Protein AF-A0A4U0XFN3-F1 (afdb_monomer_lite)

Radius of gyration: 52.28 Å; chains: 1; bounding box: 92×84×156 Å

Secondary structure (DSSP, 8-state):
-BSGGGSS-BSSSEE---TT-EEEEEB-SEEE--EEEBTTBTTS-HHHH-TT----B---EEE-TT-S---EEEEE--SSS-EEEE--STTTTTTT-EEEES--SSSS-HHHHHHHHTT-S-----SS--SSSEEE-----------PPP-------------------------------------PPPP---------S----SSHHHHHHHHHHHHHHHHHHHHHHHHHHHHHHHHS-TTTTTHHHHHHHTTPPPEEPTTS-EE-HHHHHHHHHHHHHHHHHHHHHHHHHHHHHHHHIIIIIS---GGGTTT---GGGTT----S--TTS--HHHHHHHHHHHHHHHHHHHHHHHHHHHHHHHHHHHHHHH-S-------------------------TTTHHHHSHHHHHTT--TTS-S-HHHHHHHHHHHHHHHHHHHHHHHHHHHHTS-------HHHHHHHHHHHHHHHHHHHHHHTT--TTS-----S-----HHHHHHHHHHHHHHHHTTSSS------------

Organism: NCBI:txid331657

Sequence (534 aa):
MVGANNGLVFQPSNIQAAPGSMIEFQFTSRNHSVVQADFASPCVPIEQVSSEYAGFYSGFMPVAAGSNTMPKFTIMVPDTEPIYYYCSQGEHCQAGMVGAINAPTTGNTTAAFAAAAKQAPANVSPKGPNANSTLAVGSSSAAASTTAASGSSTGSKTGSATGSATGSSTGSSAGTATSKAASSSASAPAQQTTNAGPRGPGEFVGQGLLGAGLADDVINTVNELVFRAVNAVEEGLLNASPSSLGFDKKAADEGRIPETDGDGAESYPEARQEIEDGVQQLETLLNSTVDKNFDKLEIYVLRNVLAVPEDLTSWIRLDHYKNLDFTPQKADDPTLESIQLLRRKVQETEKLQVALQAEAVRNEALIQQLQLLISGSASTAFKTEPSSSPTKDSMSAQPSAPFAFLTSTHAAKTLGISTTTAHNPLTQNTTFALAQLPALRNLLASLRPKLTALPDAPVEDEETIAGERRAYIESQTRRHLERRGVDLNAEGSVGLGRRIGPEEVRAIEAIVGALRRDGQAGAGADAGAEAMEE

InterPro domains:
  IPR008685 Centromere protein Mis12 [PF05859] (214-482)
  IPR008972 Cupredoxin [G3DSA:2.60.40.420] (1-128)
  IPR008972 Cupredoxin [SSF49503] (2-109)
  IPR052953 Serine-rich & Multicopper Oxidase-related [PTHR34883] (2-196)

Foldseek 3Di:
DQCPPVDLADVPQEAEDAAFDKDKDWADAAKWKKAWDDLQAFLDHNVVVDVVDPTFIPPIDHDYVPDPDIWMWMAGRHHLDKIKIATLPDLSQLVQSIGIYNADPDDSHSVSSSVVSVVHPHRDDDPDGDPRIDTPDPDDDDDPDDPDDDDDDDDDDDDDDDDDDDDDDDDDDDDDDDDDDDDDDDDDDDDDDPPDDDDDDDDDPDLPPVLLVVLVVVLVVVLVVLVVVLVVQLVVQVPDDCVVVCVVVVCVVVVHDFDAPPVGDRDDPVSNVVSVVVSVVVSVVVNVVSVVVSVVVSVCCVPPVSDDDPVCPVVDDDPVCPPDDPPPDDPPPQDPVNVVVVVVVVVVVVVVVVVVVVVVVVVVVVVVVVCLLVDPDPDPPDDDDDDDDDDDDDDDDDSPSPCVCCAPPPVNVVQVVHPPDPDPSVVVVVVVVVVCVVVVVVVCVVVVVVVVVDPPDPDDPPVVVVVVVVVVVVVVVVVVCVVVPDDPPDDDDDDDDDDQDPVNVVVVVVVVVVVVVVVPDPDDDDDDDDDDDD

Structure (mmCIF, N/CA/C/O backbone):
data_AF-A0A4U0XFN3-F1
#
_entry.id   AF-A0A4U0XFN3-F1
#
loop_
_atom_site.group_PDB
_atom_site.id
_atom_site.type_symbol
_atom_site.label_atom_id
_atom_site.label_alt_id
_atom_site.label_comp_id
_atom_site.label_asym_id
_atom_site.label_entity_id
_atom_site.label_seq_id
_atom_site.pdbx_PDB_ins_code
_atom_site.Cartn_x
_atom_site.Cartn_y
_atom_site.Cartn_z
_atom_site.occupancy
_atom_site.B_iso_or_equiv
_atom_site.auth_seq_id
_atom_site.auth_comp_id
_atom_site.auth_asym_id
_atom_site.auth_atom_id
_atom_site.pdbx_PDB_model_num
ATOM 1 N N . MET A 1 1 ? -0.539 11.661 -9.410 1.00 93.44 1 MET A N 1
ATOM 2 C CA . MET A 1 1 ? 0.878 12.087 -9.308 1.00 93.44 1 MET A CA 1
ATOM 3 C C . MET A 1 1 ? 1.142 12.656 -7.921 1.00 93.44 1 MET A C 1
ATOM 5 O O . MET A 1 1 ? 0.326 13.433 -7.428 1.00 93.44 1 MET A O 1
ATOM 9 N N . VAL A 1 2 ? 2.267 12.293 -7.309 1.00 96.38 2 VAL A N 1
ATOM 10 C CA . VAL A 1 2 ? 2.729 12.779 -6.002 1.00 96.38 2 VAL A CA 1
ATOM 11 C C . VAL A 1 2 ? 4.058 13.504 -6.190 1.00 96.38 2 VAL A C 1
ATOM 13 O O . VAL A 1 2 ? 4.997 12.928 -6.736 1.00 96.38 2 VAL A O 1
ATOM 16 N N . GLY A 1 3 ? 4.147 14.757 -5.742 1.00 92.25 3 GLY A N 1
ATOM 17 C CA . GLY A 1 3 ? 5.374 15.545 -5.890 1.00 92.25 3 GLY A CA 1
ATOM 18 C C . GLY A 1 3 ? 5.561 16.135 -7.293 1.00 92.25 3 GLY A C 1
ATOM 19 O O . GLY A 1 3 ? 6.693 16.290 -7.759 1.00 92.25 3 GLY A O 1
ATOM 20 N N . ALA A 1 4 ? 4.468 16.423 -8.008 1.00 89.88 4 ALA A N 1
ATOM 21 C CA . ALA A 1 4 ? 4.533 16.943 -9.374 1.00 89.88 4 ALA A CA 1
ATOM 22 C C . ALA A 1 4 ? 5.322 18.266 -9.433 1.00 89.88 4 ALA A C 1
ATOM 24 O O . ALA A 1 4 ? 5.190 19.114 -8.549 1.00 89.88 4 ALA A O 1
ATOM 25 N N . ASN A 1 5 ? 6.139 18.451 -10.478 1.00 86.50 5 ASN A N 1
ATOM 26 C CA . ASN A 1 5 ? 6.977 19.644 -10.683 1.00 86.50 5 ASN A CA 1
ATOM 27 C C . ASN A 1 5 ? 7.897 19.992 -9.492 1.00 86.50 5 ASN A C 1
ATOM 29 O O . ASN A 1 5 ? 8.132 21.167 -9.217 1.00 86.50 5 ASN A O 1
ATOM 33 N N . ASN A 1 6 ? 8.406 18.989 -8.764 1.00 84.62 6 ASN A N 1
ATOM 34 C CA . ASN A 1 6 ? 9.182 19.177 -7.527 1.00 84.62 6 ASN A CA 1
ATOM 35 C C . ASN A 1 6 ? 8.420 19.907 -6.398 1.00 84.62 6 ASN A C 1
ATOM 37 O O . ASN A 1 6 ? 9.045 20.450 -5.481 1.00 84.62 6 ASN A O 1
ATOM 41 N N . GLY A 1 7 ? 7.085 19.949 -6.467 1.00 89.25 7 GLY A N 1
ATOM 42 C CA . GLY A 1 7 ? 6.215 20.650 -5.524 1.00 89.25 7 GLY A CA 1
ATOM 43 C C . GLY A 1 7 ? 5.662 19.764 -4.405 1.00 89.25 7 GLY A C 1
ATOM 44 O O . GLY A 1 7 ? 5.655 18.543 -4.497 1.00 89.25 7 GLY A O 1
ATOM 45 N N . LEU A 1 8 ? 5.136 20.393 -3.350 1.00 93.31 8 LEU A N 1
ATOM 46 C CA . LEU A 1 8 ? 4.458 19.718 -2.234 1.00 93.31 8 LEU A CA 1
ATOM 47 C C . LEU A 1 8 ? 2.971 19.503 -2.560 1.00 93.31 8 LEU A C 1
ATOM 49 O O . LEU A 1 8 ? 2.098 20.124 -1.959 1.00 93.31 8 LEU A O 1
ATOM 53 N N . VAL A 1 9 ? 2.678 18.690 -3.579 1.00 95.25 9 VAL A N 1
ATOM 54 C CA . VAL A 1 9 ? 1.326 18.605 -4.154 1.00 95.25 9 VAL A CA 1
ATOM 55 C C . VAL A 1 9 ? 0.928 17.186 -4.559 1.00 95.25 9 VAL A C 1
ATOM 57 O O . VAL A 1 9 ? 1.747 16.399 -5.046 1.00 95.25 9 VAL A O 1
ATOM 60 N N . PHE A 1 10 ? -0.362 16.890 -4.398 1.00 97.31 10 PHE A N 1
ATOM 61 C CA . PHE A 1 10 ? -1.046 15.778 -5.051 1.00 97.31 10 PHE A CA 1
ATOM 62 C C . PHE A 1 10 ? -1.796 16.298 -6.276 1.00 97.31 10 PHE A C 1
ATOM 64 O O . PHE A 1 10 ? -2.576 17.246 -6.170 1.00 97.31 10 PHE A O 1
ATOM 71 N N . GLN A 1 11 ? -1.548 15.700 -7.442 1.00 95.81 11 GLN A N 1
ATOM 72 C CA . GLN A 1 11 ? -2.141 16.133 -8.707 1.00 95.81 11 GLN A CA 1
ATOM 73 C C . GLN A 1 11 ? -2.857 14.958 -9.409 1.00 95.81 11 GLN A C 1
ATOM 75 O O . GLN A 1 11 ? -2.194 13.956 -9.713 1.00 95.81 11 GLN A O 1
ATOM 80 N N . PRO A 1 12 ? -4.169 15.079 -9.701 1.00 95.81 12 PRO A N 1
ATOM 81 C CA . PRO A 1 12 ? -5.073 16.130 -9.209 1.00 95.81 12 PRO A CA 1
ATOM 82 C C . PRO A 1 12 ? -5.247 16.065 -7.678 1.00 95.81 12 PRO A C 1
ATOM 84 O O . PRO A 1 12 ? -4.965 15.039 -7.062 1.00 95.81 12 PRO A O 1
ATOM 87 N N . SER A 1 13 ? -5.699 17.162 -7.062 1.00 93.06 13 SER A N 1
ATOM 88 C CA . SER A 1 13 ? -5.949 17.213 -5.611 1.00 93.06 13 SER A CA 1
ATOM 89 C C . SER A 1 13 ? -7.269 16.548 -5.211 1.00 93.06 13 SER A C 1
ATOM 91 O O . SER A 1 13 ? -7.421 16.154 -4.060 1.00 93.06 13 SER A O 1
ATOM 93 N N . ASN A 1 14 ? -8.205 16.396 -6.152 1.00 96.38 14 ASN A N 1
ATOM 94 C CA . ASN A 1 14 ? -9.415 15.593 -6.006 1.00 96.38 14 ASN A CA 1
ATOM 95 C C . ASN A 1 14 ? -9.588 14.699 -7.236 1.00 96.38 14 ASN A C 1
ATOM 97 O O . ASN A 1 14 ? -9.438 15.183 -8.362 1.00 96.38 14 ASN A O 1
ATOM 101 N N . ILE A 1 15 ? -9.942 13.435 -7.038 1.00 95.81 15 ILE A N 1
ATOM 102 C CA . ILE A 1 15 ? -10.280 12.503 -8.119 1.00 95.81 15 ILE A CA 1
ATOM 103 C C . ILE A 1 15 ? -11.633 11.850 -7.845 1.00 95.81 15 ILE A C 1
ATOM 105 O O . ILE A 1 15 ? -11.951 11.537 -6.705 1.00 95.81 15 ILE A O 1
ATOM 109 N N . GLN A 1 16 ? -12.440 11.668 -8.889 1.00 96.06 16 GLN A N 1
ATOM 110 C CA . GLN A 1 16 ? -13.719 10.960 -8.805 1.00 96.06 16 GLN A CA 1
ATOM 111 C C . GLN A 1 16 ? -13.529 9.533 -9.319 1.00 96.06 16 GLN A C 1
ATOM 113 O O . GLN A 1 16 ? -12.972 9.345 -10.402 1.00 96.06 16 GLN A O 1
ATOM 118 N N . ALA A 1 17 ? -13.969 8.544 -8.549 1.00 95.62 17 ALA A N 1
ATOM 119 C CA . ALA A 1 17 ? -13.770 7.130 -8.832 1.00 95.62 17 ALA A CA 1
ATOM 120 C C . ALA A 1 17 ? -14.951 6.288 -8.335 1.00 95.62 17 ALA A C 1
ATOM 122 O O . ALA A 1 17 ? -15.481 6.512 -7.248 1.00 95.62 17 ALA A O 1
ATOM 123 N N . ALA A 1 18 ? -15.356 5.298 -9.131 1.00 95.62 18 ALA A N 1
ATOM 124 C CA . ALA A 1 18 ? -16.413 4.366 -8.752 1.00 95.62 18 ALA A CA 1
ATOM 125 C C . ALA A 1 18 ? -15.899 3.324 -7.733 1.00 95.62 18 ALA A C 1
ATOM 127 O O . ALA A 1 18 ? -14.704 3.006 -7.753 1.00 95.62 18 ALA A O 1
ATOM 128 N N . PRO A 1 19 ? -16.778 2.741 -6.897 1.00 95.38 19 PRO A N 1
ATOM 129 C CA . PRO A 1 19 ? -16.421 1.616 -6.033 1.00 95.38 19 PRO A CA 1
ATOM 130 C C . PRO A 1 19 ? -15.749 0.482 -6.823 1.00 95.38 19 PRO A C 1
ATOM 132 O O . PRO A 1 19 ? -16.159 0.172 -7.941 1.00 95.38 19 PRO A O 1
ATOM 135 N N . GLY A 1 20 ? -14.705 -0.119 -6.257 1.00 91.56 20 GLY A N 1
ATOM 136 C CA . GLY A 1 20 ? -13.872 -1.144 -6.894 1.00 91.56 20 GLY A CA 1
ATOM 137 C C . GLY A 1 20 ? -12.767 -0.606 -7.812 1.00 91.56 20 GLY A C 1
ATOM 138 O O . GLY A 1 20 ? -11.949 -1.387 -8.293 1.00 91.56 20 GLY A O 1
ATOM 139 N N . SER A 1 21 ? -12.697 0.709 -8.051 1.00 94.81 21 SER A N 1
ATOM 140 C CA . SER A 1 21 ? -11.592 1.308 -8.813 1.00 94.81 21 SER A CA 1
ATOM 141 C C . SER A 1 21 ? -10.276 1.232 -8.036 1.00 94.81 21 SER A C 1
ATOM 143 O O . SER A 1 21 ? -10.260 1.392 -6.815 1.00 94.81 21 SER A O 1
ATOM 145 N N . MET A 1 22 ? -9.163 1.074 -8.752 1.00 94.38 22 MET A N 1
ATOM 146 C CA . MET A 1 22 ? -7.816 1.148 -8.182 1.00 94.38 22 MET A CA 1
ATOM 147 C C . MET A 1 22 ? -7.206 2.523 -8.458 1.00 94.38 22 MET A C 1
ATOM 149 O O . MET A 1 22 ? -7.104 2.942 -9.611 1.00 94.38 22 MET A O 1
ATOM 153 N N . ILE A 1 23 ? -6.791 3.228 -7.407 1.00 95.50 23 ILE A N 1
ATOM 154 C CA . ILE A 1 23 ? -6.109 4.521 -7.505 1.00 95.50 23 ILE A CA 1
ATOM 155 C C . ILE A 1 23 ? -4.613 4.303 -7.326 1.00 95.50 23 ILE A C 1
ATOM 157 O O . ILE A 1 23 ? -4.167 3.919 -6.247 1.00 95.50 23 ILE A O 1
ATOM 161 N N . GLU A 1 24 ? -3.847 4.578 -8.383 1.00 95.69 24 GLU A N 1
ATOM 162 C CA . GLU A 1 24 ? -2.385 4.509 -8.378 1.00 95.69 24 GLU A CA 1
ATOM 163 C C . GLU A 1 24 ? -1.768 5.889 -8.096 1.00 95.69 24 GLU A C 1
ATOM 165 O O . GLU A 1 24 ? -1.921 6.860 -8.846 1.00 95.69 24 GLU A O 1
ATOM 170 N N . PHE A 1 25 ? -1.008 5.970 -7.012 1.00 96.44 25 PHE A N 1
ATOM 171 C CA . PHE A 1 25 ? -0.163 7.098 -6.663 1.00 96.44 25 PHE A CA 1
ATOM 172 C C . PHE A 1 25 ? 1.240 6.876 -7.223 1.00 96.44 25 PHE A C 1
ATOM 174 O O . PHE A 1 25 ? 1.997 6.054 -6.714 1.00 96.44 25 PHE A O 1
ATOM 181 N N . GLN A 1 26 ? 1.597 7.640 -8.252 1.00 95.44 26 GLN A N 1
ATOM 182 C CA . GLN A 1 26 ? 2.947 7.664 -8.822 1.00 95.44 26 GLN A CA 1
ATOM 183 C C . GLN A 1 26 ? 3.769 8.789 -8.191 1.00 95.44 26 GLN A C 1
ATOM 185 O O . GLN A 1 26 ? 3.380 9.959 -8.288 1.00 95.44 26 GLN A O 1
ATOM 190 N N . PHE A 1 27 ? 4.891 8.448 -7.561 1.00 95.81 27 PHE A N 1
ATOM 191 C CA . PHE A 1 27 ? 5.794 9.394 -6.908 1.00 95.81 27 PHE A CA 1
ATOM 192 C C . PHE A 1 27 ? 6.848 9.875 -7.897 1.00 95.81 27 PHE A C 1
ATOM 194 O O . PHE A 1 27 ? 7.555 9.072 -8.497 1.00 95.81 27 PHE A O 1
ATOM 201 N N . THR A 1 28 ? 6.930 11.191 -8.097 1.00 93.19 28 THR A N 1
ATOM 202 C CA . THR A 1 28 ? 7.686 11.764 -9.222 1.00 93.19 28 THR A CA 1
ATOM 203 C C . THR A 1 28 ? 8.923 12.543 -8.798 1.00 93.19 28 THR A C 1
ATOM 205 O O . THR A 1 28 ? 9.774 12.835 -9.630 1.00 93.19 28 THR A O 1
ATOM 208 N N . SER A 1 29 ? 9.015 12.956 -7.535 1.00 91.44 29 SER A N 1
ATOM 209 C CA . SER A 1 29 ? 10.162 13.706 -7.025 1.00 91.44 29 SER A CA 1
ATOM 210 C C . SER A 1 29 ? 10.216 13.685 -5.501 1.00 91.44 29 SER A C 1
ATOM 212 O O . SER A 1 29 ? 9.190 13.491 -4.852 1.00 91.44 29 SER A O 1
ATOM 214 N N . ARG A 1 30 ? 11.406 13.958 -4.945 1.00 91.25 30 ARG A N 1
ATOM 215 C CA . ARG A 1 30 ? 11.651 14.130 -3.502 1.00 91.25 30 ARG A CA 1
ATOM 216 C C . ARG A 1 30 ? 11.136 12.941 -2.688 1.00 91.25 30 ARG A C 1
ATOM 218 O O . ARG A 1 30 ? 10.998 11.845 -3.206 1.00 91.25 30 ARG A O 1
ATOM 225 N N . ASN A 1 31 ? 10.941 13.130 -1.388 1.00 94.12 31 ASN A N 1
ATOM 226 C CA . ASN A 1 31 ? 10.412 12.104 -0.506 1.00 94.12 31 ASN A CA 1
ATOM 227 C C . ASN A 1 31 ? 9.022 12.509 -0.021 1.00 94.12 31 ASN A C 1
ATOM 229 O O . ASN A 1 31 ? 8.864 13.544 0.632 1.00 94.12 31 ASN A O 1
ATOM 233 N N . HIS A 1 32 ? 8.026 11.698 -0.357 1.00 96.44 32 HIS A N 1
ATOM 234 C CA . HIS A 1 32 ? 6.634 11.929 0.001 1.00 96.44 32 HIS A CA 1
ATOM 235 C C . HIS A 1 32 ? 5.978 10.640 0.482 1.00 96.44 32 HIS A C 1
ATOM 237 O O . HIS A 1 32 ? 6.496 9.543 0.299 1.00 96.44 32 HIS A O 1
ATOM 243 N N . SER A 1 33 ? 4.811 10.792 1.087 1.00 96.81 33 SER A N 1
ATOM 244 C CA . SER A 1 33 ? 3.969 9.698 1.550 1.00 96.81 33 SER A CA 1
ATOM 245 C C . SER A 1 33 ? 2.507 10.010 1.259 1.00 96.81 33 SER A C 1
ATOM 247 O O . SER A 1 33 ? 2.145 11.167 1.034 1.00 96.81 33 SER A O 1
ATOM 249 N N . VAL A 1 34 ? 1.680 8.973 1.273 1.00 97.31 34 VAL A N 1
ATOM 250 C CA . VAL A 1 34 ? 0.225 9.041 1.185 1.00 97.31 34 VAL A CA 1
ATOM 251 C C . VAL A 1 34 ? -0.325 8.347 2.426 1.00 97.31 34 VAL A C 1
ATOM 253 O O . VAL A 1 34 ? -0.101 7.151 2.613 1.00 97.31 34 VAL A O 1
ATOM 256 N N . VAL A 1 35 ? -1.002 9.106 3.286 1.00 96.88 35 VAL A N 1
ATOM 257 C CA . VAL A 1 35 ? -1.607 8.624 4.535 1.00 96.88 35 VAL A CA 1
ATOM 258 C C . VAL A 1 35 ? -3.081 8.996 4.554 1.00 96.88 35 VAL A C 1
ATOM 260 O O . VAL A 1 35 ? -3.408 10.160 4.329 1.00 96.88 35 VAL A O 1
ATOM 263 N N . GLN A 1 36 ? -3.961 8.038 4.840 1.00 96.00 36 GLN A N 1
ATOM 264 C CA . GLN A 1 36 ? -5.388 8.314 5.009 1.00 96.00 36 GLN A CA 1
ATOM 265 C C . GLN A 1 36 ? -5.652 9.104 6.297 1.00 96.00 36 GLN A C 1
ATOM 267 O O . GLN A 1 36 ? -5.120 8.774 7.358 1.00 96.00 36 GLN A O 1
ATOM 272 N N . ALA A 1 37 ? -6.514 10.113 6.210 1.00 96.25 37 ALA A N 1
ATOM 273 C CA . ALA A 1 37 ? -6.956 10.936 7.328 1.00 96.25 37 ALA A CA 1
ATOM 274 C C . ALA A 1 37 ? -8.483 11.012 7.388 1.00 96.25 37 ALA A C 1
ATOM 276 O O . ALA A 1 37 ? -9.175 10.831 6.384 1.00 96.25 37 ALA A O 1
ATOM 277 N N . ASP A 1 38 ? -8.987 11.331 8.576 1.00 94.62 38 ASP A N 1
ATOM 278 C CA . ASP A 1 38 ? -10.356 11.804 8.744 1.00 94.62 38 ASP A CA 1
ATOM 279 C C . ASP A 1 38 ? -10.460 13.289 8.354 1.00 94.62 38 ASP A C 1
ATOM 281 O O . ASP A 1 38 ? -9.513 14.058 8.539 1.00 94.62 38 ASP A O 1
ATOM 285 N N . PHE A 1 39 ? -11.619 13.716 7.845 1.00 95.38 39 PHE A N 1
ATOM 286 C CA . PHE A 1 39 ? -11.820 15.105 7.427 1.00 95.38 39 PHE A CA 1
ATOM 287 C C . PHE A 1 39 ? -11.643 16.105 8.580 1.00 95.38 39 PHE A C 1
ATOM 289 O O . PHE A 1 39 ? -11.082 17.182 8.376 1.00 95.38 39 PHE A O 1
ATOM 296 N N . ALA A 1 40 ? -12.120 15.768 9.784 1.00 94.44 40 ALA A N 1
ATOM 297 C CA . ALA A 1 40 ? -12.071 16.663 10.937 1.00 94.44 40 ALA A CA 1
ATOM 298 C C . ALA A 1 40 ? -10.675 16.733 11.575 1.00 94.44 40 ALA A C 1
ATOM 300 O O . ALA A 1 40 ? -10.384 17.682 12.302 1.00 94.44 40 ALA A O 1
ATOM 301 N N . SER A 1 41 ? -9.813 15.752 11.293 1.00 94.44 41 SER A N 1
ATOM 302 C CA . SER A 1 41 ? -8.468 15.636 11.862 1.00 94.44 41 SER A CA 1
ATOM 303 C C . SER A 1 41 ? -7.403 15.515 10.761 1.00 94.44 41 SER A C 1
ATOM 305 O O . SER A 1 41 ? -6.780 14.460 10.614 1.00 94.44 41 SER A O 1
ATOM 307 N N . PRO A 1 42 ? -7.168 16.579 9.966 1.00 95.94 42 PRO A N 1
ATOM 308 C CA . PRO A 1 42 ? -6.107 16.575 8.965 1.00 95.94 42 PRO A CA 1
ATOM 309 C C . PRO A 1 42 ? -4.727 16.416 9.619 1.00 95.94 42 PRO A C 1
ATOM 311 O O . PRO A 1 42 ? -4.507 16.837 10.754 1.00 95.94 42 PRO A O 1
ATOM 314 N N . CYS A 1 43 ? -3.774 15.853 8.873 1.00 97.56 43 CYS A N 1
ATOM 315 C CA . CYS A 1 43 ? -2.392 15.613 9.314 1.00 97.56 43 CYS A CA 1
ATOM 316 C C . CYS A 1 43 ? -2.227 14.590 10.456 1.00 97.56 43 CYS A C 1
ATOM 318 O O . CYS A 1 43 ? -1.126 14.429 10.990 1.00 97.56 43 CYS A O 1
ATOM 320 N N . VAL A 1 44 ? -3.298 13.875 10.806 1.00 96.19 44 VAL A N 1
ATOM 321 C CA . VAL A 1 44 ? -3.308 12.766 11.764 1.00 96.19 44 VAL A CA 1
ATOM 322 C C . VAL A 1 44 ? -3.820 11.519 11.040 1.00 96.19 44 VAL A C 1
ATOM 324 O O . VAL A 1 44 ? -4.791 11.615 10.284 1.00 96.19 44 VAL A O 1
ATOM 327 N N . PRO A 1 45 ? -3.188 10.349 11.220 1.00 95.31 45 PRO A N 1
ATOM 328 C CA . PRO A 1 45 ? -3.617 9.156 10.514 1.00 95.31 45 PRO A CA 1
ATOM 329 C C . PRO A 1 45 ? -4.960 8.673 11.057 1.00 95.31 45 PRO A C 1
ATOM 331 O O . PRO A 1 45 ? -5.189 8.680 12.268 1.00 95.31 45 PRO A O 1
ATOM 334 N N . ILE A 1 46 ? -5.844 8.235 10.160 1.00 93.56 46 ILE A N 1
ATOM 335 C CA . ILE A 1 46 ? -7.232 7.892 10.506 1.00 93.56 46 ILE A CA 1
ATOM 336 C C . ILE A 1 46 ? -7.331 6.809 11.593 1.00 93.56 46 ILE A C 1
ATOM 338 O O . ILE A 1 46 ? -8.218 6.886 12.436 1.00 93.56 46 ILE A O 1
ATOM 342 N N . GLU A 1 47 ? -6.367 5.884 11.651 1.00 89.75 47 GLU A N 1
ATOM 343 C CA . GLU A 1 47 ? -6.273 4.824 12.671 1.00 89.75 47 GLU A CA 1
ATOM 344 C C . GLU A 1 47 ? -6.136 5.353 14.114 1.00 89.75 47 GLU A C 1
ATOM 346 O O . GLU A 1 47 ? -6.451 4.649 15.069 1.00 89.75 47 GLU A O 1
ATOM 351 N N . GLN A 1 48 ? -5.658 6.592 14.299 1.00 89.50 48 GLN A N 1
ATOM 352 C CA . GLN A 1 48 ? -5.543 7.226 15.620 1.00 89.50 48 GLN A CA 1
ATOM 353 C C . GLN A 1 48 ? -6.813 7.976 16.030 1.00 89.50 48 GLN A C 1
ATOM 355 O O . GLN A 1 48 ? -6.969 8.321 17.201 1.00 89.50 48 GLN A O 1
ATOM 360 N N . VAL A 1 49 ? -7.702 8.245 15.074 1.00 88.19 49 VAL A N 1
ATOM 361 C CA . VAL A 1 49 ? -8.927 9.031 15.270 1.00 88.19 49 VAL A CA 1
ATOM 362 C C . VAL A 1 49 ? -10.154 8.121 15.301 1.00 88.19 49 VAL A C 1
ATOM 364 O O . VAL A 1 49 ? -11.105 8.395 16.029 1.00 88.19 49 VAL A O 1
ATOM 367 N N . SER A 1 50 ? -10.122 7.011 14.562 1.00 83.12 50 SER A N 1
ATOM 368 C CA . SER A 1 50 ? -11.178 6.006 14.533 1.00 83.12 50 SER A CA 1
ATOM 369 C C . SER A 1 50 ? -10.602 4.597 14.614 1.00 83.12 50 SER A C 1
ATOM 371 O O . SER A 1 50 ? -9.756 4.207 13.815 1.00 83.12 50 SER A O 1
ATOM 373 N N . SER A 1 51 ? -11.129 3.800 15.545 1.00 79.31 51 SER A N 1
ATOM 374 C CA . SER A 1 51 ? -10.838 2.366 15.641 1.00 79.31 51 SER A CA 1
ATOM 375 C C . SER A 1 51 ? -11.545 1.529 14.568 1.00 79.31 51 SER A C 1
ATOM 377 O O . SER A 1 51 ? -11.310 0.328 14.487 1.00 79.31 51 SER A O 1
ATOM 379 N N . GLU A 1 52 ? -12.448 2.128 13.785 1.00 76.94 52 GLU A N 1
ATOM 380 C CA . GLU A 1 52 ? -13.209 1.434 12.735 1.00 76.94 52 GLU A CA 1
ATOM 381 C C . GLU A 1 52 ? -12.415 1.290 11.432 1.00 76.94 52 GLU A C 1
ATOM 383 O O . GLU A 1 52 ? -12.663 0.367 10.657 1.00 76.94 52 GLU A O 1
ATOM 388 N N . TYR A 1 53 ? -11.438 2.172 11.203 1.00 77.56 53 TYR A N 1
ATOM 389 C CA . TYR A 1 53 ? -10.656 2.215 9.973 1.00 77.56 53 TYR A CA 1
ATOM 390 C C . TYR A 1 53 ? -9.187 1.928 10.265 1.00 77.56 53 TYR A C 1
ATOM 392 O O . TYR A 1 53 ? -8.523 2.680 10.971 1.00 77.56 53 TYR A O 1
ATOM 400 N N . ALA A 1 54 ? -8.642 0.881 9.643 1.00 80.38 54 ALA A N 1
ATOM 401 C CA . ALA A 1 54 ? -7.202 0.620 9.679 1.00 80.38 54 ALA A CA 1
ATOM 402 C C . ALA A 1 54 ? -6.389 1.682 8.908 1.00 80.38 54 ALA A C 1
ATOM 404 O O . ALA A 1 54 ? -5.189 1.809 9.125 1.00 80.38 54 ALA A O 1
ATOM 405 N N . GLY A 1 55 ? -7.028 2.445 8.012 1.00 88.25 55 GLY A N 1
ATOM 406 C CA . GLY A 1 55 ? -6.374 3.435 7.155 1.00 88.25 55 GLY A CA 1
ATOM 407 C C . GLY A 1 55 ? -5.468 2.820 6.085 1.00 88.25 55 GLY A C 1
ATOM 408 O O . GLY A 1 55 ? -5.264 1.607 6.046 1.00 88.25 55 GLY A O 1
ATOM 409 N N . PHE A 1 56 ? -4.865 3.655 5.242 1.00 93.69 56 PHE A N 1
ATOM 410 C CA . PHE A 1 56 ? -3.754 3.259 4.372 1.00 93.69 56 PHE A CA 1
ATOM 411 C C . PHE A 1 56 ? -2.539 4.163 4.579 1.00 93.69 56 PHE A C 1
ATOM 413 O O . PHE A 1 56 ? -2.676 5.361 4.851 1.00 93.69 56 PHE A O 1
ATOM 420 N N . TYR A 1 57 ? -1.348 3.588 4.411 1.00 94.38 57 TYR A N 1
ATOM 421 C CA . TYR A 1 57 ? -0.086 4.319 4.437 1.00 94.38 57 TYR A CA 1
ATOM 422 C C . TYR A 1 57 ? 0.920 3.744 3.440 1.00 94.38 57 TYR A C 1
ATOM 424 O O . TYR A 1 57 ? 1.312 2.584 3.540 1.00 94.38 57 TYR A O 1
ATOM 432 N N . SER A 1 58 ? 1.397 4.585 2.520 1.00 93.94 58 SER A N 1
ATOM 433 C CA . SER A 1 58 ? 2.383 4.187 1.508 1.00 93.94 58 SER A CA 1
ATOM 434 C C . SER A 1 58 ? 3.789 3.929 2.039 1.00 93.94 58 SER A C 1
ATOM 436 O O . SER A 1 58 ? 4.620 3.400 1.311 1.00 93.94 58 SER A O 1
ATOM 438 N N . GLY A 1 59 ? 4.107 4.358 3.260 1.00 93.94 59 GLY A N 1
ATOM 439 C CA . GLY A 1 59 ? 5.498 4.609 3.623 1.00 93.94 59 GLY A CA 1
ATOM 440 C C . GLY A 1 59 ? 6.049 5.860 2.929 1.00 93.94 59 GLY A C 1
ATOM 441 O O . GLY A 1 59 ? 5.356 6.541 2.165 1.00 93.94 59 GLY A O 1
ATOM 442 N N . PHE A 1 60 ? 7.309 6.169 3.212 1.00 93.75 60 PHE A N 1
ATOM 443 C CA . PHE A 1 60 ? 8.049 7.226 2.531 1.00 93.75 60 PHE A CA 1
ATOM 444 C C . PHE A 1 60 ? 8.640 6.694 1.224 1.00 93.75 60 PHE A C 1
ATOM 446 O O . PHE A 1 60 ? 9.361 5.699 1.236 1.00 93.75 60 PHE A O 1
ATOM 453 N N . MET A 1 61 ? 8.337 7.367 0.116 1.00 93.69 61 MET A N 1
ATOM 454 C CA . MET A 1 61 ? 8.757 7.004 -1.237 1.00 93.69 61 MET A CA 1
ATOM 455 C C . MET A 1 61 ? 9.751 8.050 -1.769 1.00 93.69 61 MET A C 1
ATOM 457 O O . MET A 1 61 ? 9.325 9.059 -2.341 1.00 93.69 61 MET A O 1
ATOM 461 N N . PRO A 1 62 ? 11.069 7.863 -1.559 1.00 92.44 62 PRO A N 1
ATOM 462 C CA . PRO A 1 62 ? 12.085 8.784 -2.048 1.00 92.44 62 PRO A CA 1
ATOM 463 C C . PRO A 1 62 ? 12.329 8.609 -3.552 1.00 92.44 62 PRO A C 1
ATOM 465 O O . PRO A 1 62 ? 12.547 7.505 -4.043 1.00 92.44 62 PRO A O 1
ATOM 468 N N . VAL A 1 63 ? 12.363 9.726 -4.272 1.00 91.69 63 VAL A N 1
ATOM 469 C CA . VAL A 1 63 ? 12.673 9.818 -5.699 1.00 91.69 63 VAL A CA 1
ATOM 470 C C . VAL A 1 63 ? 13.780 10.847 -5.886 1.00 91.69 63 VAL A C 1
ATOM 472 O O . VAL A 1 63 ? 13.607 12.040 -5.607 1.00 91.69 63 VAL A O 1
ATOM 475 N N . ALA A 1 64 ? 14.943 10.378 -6.338 1.00 87.25 64 ALA A N 1
ATOM 476 C CA . ALA A 1 64 ? 16.088 11.234 -6.617 1.00 87.25 64 ALA A CA 1
ATOM 477 C C . ALA A 1 64 ? 15.791 12.201 -7.778 1.00 87.25 64 ALA A C 1
ATOM 479 O O . ALA A 1 64 ? 15.024 11.890 -8.691 1.00 87.25 64 ALA A O 1
ATOM 480 N N . ALA A 1 65 ? 16.410 13.384 -7.755 1.00 82.94 65 ALA A N 1
ATOM 481 C CA . ALA A 1 65 ? 16.284 14.341 -8.850 1.00 82.94 65 ALA A CA 1
ATOM 482 C C . ALA A 1 65 ? 16.835 13.730 -10.151 1.00 82.94 65 ALA A C 1
ATOM 484 O O . ALA A 1 65 ? 17.965 13.251 -10.170 1.00 82.94 65 ALA A O 1
ATOM 485 N N . GLY A 1 66 ? 16.037 13.746 -11.221 1.00 76.88 66 GLY A N 1
ATOM 486 C CA . GLY A 1 66 ? 16.402 13.124 -12.500 1.00 76.88 66 GLY A CA 1
ATOM 487 C C . GLY A 1 66 ? 16.242 11.598 -12.546 1.00 76.88 66 GLY A C 1
ATOM 488 O O . GLY A 1 66 ? 16.687 10.988 -13.511 1.00 76.88 66 GLY A O 1
ATOM 489 N N . SER A 1 67 ? 15.621 10.979 -11.534 1.00 82.56 67 SER A N 1
ATOM 490 C CA . SER A 1 67 ? 15.264 9.555 -11.566 1.00 82.56 67 SER A CA 1
ATOM 491 C C . SER A 1 67 ? 14.193 9.277 -12.622 1.00 82.56 67 SER A C 1
ATOM 493 O O . SER A 1 67 ? 13.175 9.968 -12.664 1.00 82.56 67 SER A O 1
ATOM 495 N N . ASN A 1 68 ? 14.386 8.213 -13.404 1.00 82.94 68 ASN A N 1
ATOM 496 C CA . ASN A 1 68 ? 13.352 7.650 -14.281 1.00 82.94 68 ASN A CA 1
ATOM 497 C C . ASN A 1 68 ? 12.498 6.588 -13.565 1.00 82.94 68 ASN A C 1
ATOM 499 O O . ASN A 1 68 ? 11.461 6.175 -14.077 1.00 82.94 68 ASN A O 1
ATOM 503 N N . THR A 1 69 ? 12.912 6.159 -12.370 1.00 82.75 69 THR A N 1
ATOM 504 C CA . THR A 1 69 ? 12.158 5.221 -11.536 1.00 82.75 69 THR A CA 1
ATOM 505 C C . THR A 1 69 ? 11.187 5.996 -10.6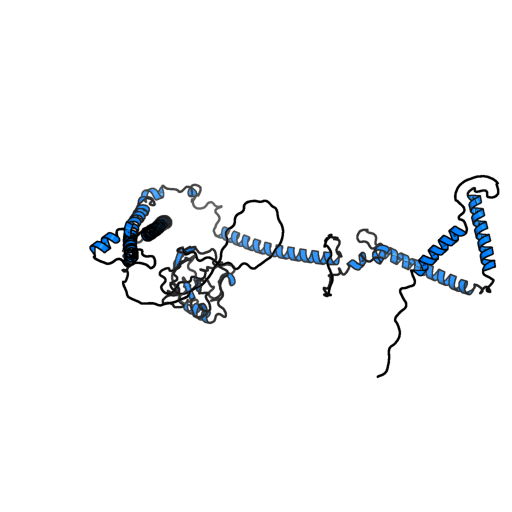56 1.00 82.75 69 THR A C 1
ATOM 507 O O . THR A 1 69 ? 11.602 6.838 -9.853 1.00 82.75 69 THR A O 1
ATOM 510 N N . MET A 1 70 ? 9.898 5.694 -10.809 1.00 88.81 70 MET A N 1
ATOM 511 C CA . MET A 1 70 ? 8.791 6.340 -10.103 1.00 88.81 70 MET A CA 1
ATOM 512 C C . MET A 1 70 ? 8.075 5.283 -9.254 1.00 88.81 70 MET A C 1
ATOM 514 O O . MET A 1 70 ? 7.346 4.460 -9.811 1.00 88.81 70 MET A O 1
ATOM 518 N N . PRO A 1 71 ? 8.289 5.256 -7.925 1.00 94.00 71 PRO A N 1
ATOM 519 C CA . PRO A 1 71 ? 7.580 4.355 -7.028 1.00 94.00 71 PRO A CA 1
ATOM 520 C C . PRO A 1 71 ? 6.067 4.508 -7.169 1.00 94.00 71 PRO A C 1
ATOM 522 O O . PRO A 1 71 ? 5.562 5.605 -7.433 1.00 94.00 71 PRO A O 1
ATOM 525 N N . LYS A 1 72 ? 5.350 3.403 -6.969 1.00 94.12 72 LYS A N 1
ATOM 526 C CA . LYS A 1 72 ? 3.898 3.333 -7.108 1.00 94.12 72 LYS A CA 1
ATOM 527 C C . LYS A 1 72 ? 3.263 2.765 -5.849 1.00 94.12 72 LYS A C 1
ATOM 529 O O . LYS A 1 72 ? 3.766 1.821 -5.243 1.00 94.12 72 LYS A O 1
ATOM 534 N N . PHE A 1 73 ? 2.136 3.343 -5.467 1.00 94.69 73 PHE A N 1
ATOM 535 C CA . PHE A 1 73 ? 1.318 2.882 -4.354 1.00 94.69 73 PHE A CA 1
ATOM 536 C C . PHE A 1 73 ? -0.134 2.839 -4.800 1.00 94.69 73 PHE A C 1
ATOM 538 O O . PHE A 1 73 ? -0.626 3.838 -5.318 1.00 94.69 73 PHE A O 1
ATOM 545 N N . THR A 1 74 ? -0.815 1.713 -4.604 1.00 94.88 74 THR A N 1
ATOM 546 C CA . THR A 1 74 ? -2.164 1.526 -5.144 1.00 94.88 74 THR A CA 1
ATOM 547 C C . THR A 1 74 ? -3.144 1.174 -4.042 1.00 94.88 74 THR A C 1
ATOM 549 O O . THR A 1 74 ? -2.903 0.246 -3.272 1.00 94.88 74 THR A O 1
ATOM 552 N N . ILE A 1 75 ? -4.270 1.886 -4.010 1.00 94.06 75 ILE A N 1
ATOM 553 C CA . ILE A 1 75 ? -5.383 1.620 -3.094 1.00 94.06 75 ILE A CA 1
ATOM 554 C C . ILE A 1 75 ? -6.649 1.278 -3.875 1.00 94.06 75 ILE A C 1
ATOM 556 O O . ILE A 1 75 ? -6.857 1.777 -4.981 1.00 94.06 75 ILE A O 1
ATOM 560 N N . MET A 1 76 ? -7.511 0.460 -3.279 1.00 93.44 76 MET A N 1
ATOM 561 C CA . MET A 1 76 ? -8.854 0.199 -3.790 1.00 93.44 76 MET A CA 1
ATOM 562 C C . MET A 1 76 ? -9.842 1.202 -3.194 1.00 93.44 76 MET A C 1
ATOM 564 O O . MET A 1 76 ? -9.796 1.484 -1.998 1.00 93.44 76 MET A O 1
ATOM 568 N N . VAL A 1 77 ? -10.757 1.710 -4.014 1.00 94.38 77 VAL A N 1
ATOM 569 C CA . VAL A 1 77 ? -11.879 2.546 -3.571 1.00 94.38 77 VAL A CA 1
ATOM 570 C C . VAL A 1 77 ? -13.014 1.621 -3.111 1.00 94.38 77 VAL A C 1
ATOM 572 O O . VAL A 1 77 ? -13.575 0.921 -3.953 1.00 94.38 77 VAL A O 1
ATOM 575 N N . PRO A 1 78 ? -13.353 1.556 -1.811 1.00 89.12 78 PRO A N 1
ATOM 576 C CA . PRO A 1 78 ? -14.341 0.603 -1.304 1.00 89.12 78 PRO A CA 1
ATOM 577 C C . PRO A 1 78 ? -15.776 0.976 -1.699 1.00 89.12 78 PRO A C 1
ATOM 579 O O . PRO A 1 78 ? -16.583 0.099 -2.001 1.00 89.12 78 PRO A O 1
ATOM 582 N N . ASP A 1 79 ? -16.083 2.270 -1.727 1.00 92.75 79 ASP A N 1
ATOM 583 C CA . ASP A 1 79 ? -17.419 2.819 -1.932 1.00 92.75 79 ASP A CA 1
ATOM 584 C C . ASP A 1 79 ? -17.340 4.267 -2.467 1.00 92.75 79 ASP A C 1
ATOM 586 O O . ASP A 1 79 ? -16.291 4.745 -2.901 1.00 92.75 79 ASP A O 1
ATOM 590 N N . THR A 1 80 ? -18.480 4.957 -2.523 1.00 93.31 80 THR A N 1
ATOM 591 C CA . THR A 1 80 ? -18.565 6.345 -2.996 1.00 93.31 80 THR A CA 1
ATOM 592 C C . THR A 1 80 ? -18.290 7.379 -1.903 1.00 93.31 80 THR A C 1
ATOM 594 O O . THR A 1 80 ? -18.462 8.571 -2.163 1.00 93.31 80 THR A O 1
ATOM 597 N N . GLU A 1 81 ? -17.930 6.970 -0.684 1.00 94.19 81 GLU A N 1
ATOM 598 C CA . GLU A 1 81 ? -17.661 7.909 0.400 1.00 94.19 81 GLU A CA 1
ATOM 599 C C . GLU A 1 81 ? -16.352 8.684 0.156 1.00 94.19 81 GLU A C 1
ATOM 601 O O . GLU A 1 81 ? -15.416 8.174 -0.474 1.00 94.19 81 GLU A O 1
ATOM 606 N N . PRO A 1 82 ? -16.261 9.946 0.616 1.00 96.44 82 PRO A N 1
ATOM 607 C CA . PRO A 1 82 ? -15.048 10.734 0.467 1.00 96.44 82 PRO A CA 1
ATOM 608 C C . PRO A 1 82 ? -13.873 10.151 1.259 1.00 96.44 82 PRO A C 1
ATOM 610 O O . PRO A 1 82 ? -13.966 9.934 2.465 1.00 96.44 82 PRO A O 1
ATOM 613 N N . ILE A 1 83 ? -12.724 10.003 0.605 1.00 96.56 83 ILE A N 1
ATOM 614 C CA . ILE A 1 83 ? -11.468 9.597 1.244 1.00 96.56 83 ILE A CA 1
ATOM 615 C C . ILE A 1 83 ? -10.526 10.792 1.241 1.00 96.56 83 ILE A C 1
ATOM 617 O O . ILE A 1 83 ? -10.186 11.300 0.174 1.00 96.56 83 ILE A O 1
ATOM 621 N N . TYR A 1 84 ? -10.051 11.210 2.411 1.00 97.88 84 TYR A N 1
ATOM 622 C CA . TYR A 1 84 ? -9.065 12.282 2.545 1.00 97.88 84 TYR A CA 1
ATOM 623 C C . TYR A 1 84 ? -7.694 11.708 2.886 1.00 97.88 84 TYR A C 1
ATOM 625 O O . TYR A 1 84 ? -7.574 10.718 3.607 1.00 97.88 84 TYR A O 1
ATOM 633 N N . TYR A 1 85 ? -6.642 12.321 2.353 1.00 98.06 85 TYR A N 1
ATOM 634 C CA . TYR A 1 85 ? -5.274 11.878 2.592 1.00 98.06 85 TYR A CA 1
ATOM 635 C C . TYR A 1 85 ? -4.281 13.038 2.583 1.00 98.06 85 TYR A C 1
ATOM 637 O O . TYR A 1 85 ? -4.535 14.112 2.034 1.00 98.06 85 TYR A O 1
ATOM 645 N N . TYR A 1 86 ? -3.124 12.817 3.199 1.00 98.31 86 TYR A N 1
ATOM 646 C CA . TYR A 1 86 ? -2.075 13.819 3.356 1.00 98.31 86 TYR A CA 1
ATOM 647 C C . TYR A 1 86 ? -0.676 13.221 3.219 1.00 98.31 86 TYR A C 1
ATOM 649 O O . TYR A 1 86 ? -0.491 12.003 3.254 1.00 98.31 86 TYR A O 1
ATOM 657 N N . CYS A 1 87 ? 0.320 14.098 3.072 1.00 97.81 87 CYS A N 1
ATOM 658 C CA . CYS A 1 87 ? 1.724 13.723 3.181 1.00 97.81 87 CYS A CA 1
ATOM 659 C C . CYS A 1 87 ? 2.244 13.959 4.603 1.00 97.81 87 CYS A C 1
ATOM 661 O O . CYS A 1 87 ? 2.277 15.087 5.098 1.00 97.81 87 CYS A O 1
ATOM 663 N N . SER A 1 88 ? 2.720 12.893 5.240 1.00 96.88 88 SER A N 1
ATOM 664 C CA . SER A 1 88 ? 3.222 12.909 6.617 1.00 96.88 88 SER A CA 1
ATOM 665 C C . SER A 1 88 ? 4.701 13.309 6.749 1.00 96.88 88 SER A C 1
ATOM 667 O O . SER A 1 88 ? 5.262 13.280 7.843 1.00 96.88 88 SER A O 1
ATOM 669 N N . GLN A 1 89 ? 5.356 13.676 5.642 1.00 95.25 89 GLN A N 1
ATOM 670 C CA . GLN A 1 89 ? 6.754 14.111 5.636 1.00 95.25 89 GLN A CA 1
ATOM 671 C C . GLN A 1 89 ? 6.876 15.538 6.184 1.00 95.25 89 GLN A C 1
ATOM 673 O O . GLN A 1 89 ? 6.343 16.473 5.589 1.00 95.25 89 GLN A O 1
ATOM 678 N N . GLY A 1 90 ? 7.631 15.719 7.272 1.00 93.81 90 GLY A N 1
ATOM 679 C CA . GLY A 1 90 ? 7.916 17.046 7.837 1.00 93.81 90 GLY A CA 1
ATOM 680 C C . GLY A 1 90 ? 6.640 17.870 8.041 1.00 93.81 90 GLY A C 1
ATOM 681 O O . GLY A 1 90 ? 5.666 17.361 8.577 1.00 93.81 90 GLY A O 1
ATOM 682 N N . GLU A 1 91 ? 6.613 19.108 7.548 1.00 95.00 91 GLU A N 1
ATOM 683 C CA . GLU A 1 91 ? 5.425 19.982 7.575 1.00 95.00 91 GLU A CA 1
ATOM 684 C C . GLU A 1 91 ? 4.675 20.024 6.228 1.00 95.00 91 GLU A C 1
ATOM 686 O O . GLU A 1 91 ? 3.982 20.990 5.914 1.00 95.00 91 GLU A O 1
ATOM 691 N N . HIS A 1 92 ? 4.815 18.997 5.377 1.00 96.75 92 HIS A N 1
ATOM 692 C CA . HIS A 1 92 ? 4.187 18.999 4.050 1.00 96.75 92 HIS A CA 1
ATOM 693 C C . HIS A 1 92 ? 2.657 19.080 4.124 1.00 96.75 92 HIS A C 1
ATOM 695 O O . HIS A 1 92 ? 2.047 19.765 3.303 1.00 96.75 92 HIS A O 1
ATOM 701 N N . CYS A 1 93 ? 2.033 18.433 5.111 1.00 97.69 93 CYS A N 1
ATOM 702 C CA . CYS A 1 93 ? 0.586 18.499 5.299 1.00 97.69 93 CYS A CA 1
ATOM 703 C C . CYS A 1 93 ? 0.110 19.933 5.572 1.00 97.69 93 CYS A C 1
ATOM 705 O O . CYS A 1 93 ? -0.760 20.442 4.864 1.00 97.69 93 CYS A O 1
ATOM 707 N N . GLN A 1 94 ? 0.747 20.625 6.524 1.00 97.56 94 GLN A N 1
ATOM 708 C CA . GLN A 1 94 ? 0.449 22.021 6.851 1.00 97.56 94 GLN A CA 1
ATOM 709 C C . GLN A 1 94 ? 0.834 22.978 5.721 1.00 97.56 94 GLN A C 1
ATOM 711 O O . GLN A 1 94 ? 0.200 24.015 5.548 1.00 97.56 94 GLN A O 1
ATOM 716 N N . ALA A 1 95 ? 1.813 22.618 4.888 1.00 95.69 95 ALA A N 1
ATOM 717 C CA . ALA A 1 95 ? 2.123 23.344 3.659 1.00 95.69 95 ALA A CA 1
ATOM 718 C C . ALA A 1 95 ? 1.043 23.180 2.564 1.00 95.69 95 ALA A C 1
ATOM 720 O O . ALA A 1 95 ? 1.111 23.843 1.528 1.00 95.69 95 ALA A O 1
ATOM 721 N N . GLY A 1 96 ? 0.022 22.347 2.794 1.00 93.69 96 GLY A N 1
ATOM 722 C CA . GLY A 1 96 ? -1.103 22.129 1.885 1.00 93.69 96 GLY A CA 1
ATOM 723 C C . GLY A 1 96 ? -0.978 20.882 1.012 1.00 93.69 96 GLY A C 1
ATOM 724 O O . GLY A 1 96 ? -1.750 20.740 0.064 1.00 93.69 96 GLY A O 1
ATOM 725 N N . MET A 1 97 ? -0.047 19.971 1.314 1.00 97.25 97 MET A N 1
ATOM 726 C CA . MET A 1 97 ? 0.083 18.691 0.616 1.00 97.25 97 MET A CA 1
ATOM 727 C C . MET A 1 97 ? -0.963 17.693 1.119 1.00 97.25 97 MET A C 1
ATOM 729 O O . MET A 1 97 ? -0.668 16.752 1.861 1.00 97.25 97 MET A O 1
ATOM 733 N N . VAL A 1 98 ? -2.203 17.927 0.697 1.00 98.19 98 VAL A N 1
ATOM 734 C CA . VAL A 1 98 ? -3.369 17.085 0.967 1.00 98.19 98 VAL A CA 1
ATOM 735 C C . VAL A 1 98 ? -4.152 16.817 -0.312 1.00 98.19 98 VAL A C 1
ATOM 737 O O . VAL A 1 98 ? -4.054 17.569 -1.285 1.00 98.19 98 VAL A O 1
ATOM 740 N N . GLY A 1 99 ? -4.917 15.735 -0.327 1.00 97.88 99 GLY A N 1
ATOM 741 C CA . GLY A 1 99 ? -5.784 15.384 -1.440 1.00 97.88 99 GLY A CA 1
ATOM 742 C C . GLY A 1 99 ? -7.013 14.616 -0.980 1.00 97.88 99 GLY A C 1
ATOM 743 O O . GLY A 1 99 ? -7.172 14.315 0.205 1.00 97.88 99 GLY A O 1
ATOM 744 N N . ALA A 1 100 ? -7.901 14.343 -1.929 1.00 97.94 100 ALA A N 1
ATOM 745 C CA . ALA A 1 100 ? -9.098 13.566 -1.685 1.00 97.94 100 ALA A CA 1
ATOM 746 C C . ALA A 1 100 ? -9.502 12.701 -2.888 1.00 97.94 100 ALA A C 1
ATOM 748 O O . ALA A 1 100 ? -9.154 12.986 -4.034 1.00 97.94 100 ALA A O 1
ATOM 749 N N . ILE A 1 101 ? -10.266 11.651 -2.612 1.00 97.75 101 ILE A N 1
ATOM 750 C CA . ILE A 1 101 ? -11.029 10.877 -3.591 1.00 97.75 101 ILE A CA 1
ATOM 751 C C . ILE A 1 101 ? -12.503 11.076 -3.255 1.00 97.75 101 ILE A C 1
ATOM 753 O O . ILE A 1 101 ? -12.871 11.067 -2.083 1.00 97.75 101 ILE A O 1
ATOM 757 N N . ASN A 1 102 ? -13.338 11.276 -4.271 1.00 97.19 102 ASN A N 1
ATOM 758 C CA . ASN A 1 102 ? -14.783 11.450 -4.141 1.00 97.19 102 ASN A CA 1
ATOM 759 C C . ASN A 1 102 ? -15.209 12.595 -3.201 1.00 97.19 102 ASN A C 1
ATOM 761 O O . ASN A 1 102 ? -16.314 12.581 -2.662 1.00 97.19 102 ASN A O 1
ATOM 765 N N . ALA A 1 103 ? -14.374 13.630 -3.014 1.00 96.56 103 ALA A N 1
ATOM 766 C CA . ALA A 1 103 ? -14.770 14.761 -2.175 1.00 96.56 103 ALA A CA 1
ATOM 767 C C . ALA A 1 103 ? -15.967 15.518 -2.783 1.00 96.56 103 ALA A C 1
ATOM 769 O O . ALA A 1 103 ? -15.985 15.761 -4.000 1.00 96.56 103 ALA A O 1
ATOM 770 N N . PRO A 1 104 ? -16.937 15.941 -1.950 1.00 94.81 104 PRO A N 1
ATOM 771 C CA . PRO A 1 104 ? -18.101 16.689 -2.401 1.00 94.81 104 PRO A CA 1
ATOM 772 C C . PRO A 1 104 ? -17.712 18.087 -2.894 1.00 94.81 104 PRO A C 1
ATOM 774 O O . PRO A 1 104 ? -16.673 18.646 -2.534 1.00 94.81 104 PRO A O 1
ATOM 777 N N . THR A 1 105 ? -18.588 18.694 -3.695 1.00 92.06 105 THR A N 1
ATOM 778 C CA . THR A 1 105 ? -18.404 20.052 -4.237 1.00 92.06 105 THR A CA 1
ATOM 779 C C . THR A 1 105 ? -18.711 21.161 -3.229 1.00 92.06 105 THR A C 1
ATOM 781 O O . THR A 1 105 ? -18.315 22.304 -3.437 1.00 92.06 105 THR A O 1
ATOM 784 N N . THR A 1 106 ? -19.407 20.846 -2.135 1.00 91.38 106 THR A N 1
ATOM 785 C CA . THR A 1 106 ? -19.782 21.786 -1.067 1.00 91.38 106 THR A CA 1
ATOM 786 C C . THR A 1 106 ? -19.592 21.149 0.308 1.00 91.38 106 THR A C 1
ATOM 788 O O . THR A 1 106 ? -19.685 19.932 0.442 1.00 91.38 106 THR A O 1
ATOM 791 N N . GLY A 1 107 ? -19.363 21.964 1.342 1.00 93.06 107 GLY A N 1
ATOM 792 C CA . GLY A 1 107 ? -19.125 21.473 2.703 1.00 93.06 107 GLY A CA 1
ATOM 793 C C . GLY A 1 107 ? -17.714 20.909 2.847 1.00 93.06 107 GLY A C 1
ATOM 794 O O . GLY A 1 107 ? -16.747 21.674 2.800 1.00 93.06 107 GLY A O 1
ATOM 795 N N . ASN A 1 108 ? -17.595 19.584 2.958 1.00 94.75 108 ASN A N 1
ATOM 796 C CA . ASN A 1 108 ? -16.329 18.875 3.183 1.00 94.75 108 ASN A CA 1
ATOM 797 C C . ASN A 1 108 ? -15.473 18.775 1.905 1.00 94.75 108 ASN A C 1
ATOM 799 O O . ASN A 1 108 ? -15.045 17.710 1.473 1.00 94.75 108 ASN A O 1
ATOM 803 N N . THR A 1 109 ? -15.248 19.901 1.239 1.00 97.12 109 THR A N 1
ATOM 804 C CA . THR A 1 109 ? -14.484 19.960 -0.011 1.00 97.12 109 THR A CA 1
ATOM 805 C C . THR A 1 109 ? -12.991 19.723 0.232 1.00 97.12 109 THR A C 1
ATOM 807 O O . THR A 1 109 ? -12.474 19.986 1.319 1.00 97.12 109 THR A O 1
ATOM 810 N N . THR A 1 110 ? -12.249 19.328 -0.805 1.00 96.50 110 THR A N 1
ATOM 811 C CA . THR A 1 110 ? -10.776 19.238 -0.746 1.00 96.50 110 THR A CA 1
ATOM 812 C C . THR A 1 110 ? -10.129 20.572 -0.355 1.00 96.50 110 THR A C 1
ATOM 814 O O . THR A 1 110 ? -9.126 20.595 0.352 1.00 96.50 110 THR A O 1
ATOM 817 N N . ALA A 1 111 ? -10.714 21.700 -0.773 1.00 96.44 111 ALA A N 1
ATOM 818 C CA . ALA A 1 111 ? -10.234 23.029 -0.400 1.00 96.44 111 ALA A CA 1
ATOM 819 C C . ALA A 1 111 ? -10.437 23.319 1.097 1.00 96.44 111 ALA A C 1
ATOM 821 O O . ALA A 1 111 ? -9.547 23.877 1.737 1.00 96.44 111 ALA A O 1
ATOM 822 N N . ALA A 1 112 ? -11.576 22.905 1.662 1.00 96.94 112 ALA A N 1
ATOM 823 C CA . ALA A 1 112 ? -11.834 23.005 3.097 1.00 96.94 112 ALA A CA 1
ATOM 824 C C . ALA A 1 112 ? -10.872 22.115 3.899 1.00 96.94 112 ALA A C 1
ATOM 826 O O . ALA A 1 112 ? -10.307 22.573 4.891 1.00 96.94 112 ALA A O 1
ATOM 827 N N . PHE A 1 113 ? -10.601 20.897 3.418 1.00 97.94 113 PHE A N 1
ATOM 828 C CA . PHE A 1 113 ? -9.612 20.005 4.025 1.00 97.94 113 PHE A CA 1
ATOM 829 C C . PHE A 1 113 ? -8.200 20.615 4.008 1.00 97.94 113 PHE A C 1
ATOM 831 O O . PHE A 1 113 ? -7.520 20.643 5.030 1.00 97.94 113 PHE A O 1
ATOM 838 N N . ALA A 1 114 ? -7.780 21.200 2.881 1.00 96.75 114 ALA A N 1
ATOM 839 C CA . ALA A 1 114 ? -6.498 21.900 2.771 1.00 96.75 114 ALA A CA 1
ATOM 840 C C . ALA A 1 114 ? -6.401 23.134 3.681 1.00 96.75 114 ALA A C 1
ATOM 842 O O . ALA A 1 114 ? -5.332 23.422 4.219 1.00 96.75 114 ALA A O 1
ATOM 843 N N . ALA A 1 115 ? -7.500 23.868 3.871 1.00 96.75 115 ALA A N 1
ATOM 844 C CA . ALA A 1 115 ? -7.545 24.994 4.798 1.00 96.75 115 ALA A CA 1
ATOM 845 C C . ALA A 1 115 ? -7.415 24.538 6.261 1.00 96.75 115 ALA A C 1
ATOM 847 O O . ALA A 1 115 ? -6.678 25.164 7.021 1.00 96.75 115 ALA A O 1
ATOM 848 N N . ALA A 1 116 ? -8.074 23.437 6.634 1.00 96.38 116 ALA A N 1
ATOM 849 C CA . ALA A 1 116 ? -7.961 22.844 7.963 1.00 96.38 116 ALA A CA 1
ATOM 850 C C . ALA A 1 116 ? -6.553 22.273 8.218 1.00 96.38 116 ALA A C 1
ATOM 852 O O . ALA A 1 116 ? -5.982 22.499 9.282 1.00 96.38 116 ALA A O 1
ATOM 853 N N . ALA A 1 117 ? -5.944 21.620 7.222 1.00 97.38 117 ALA A N 1
ATOM 854 C CA . ALA A 1 117 ? -4.593 21.064 7.318 1.00 97.38 117 ALA A CA 1
ATOM 855 C C . ALA A 1 117 ? -3.527 22.122 7.632 1.00 97.38 117 ALA A C 1
ATOM 857 O O . ALA A 1 117 ? -2.641 21.882 8.446 1.00 97.38 117 ALA A O 1
ATOM 858 N N . LYS A 1 118 ? -3.647 23.331 7.066 1.00 96.75 118 LYS A N 1
ATOM 859 C CA . LYS A 1 118 ? -2.758 24.468 7.379 1.00 96.75 118 LYS A CA 1
ATOM 860 C C . LYS A 1 118 ? -2.788 24.890 8.848 1.00 96.75 118 LYS A C 1
ATOM 862 O O . LYS A 1 118 ? -1.854 25.536 9.309 1.00 96.75 118 LYS A O 1
ATOM 867 N N . GLN A 1 119 ? -3.868 24.573 9.559 1.00 96.00 119 GLN A N 1
ATOM 868 C CA . GLN A 1 119 ? -4.055 24.898 10.972 1.00 96.00 119 GLN A CA 1
ATOM 869 C C . GLN A 1 119 ? -3.771 23.701 11.891 1.00 96.00 119 GLN A C 1
ATOM 871 O O . GLN A 1 119 ? -3.884 23.834 13.108 1.00 96.00 119 GLN A O 1
ATOM 876 N N . ALA A 1 120 ? -3.415 22.536 11.337 1.00 95.62 120 ALA A N 1
ATOM 877 C CA . ALA A 1 120 ? -3.160 21.343 12.128 1.00 95.62 120 ALA A CA 1
ATOM 878 C C . ALA A 1 120 ? -1.930 21.546 13.037 1.00 95.62 120 ALA A C 1
ATOM 880 O O . ALA A 1 120 ? -0.871 21.967 12.558 1.00 95.62 120 ALA A O 1
ATOM 881 N N . PRO A 1 121 ? -2.027 21.219 14.339 1.00 93.38 121 PRO A N 1
ATOM 882 C CA . PRO A 1 121 ? -0.970 21.504 15.310 1.00 93.38 121 PRO A CA 1
ATOM 883 C C . PRO A 1 121 ? 0.285 20.642 15.117 1.00 93.38 121 PRO A C 1
ATOM 885 O O . PRO A 1 121 ? 1.357 21.005 15.591 1.00 93.38 121 PRO A O 1
ATOM 888 N N . ALA A 1 122 ? 0.160 19.494 14.448 1.00 94.00 122 ALA A N 1
ATOM 889 C CA . ALA A 1 122 ? 1.251 18.563 14.199 1.00 94.00 122 ALA A CA 1
ATOM 890 C C . ALA A 1 122 ? 1.008 17.768 12.911 1.00 94.00 122 ALA A C 1
ATOM 892 O O . ALA A 1 122 ? -0.132 17.625 12.472 1.00 94.00 122 ALA A O 1
ATOM 893 N N . ASN A 1 123 ? 2.090 17.238 12.331 1.00 96.69 123 ASN A N 1
ATOM 894 C CA . ASN A 1 123 ? 2.030 16.258 11.249 1.00 96.69 123 ASN A CA 1
ATOM 895 C C . ASN A 1 123 ? 2.481 14.902 11.789 1.00 96.69 123 ASN A C 1
ATOM 897 O O . ASN A 1 123 ? 3.642 14.736 12.167 1.00 96.69 123 ASN A O 1
ATOM 901 N N . VAL A 1 124 ? 1.565 13.946 11.866 1.00 96.06 124 VAL A N 1
ATOM 902 C CA . VAL A 1 124 ? 1.813 12.645 12.489 1.00 96.06 124 VAL A CA 1
ATOM 903 C C . VAL A 1 124 ? 2.029 11.596 11.404 1.00 96.06 124 VAL A C 1
ATOM 905 O O . VAL A 1 124 ? 1.290 11.541 10.425 1.00 96.06 124 VAL A O 1
ATOM 908 N N . SER A 1 125 ? 3.045 10.747 11.563 1.00 93.50 125 SER A N 1
ATOM 909 C CA . SER A 1 125 ? 3.290 9.600 10.677 1.00 93.50 125 SER A CA 1
ATOM 910 C C . SER A 1 125 ? 2.887 8.284 11.360 1.00 93.50 125 SER A C 1
ATOM 912 O O . SER A 1 125 ? 3.238 8.100 12.529 1.00 93.50 125 SER A O 1
ATOM 914 N N . PRO A 1 126 ? 2.211 7.352 10.658 1.00 90.19 126 PRO A N 1
ATOM 915 C CA . PRO A 1 126 ? 1.959 5.995 11.153 1.00 90.19 126 PRO A CA 1
ATOM 916 C C . PRO A 1 126 ? 3.241 5.199 11.431 1.00 90.19 126 PRO A C 1
ATOM 918 O O . PRO A 1 126 ? 4.291 5.432 10.819 1.00 90.19 126 PRO A O 1
ATOM 921 N N . LYS A 1 127 ? 3.150 4.195 12.314 1.00 73.44 127 LYS A N 1
ATOM 922 C CA . LYS A 1 127 ? 4.247 3.252 12.599 1.00 73.44 127 LYS A CA 1
ATOM 923 C C . LYS A 1 127 ? 4.296 2.140 11.539 1.00 73.44 127 LYS A C 1
ATOM 925 O O . LYS A 1 127 ? 3.919 1.008 11.803 1.00 73.44 127 LYS A O 1
ATOM 930 N N . GLY A 1 128 ? 4.818 2.475 10.359 1.00 67.62 128 GLY A N 1
ATOM 931 C CA . GLY A 1 128 ? 5.074 1.529 9.260 1.00 67.62 128 GLY A CA 1
ATOM 932 C C . GLY A 1 128 ? 3.873 1.298 8.328 1.00 67.62 128 GLY A C 1
ATOM 933 O O . GLY A 1 128 ? 2.741 1.557 8.729 1.00 67.62 128 GLY A O 1
ATOM 934 N N . PRO A 1 129 ? 4.106 0.874 7.068 1.00 62.41 129 PRO A N 1
ATOM 935 C CA . PRO A 1 129 ? 3.036 0.639 6.097 1.00 62.41 129 PRO A CA 1
ATOM 936 C C . PRO A 1 129 ? 2.115 -0.486 6.583 1.00 62.41 129 PRO A C 1
ATOM 938 O O . PRO A 1 129 ? 2.586 -1.500 7.099 1.00 62.41 129 PRO A O 1
ATOM 941 N N . ASN A 1 130 ? 0.803 -0.304 6.441 1.00 63.88 130 ASN A N 1
ATOM 942 C CA . ASN A 1 130 ? -0.198 -1.260 6.909 1.00 63.88 130 ASN A CA 1
ATOM 943 C C . ASN A 1 130 ? -0.712 -2.158 5.764 1.00 63.88 130 ASN A C 1
ATOM 945 O O . ASN A 1 130 ? -0.638 -1.817 4.586 1.00 63.88 130 ASN A O 1
ATOM 949 N N . ALA A 1 131 ? -1.206 -3.347 6.121 1.00 46.41 131 ALA A N 1
ATOM 950 C CA . ALA A 1 131 ? -1.465 -4.464 5.203 1.00 46.41 131 ALA A CA 1
ATOM 951 C C . ALA A 1 131 ? -2.648 -4.273 4.228 1.00 46.41 131 ALA A C 1
ATOM 953 O O . ALA A 1 131 ? -2.927 -5.170 3.437 1.00 46.41 131 ALA A O 1
ATOM 954 N N . ASN A 1 132 ? -3.346 -3.132 4.264 1.00 53.56 132 ASN A N 1
ATOM 955 C CA . ASN A 1 132 ? -4.530 -2.879 3.433 1.00 53.56 132 ASN A CA 1
ATOM 956 C C . ASN A 1 132 ? -4.189 -2.258 2.062 1.00 53.56 132 ASN A C 1
ATOM 958 O O . ASN A 1 132 ? -5.026 -1.606 1.441 1.00 53.56 132 ASN A O 1
ATOM 962 N N . SER A 1 133 ? -2.943 -2.421 1.609 1.00 52.81 133 SER A N 1
ATOM 963 C CA . SER A 1 133 ? -2.441 -1.851 0.364 1.00 52.81 133 SER A CA 1
ATOM 964 C C . SER A 1 133 ? -1.374 -2.728 -0.282 1.00 52.81 133 SER A C 1
ATOM 966 O O . SER A 1 133 ? -0.519 -3.295 0.396 1.00 52.81 133 SER A O 1
ATOM 968 N N . THR A 1 134 ? -1.373 -2.775 -1.614 1.00 48.25 134 THR A N 1
ATOM 969 C CA . THR A 1 134 ? -0.340 -3.442 -2.412 1.00 48.25 134 THR A CA 1
ATOM 970 C C . THR A 1 134 ? 0.744 -2.445 -2.812 1.00 48.25 134 THR A C 1
ATOM 972 O O . THR A 1 134 ? 0.470 -1.448 -3.485 1.00 48.25 134 THR A O 1
ATOM 975 N N . LEU A 1 135 ? 1.979 -2.708 -2.391 1.00 43.69 135 LEU A N 1
ATOM 976 C CA . LEU A 1 135 ? 3.168 -1.985 -2.834 1.00 43.69 135 LEU A CA 1
ATOM 977 C C . LEU A 1 135 ? 3.644 -2.588 -4.161 1.00 43.69 135 LEU A C 1
ATOM 979 O O . LEU A 1 135 ? 4.109 -3.724 -4.183 1.00 43.69 135 LEU A O 1
ATOM 983 N N . ALA A 1 136 ? 3.548 -1.833 -5.255 1.00 34.09 136 ALA A N 1
ATOM 984 C CA . ALA A 1 136 ? 4.207 -2.179 -6.511 1.00 34.09 136 ALA A CA 1
ATOM 985 C C . ALA A 1 136 ? 5.600 -1.531 -6.511 1.00 34.09 136 ALA A C 1
ATOM 987 O O . ALA A 1 136 ? 5.791 -0.412 -6.989 1.00 34.09 136 ALA A O 1
ATOM 988 N N . VAL A 1 137 ? 6.570 -2.204 -5.888 1.00 36.12 137 VAL A N 1
ATOM 989 C CA . VAL A 1 137 ? 7.978 -1.790 -5.918 1.00 36.12 137 VAL A CA 1
ATOM 990 C C . VAL A 1 137 ? 8.644 -2.456 -7.116 1.00 36.12 137 VAL A C 1
ATOM 992 O O . VAL A 1 137 ? 8.823 -3.669 -7.132 1.00 36.12 137 VAL A O 1
ATOM 995 N N . GLY A 1 138 ? 9.048 -1.653 -8.103 1.00 34.25 138 GLY A N 1
ATOM 996 C CA . GLY A 1 138 ? 10.120 -2.043 -9.013 1.00 34.25 138 GLY A CA 1
ATOM 997 C C . GLY A 1 138 ? 11.401 -2.203 -8.196 1.00 34.25 138 GLY A C 1
ATOM 998 O O . GLY A 1 138 ? 11.844 -1.254 -7.545 1.00 34.25 138 GLY A O 1
ATOM 999 N N . SER A 1 139 ? 11.932 -3.423 -8.164 1.00 30.05 139 SER A N 1
ATOM 1000 C CA . SER A 1 139 ? 13.083 -3.831 -7.361 1.00 30.05 139 SER A CA 1
ATOM 1001 C C . SER A 1 139 ? 14.253 -2.851 -7.446 1.00 30.05 139 SER A C 1
ATOM 1003 O O . SER A 1 139 ? 14.895 -2.699 -8.479 1.00 30.05 139 SER A O 1
ATOM 1005 N N . SER A 1 140 ? 14.589 -2.247 -6.311 1.00 28.02 140 SER A N 1
ATOM 1006 C CA . SER A 1 140 ? 15.966 -1.889 -5.979 1.00 28.02 140 SER A CA 1
ATOM 1007 C C . SER A 1 140 ? 16.147 -2.047 -4.472 1.00 28.02 140 SER A C 1
ATOM 1009 O O . SER A 1 140 ? 15.574 -1.334 -3.649 1.00 28.02 140 SER A O 1
ATOM 1011 N N . SER A 1 141 ? 16.901 -3.082 -4.119 1.00 28.58 141 SER A N 1
ATOM 1012 C CA . SER A 1 141 ? 17.248 -3.473 -2.762 1.00 28.58 141 SER A CA 1
ATOM 1013 C C . SER A 1 141 ? 18.078 -2.377 -2.092 1.00 28.58 141 SER A C 1
ATOM 1015 O O . SER A 1 141 ? 19.285 -2.293 -2.302 1.00 28.58 141 SER A O 1
ATOM 1017 N N . ALA A 1 142 ? 17.452 -1.551 -1.256 1.00 26.80 142 ALA A N 1
ATOM 1018 C CA . ALA A 1 142 ? 18.163 -0.739 -0.276 1.00 26.80 142 ALA A CA 1
ATOM 1019 C C . ALA A 1 142 ? 18.136 -1.476 1.066 1.00 26.80 142 ALA A C 1
ATOM 1021 O O . ALA A 1 142 ? 17.090 -1.629 1.698 1.00 26.80 142 ALA A O 1
ATOM 1022 N N . ALA A 1 143 ? 19.304 -1.980 1.463 1.00 26.55 143 ALA A N 1
ATOM 1023 C CA . ALA A 1 143 ? 19.533 -2.657 2.726 1.00 26.55 143 ALA A CA 1
ATOM 1024 C C . ALA A 1 143 ? 19.038 -1.801 3.904 1.00 26.55 143 ALA A C 1
ATOM 1026 O O . ALA A 1 143 ? 19.531 -0.699 4.144 1.00 26.55 143 ALA A O 1
ATOM 1027 N N . ALA A 1 144 ? 18.079 -2.332 4.661 1.00 26.30 144 ALA A N 1
ATOM 1028 C CA . ALA A 1 144 ? 17.695 -1.776 5.946 1.00 26.30 144 ALA A CA 1
ATOM 1029 C C . ALA A 1 144 ? 18.835 -2.012 6.949 1.00 26.30 144 ALA A C 1
ATOM 1031 O O . ALA A 1 144 ? 19.046 -3.118 7.442 1.00 26.30 144 ALA A O 1
ATOM 1032 N N . SER A 1 145 ? 19.578 -0.952 7.253 1.00 25.44 145 SER A N 1
ATOM 1033 C CA . SER A 1 145 ? 20.484 -0.888 8.394 1.00 25.44 145 SER A CA 1
ATOM 1034 C C . SER A 1 145 ? 19.666 -0.858 9.688 1.00 25.44 145 SER A C 1
ATOM 1036 O O . SER A 1 145 ? 19.197 0.197 10.116 1.00 25.44 145 SER A O 1
ATOM 1038 N N . THR A 1 146 ? 19.479 -2.017 10.315 1.00 26.23 146 THR A N 1
ATOM 1039 C CA . THR A 1 146 ? 18.949 -2.126 11.676 1.00 26.23 146 THR A CA 1
ATOM 1040 C C . THR A 1 146 ? 20.079 -1.925 12.681 1.00 26.23 146 THR A C 1
ATOM 1042 O O . THR A 1 146 ? 20.918 -2.804 12.878 1.00 26.23 146 THR A O 1
ATOM 1045 N N . THR A 1 147 ? 20.096 -0.773 13.346 1.00 24.81 147 THR A N 1
ATOM 1046 C CA . THR A 1 147 ? 20.858 -0.547 14.575 1.00 24.81 147 THR A CA 1
ATOM 1047 C C . THR A 1 147 ? 20.152 -1.251 15.735 1.00 24.81 147 THR A C 1
ATOM 1049 O O . THR A 1 147 ? 19.249 -0.705 16.365 1.00 24.81 147 THR A O 1
ATOM 1052 N N . ALA A 1 148 ? 20.550 -2.494 16.010 1.00 27.31 148 ALA A N 1
ATOM 1053 C CA . ALA A 1 148 ? 20.160 -3.201 17.224 1.00 27.31 148 ALA A CA 1
ATOM 1054 C C . ALA A 1 148 ? 21.116 -2.835 18.368 1.00 27.31 148 ALA A C 1
ATOM 1056 O O . ALA A 1 148 ? 22.338 -2.924 18.243 1.00 27.31 148 ALA A O 1
ATOM 1057 N N . ALA A 1 149 ? 20.522 -2.395 19.474 1.00 26.69 149 ALA A N 1
ATOM 1058 C CA . ALA A 1 149 ? 21.191 -2.032 20.707 1.00 26.69 149 ALA A CA 1
ATOM 1059 C C . ALA A 1 149 ? 21.871 -3.238 21.376 1.00 26.69 149 ALA A C 1
ATOM 1061 O O . ALA A 1 149 ? 21.348 -4.351 21.403 1.00 26.69 149 ALA A O 1
ATOM 1062 N N . SER A 1 150 ? 23.038 -2.962 21.952 1.00 26.89 150 SER A N 1
ATOM 1063 C CA . SER A 1 150 ? 23.870 -3.864 22.738 1.00 26.89 150 SER A CA 1
ATOM 1064 C C . SER A 1 150 ? 23.141 -4.416 23.968 1.00 26.89 150 SER A C 1
ATOM 1066 O O . SER A 1 150 ? 22.670 -3.658 24.813 1.00 26.89 150 SER A O 1
ATOM 1068 N N . GLY A 1 151 ? 23.140 -5.741 24.112 1.00 27.14 151 GLY A N 1
ATOM 1069 C CA . GLY A 1 151 ? 22.736 -6.462 25.318 1.00 27.14 151 GLY A CA 1
ATOM 1070 C C . GLY A 1 151 ? 23.637 -7.679 25.508 1.00 27.14 151 GLY A C 1
ATOM 1071 O O . GLY A 1 151 ? 23.451 -8.707 24.868 1.00 27.14 151 GLY A O 1
ATOM 1072 N N . SER A 1 152 ? 24.655 -7.520 26.351 1.00 25.67 152 SER A N 1
ATOM 1073 C CA . SER A 1 152 ? 25.625 -8.548 26.729 1.00 25.67 152 SER A CA 1
ATOM 1074 C C . SER A 1 152 ? 24.963 -9.652 27.559 1.00 25.67 152 SER A C 1
ATOM 1076 O O . SER A 1 152 ? 24.330 -9.360 28.573 1.00 25.67 152 SER A O 1
ATOM 1078 N N . SER A 1 153 ? 25.161 -10.918 27.183 1.00 25.47 153 SER A N 1
ATOM 1079 C CA . SER A 1 153 ? 25.148 -12.018 28.148 1.00 25.47 153 SER A CA 1
ATOM 1080 C C . SER A 1 153 ? 26.199 -13.069 27.794 1.00 25.47 153 SER A C 1
ATOM 1082 O O . SER A 1 153 ? 26.358 -13.519 26.661 1.00 25.47 153 SER A O 1
ATOM 1084 N N . THR A 1 154 ? 26.971 -13.367 28.825 1.00 25.14 154 THR A N 1
ATOM 1085 C CA . THR A 1 154 ? 28.134 -14.236 28.917 1.00 25.14 154 THR A CA 1
ATOM 1086 C C . THR A 1 154 ? 27.692 -15.688 29.112 1.00 25.14 154 THR A C 1
ATOM 1088 O O . THR A 1 154 ? 26.795 -15.931 29.913 1.00 25.14 154 THR A O 1
ATOM 1091 N N . GLY A 1 155 ? 28.398 -16.657 28.512 1.00 26.31 155 GLY A N 1
ATOM 1092 C CA . GLY A 1 155 ? 28.559 -17.977 29.145 1.00 26.31 155 GLY A CA 1
ATOM 1093 C C . GLY A 1 155 ? 28.507 -19.236 28.270 1.00 26.31 155 GLY A C 1
ATOM 1094 O O . GLY A 1 155 ? 27.471 -19.869 28.152 1.00 26.31 155 GLY A O 1
ATOM 1095 N N . SER A 1 156 ? 29.704 -19.677 27.862 1.00 25.94 156 SER A N 1
ATOM 1096 C CA . SER A 1 156 ? 30.231 -21.038 28.114 1.00 25.94 156 SER A CA 1
ATOM 1097 C C . SER A 1 156 ? 29.925 -22.225 27.172 1.00 25.94 156 SER A C 1
ATOM 1099 O O . SER A 1 156 ? 29.025 -23.020 27.393 1.00 25.94 156 SER A O 1
ATOM 1101 N N . LYS A 1 157 ? 30.866 -22.408 26.227 1.00 27.95 157 LYS A N 1
ATOM 1102 C CA . LYS A 1 157 ? 31.820 -23.542 26.060 1.00 27.95 157 LYS A CA 1
ATOM 1103 C C . LYS A 1 157 ? 31.302 -24.991 25.936 1.00 27.95 157 LYS A C 1
ATOM 1105 O O . LYS A 1 157 ? 30.871 -25.596 26.908 1.00 27.95 157 LYS A O 1
ATOM 1110 N N . THR A 1 158 ? 31.634 -25.603 24.794 1.00 26.38 158 THR A N 1
ATOM 1111 C CA . THR A 1 158 ? 32.334 -26.904 24.564 1.00 26.38 158 THR A CA 1
ATOM 1112 C C . THR A 1 158 ? 32.385 -27.095 23.031 1.00 26.38 158 THR A C 1
ATOM 1114 O O . THR A 1 158 ? 31.416 -26.756 22.373 1.00 26.38 158 THR A O 1
ATOM 1117 N N . GLY A 1 159 ? 33.417 -27.531 22.302 1.00 26.84 159 GLY A N 1
ATOM 1118 C CA . GLY A 1 159 ? 34.779 -28.011 22.539 1.00 26.84 159 GLY A CA 1
ATOM 1119 C C . GLY A 1 159 ? 35.160 -28.977 21.389 1.00 26.84 159 GLY A C 1
ATOM 1120 O O . GLY A 1 159 ? 34.419 -29.931 21.181 1.00 26.84 159 GLY A O 1
ATOM 1121 N N . SER A 1 160 ? 36.301 -28.738 20.708 1.00 27.08 160 SER A N 1
ATOM 1122 C CA . SER A 1 160 ? 37.087 -29.596 19.756 1.00 27.08 160 SER A CA 1
ATOM 1123 C C . SER A 1 160 ? 37.237 -28.990 18.343 1.00 27.08 160 SER A C 1
ATOM 1125 O O . SER A 1 160 ? 36.251 -28.856 17.632 1.00 27.08 160 SER A O 1
ATOM 1127 N N . ALA A 1 161 ? 38.386 -28.379 17.996 1.00 27.12 161 ALA A N 1
ATOM 1128 C CA . ALA A 1 161 ? 39.632 -28.965 17.434 1.00 27.12 161 ALA A CA 1
ATOM 1129 C C . ALA A 1 161 ? 39.429 -29.425 15.966 1.00 27.12 161 ALA A C 1
ATOM 1131 O O . ALA A 1 161 ? 38.538 -30.217 15.712 1.00 27.12 161 ALA A O 1
ATOM 1132 N N . THR A 1 162 ? 40.168 -29.005 14.926 1.00 25.97 162 THR A N 1
ATOM 1133 C CA . THR A 1 162 ? 41.630 -28.852 14.743 1.00 25.97 162 THR A CA 1
ATOM 1134 C C . THR A 1 162 ? 41.891 -28.199 13.362 1.00 25.97 162 THR A C 1
ATOM 1136 O O . THR A 1 162 ? 41.103 -28.446 12.454 1.00 25.97 162 THR A O 1
ATOM 1139 N N . GLY A 1 163 ? 43.005 -27.472 13.151 1.00 27.48 163 GLY A N 1
ATOM 1140 C CA . GLY A 1 163 ? 43.581 -27.261 11.802 1.00 27.48 163 GLY A CA 1
ATOM 1141 C C . GLY A 1 163 ? 44.212 -25.887 11.525 1.00 27.48 163 GLY A C 1
ATOM 1142 O O . GLY A 1 163 ? 43.506 -24.929 11.242 1.00 27.48 163 GLY A O 1
ATOM 1143 N N . SER A 1 164 ? 45.544 -25.818 11.593 1.00 26.50 164 SER A N 1
ATOM 1144 C CA . SER A 1 164 ? 46.424 -24.647 11.415 1.00 26.50 164 SER A CA 1
ATOM 1145 C C . SER A 1 164 ? 46.699 -24.242 9.955 1.00 26.50 164 SER A C 1
ATOM 1147 O O . SER A 1 164 ? 46.810 -25.122 9.109 1.00 26.50 164 SER A O 1
ATOM 1149 N N . ALA A 1 165 ? 46.951 -22.943 9.711 1.00 28.23 165 ALA A N 1
ATOM 1150 C CA . ALA A 1 165 ? 48.177 -22.353 9.111 1.00 28.23 165 ALA A CA 1
ATOM 1151 C C . ALA A 1 165 ? 47.871 -20.947 8.523 1.00 28.23 165 ALA A C 1
ATOM 1153 O O . ALA A 1 165 ? 47.042 -20.824 7.633 1.00 28.23 165 ALA A O 1
ATOM 1154 N N . THR A 1 166 ? 48.284 -19.845 9.162 1.00 25.75 166 THR A N 1
ATOM 1155 C CA . THR A 1 166 ? 49.513 -19.035 8.937 1.00 25.75 166 THR A CA 1
ATOM 1156 C C . THR A 1 166 ? 49.548 -18.236 7.623 1.00 25.75 166 THR A C 1
ATOM 1158 O O . THR A 1 166 ? 49.612 -18.821 6.549 1.00 25.75 166 THR A O 1
ATOM 1161 N N . GLY A 1 167 ? 49.631 -16.899 7.722 1.00 26.84 167 GLY A N 1
ATOM 1162 C CA . GLY A 1 167 ? 49.976 -16.014 6.598 1.00 26.84 167 GLY A CA 1
ATOM 1163 C C . GLY A 1 167 ? 49.606 -14.540 6.803 1.00 26.84 167 GLY A C 1
ATOM 1164 O O . GLY A 1 167 ? 48.572 -14.088 6.332 1.00 26.84 167 GLY A O 1
ATOM 1165 N N . SER A 1 168 ? 50.449 -13.804 7.529 1.00 26.98 168 SER A N 1
ATOM 1166 C CA . SER A 1 168 ? 50.395 -12.350 7.752 1.00 26.98 168 SER A CA 1
ATOM 1167 C C . SER A 1 168 ? 50.716 -11.533 6.491 1.00 26.98 168 SER A C 1
ATOM 1169 O O . SER A 1 168 ? 51.593 -11.949 5.747 1.00 26.98 168 SER A O 1
ATOM 1171 N N . SER A 1 169 ? 50.137 -10.328 6.342 1.00 27.14 169 SER A N 1
ATOM 1172 C CA . SER A 1 169 ? 50.864 -9.032 6.386 1.00 27.14 169 SER A CA 1
ATOM 1173 C C . SER A 1 169 ? 50.087 -7.864 5.734 1.00 27.14 169 SER A C 1
ATOM 1175 O O . SER A 1 169 ? 49.911 -7.831 4.524 1.00 27.14 169 SER A O 1
ATOM 1177 N N . THR A 1 170 ? 49.676 -6.908 6.580 1.00 26.92 170 THR A N 1
ATOM 1178 C CA . THR A 1 170 ? 49.874 -5.436 6.496 1.00 26.92 170 THR A CA 1
ATOM 1179 C C . THR A 1 170 ? 49.691 -4.624 5.203 1.00 26.92 170 THR A C 1
ATOM 1181 O O . THR A 1 170 ? 50.425 -4.804 4.242 1.00 26.92 170 THR A O 1
ATOM 1184 N N . GLY A 1 171 ? 48.939 -3.521 5.371 1.00 25.66 171 GLY A N 1
ATOM 1185 C CA . GLY A 1 171 ? 49.333 -2.155 4.968 1.00 25.66 171 GLY A CA 1
ATOM 1186 C C . GLY A 1 171 ? 48.595 -1.608 3.741 1.00 25.66 171 GLY A C 1
ATOM 1187 O O . GLY A 1 171 ? 48.890 -2.030 2.638 1.00 25.66 171 GLY A O 1
ATOM 1188 N N . SER A 1 172 ? 47.546 -0.785 3.856 1.00 27.28 172 SER A N 1
ATOM 1189 C CA . SER A 1 172 ? 47.486 0.634 4.277 1.00 27.28 172 SER A CA 1
ATOM 1190 C C . SER A 1 172 ? 47.511 1.634 3.110 1.00 27.28 172 SER A C 1
ATOM 1192 O O . SER A 1 172 ? 48.433 1.628 2.302 1.00 27.28 172 SER A O 1
ATOM 1194 N N . SER A 1 173 ? 46.607 2.620 3.228 1.00 26.11 173 SER A N 1
ATOM 1195 C CA . SER A 1 173 ? 46.606 3.987 2.647 1.00 26.11 173 SER A CA 1
ATOM 1196 C C . SER A 1 173 ? 45.940 4.121 1.268 1.00 26.11 173 SER A C 1
ATOM 1198 O O . SER A 1 173 ? 46.408 3.552 0.297 1.00 26.11 173 SER A O 1
ATOM 1200 N N . ALA A 1 174 ? 44.749 4.721 1.146 1.00 26.00 174 ALA A N 1
ATOM 1201 C CA . ALA A 1 174 ? 44.398 6.147 1.300 1.00 26.00 174 ALA A CA 1
ATOM 1202 C C . ALA A 1 174 ? 44.923 7.023 0.146 1.00 26.00 174 ALA A C 1
ATOM 1204 O O . ALA A 1 174 ? 46.129 7.151 -0.033 1.00 26.00 174 ALA A O 1
ATOM 1205 N N . GLY A 1 175 ? 44.008 7.665 -0.592 1.00 24.48 175 GLY A N 1
ATOM 1206 C CA . GLY A 1 175 ? 44.362 8.559 -1.698 1.00 24.48 175 GLY A CA 1
ATOM 1207 C C . GLY A 1 175 ? 43.170 9.135 -2.462 1.00 24.48 175 GLY A C 1
ATOM 1208 O O . GLY A 1 175 ? 42.868 8.720 -3.569 1.00 24.48 175 GLY A O 1
ATOM 1209 N N . THR A 1 176 ? 42.500 10.091 -1.831 1.00 23.36 176 THR A N 1
ATOM 1210 C CA . THR A 1 176 ? 41.523 11.064 -2.344 1.00 23.36 176 THR A CA 1
ATOM 1211 C C . THR A 1 176 ? 41.962 11.809 -3.620 1.00 23.36 176 THR A C 1
ATOM 1213 O O . THR A 1 176 ? 43.088 12.292 -3.649 1.00 23.36 176 THR A O 1
ATOM 1216 N N . ALA A 1 177 ? 41.050 12.020 -4.587 1.00 24.30 177 ALA A N 1
ATOM 1217 C CA . ALA A 1 177 ? 40.705 13.316 -5.231 1.00 24.30 177 ALA A CA 1
ATOM 1218 C C . ALA A 1 177 ? 39.939 13.083 -6.558 1.00 24.30 177 ALA A C 1
ATOM 1220 O O . ALA A 1 177 ? 40.418 12.378 -7.432 1.00 24.30 177 ALA A O 1
ATOM 1221 N N . THR A 1 178 ? 38.675 13.492 -6.707 1.00 22.97 178 THR A N 1
ATOM 1222 C CA . THR A 1 178 ? 38.185 14.840 -7.086 1.00 22.97 178 THR A CA 1
ATOM 1223 C C . THR A 1 178 ? 38.506 15.263 -8.529 1.00 22.97 178 THR A C 1
ATOM 1225 O O . THR A 1 178 ? 39.612 15.708 -8.808 1.00 22.97 178 THR A O 1
ATOM 1228 N N . SER A 1 179 ? 37.500 15.250 -9.414 1.00 24.88 179 SER A N 1
ATOM 1229 C CA . SER A 1 179 ? 37.136 16.310 -10.394 1.00 24.88 179 SER A CA 1
ATOM 1230 C C . SER A 1 179 ? 36.072 15.742 -11.355 1.00 24.88 179 SER A C 1
ATOM 1232 O O . SER A 1 179 ? 36.231 14.663 -11.897 1.00 24.88 179 SER A O 1
ATOM 1234 N N . LYS A 1 180 ? 34.835 16.247 -11.358 1.00 23.48 180 LYS A N 1
ATOM 1235 C CA . LYS A 1 180 ? 34.330 17.497 -11.961 1.00 23.48 180 LYS A CA 1
ATOM 1236 C C . LYS A 1 180 ? 34.064 17.366 -13.471 1.00 23.48 180 LYS A C 1
ATOM 1238 O O . LYS A 1 180 ? 34.936 17.610 -14.288 1.00 23.48 180 LYS A O 1
ATOM 1243 N N . ALA A 1 181 ? 32.801 17.043 -13.752 1.00 25.61 181 ALA A N 1
ATOM 1244 C CA . ALA A 1 181 ? 31.906 17.571 -14.784 1.00 25.61 181 ALA A CA 1
ATOM 1245 C C . ALA A 1 181 ? 32.497 18.173 -16.075 1.00 25.61 181 ALA A C 1
ATOM 1247 O O . ALA A 1 181 ? 33.111 19.240 -16.046 1.00 25.61 181 ALA A O 1
ATOM 1248 N N . ALA A 1 182 ? 32.058 17.618 -17.207 1.00 24.12 182 ALA A N 1
ATOM 1249 C CA . ALA A 1 182 ? 31.725 18.386 -18.401 1.00 24.12 182 ALA A CA 1
ATOM 1250 C C . ALA A 1 182 ? 30.516 17.761 -19.119 1.00 24.12 182 ALA A C 1
ATOM 1252 O O . ALA A 1 182 ? 30.367 16.549 -19.222 1.00 24.12 182 ALA A O 1
ATOM 1253 N N . SER A 1 183 ? 29.629 18.651 -19.534 1.00 26.47 183 SER A N 1
ATOM 1254 C CA . SER A 1 183 ? 28.307 18.489 -20.127 1.00 26.47 183 SER A CA 1
ATOM 1255 C C . SER A 1 183 ? 28.328 18.424 -21.656 1.00 26.47 183 SER A C 1
ATOM 1257 O O . SER A 1 183 ? 29.019 19.237 -22.263 1.00 26.47 183 SER A O 1
ATOM 1259 N N . SER A 1 184 ? 27.433 17.631 -22.252 1.00 24.75 184 SER A N 1
ATOM 1260 C CA . SER A 1 184 ? 26.819 17.862 -23.580 1.00 24.75 184 SER A CA 1
ATOM 1261 C C . SER A 1 184 ? 25.734 16.790 -23.781 1.00 24.75 184 SER A C 1
ATOM 1263 O O . SER A 1 184 ? 26.024 15.609 -23.676 1.00 24.75 184 SER A O 1
ATOM 1265 N N . SER A 1 185 ? 24.444 17.130 -23.731 1.00 25.12 185 SER A N 1
ATOM 1266 C CA . SER A 1 185 ? 23.590 17.646 -24.818 1.00 25.12 185 SER A CA 1
ATOM 1267 C C . SER A 1 185 ? 22.704 16.553 -25.434 1.00 25.12 185 SER A C 1
ATOM 1269 O O . SER A 1 185 ? 23.139 15.778 -26.272 1.00 25.12 185 SER A O 1
ATOM 1271 N N . ALA A 1 186 ? 21.443 16.569 -24.996 1.00 29.81 186 ALA A N 1
ATOM 1272 C CA . ALA A 1 186 ? 20.213 16.336 -25.752 1.00 29.81 186 ALA A CA 1
ATOM 1273 C C . ALA A 1 186 ? 20.206 15.283 -26.882 1.00 29.81 186 ALA A C 1
ATOM 1275 O O . ALA A 1 186 ? 20.638 15.536 -28.003 1.00 29.81 186 ALA A O 1
ATOM 1276 N N . SER A 1 187 ? 19.492 14.185 -26.635 1.00 26.17 187 SER A N 1
ATOM 1277 C CA . SER A 1 187 ? 18.640 13.535 -27.636 1.00 26.17 187 SER A CA 1
ATOM 1278 C C . SER A 1 187 ? 17.397 12.991 -26.932 1.00 26.17 187 SER A C 1
ATOM 1280 O O . SER A 1 187 ? 17.487 12.274 -25.941 1.00 26.17 187 SER A O 1
ATOM 1282 N N . ALA A 1 188 ? 16.231 13.450 -27.379 1.00 31.83 188 ALA A N 1
ATOM 1283 C CA . ALA A 1 188 ? 14.925 13.110 -26.826 1.00 31.83 188 ALA A CA 1
ATOM 1284 C C . ALA A 1 188 ? 14.510 11.681 -27.222 1.00 31.83 188 ALA A C 1
ATOM 1286 O O . ALA A 1 188 ? 14.686 11.335 -28.392 1.00 31.83 188 ALA A O 1
ATOM 1287 N N . PRO A 1 189 ? 13.884 10.878 -26.339 1.00 29.22 189 PRO A N 1
ATOM 1288 C CA . PRO A 1 189 ? 13.157 9.703 -26.779 1.00 29.22 189 PRO A CA 1
ATOM 1289 C C . PRO A 1 189 ? 11.719 10.073 -27.155 1.00 29.22 189 PRO A C 1
ATOM 1291 O O . PRO A 1 189 ? 11.080 10.959 -26.580 1.00 29.22 189 PRO A O 1
ATOM 1294 N N . ALA A 1 190 ? 11.261 9.394 -28.198 1.00 25.84 190 ALA A N 1
ATOM 1295 C CA . ALA A 1 190 ? 10.009 9.590 -28.892 1.00 25.84 190 ALA A CA 1
ATOM 1296 C C . ALA A 1 190 ? 8.773 9.403 -27.997 1.00 25.84 190 ALA A C 1
ATOM 1298 O O . ALA A 1 190 ? 8.726 8.571 -27.095 1.00 25.84 190 ALA A O 1
ATOM 1299 N N . GLN A 1 191 ? 7.751 10.191 -28.316 1.00 30.38 191 GLN A N 1
ATOM 1300 C CA . GLN A 1 191 ? 6.409 10.146 -27.752 1.00 30.38 191 GLN A CA 1
ATOM 1301 C C . GLN A 1 191 ? 5.771 8.764 -27.957 1.00 30.38 191 GLN A C 1
ATOM 1303 O O . GLN A 1 191 ? 5.635 8.301 -29.089 1.00 30.38 191 GLN A O 1
ATOM 1308 N N . GLN A 1 192 ? 5.313 8.138 -26.872 1.00 28.95 192 GLN A N 1
ATOM 1309 C CA . GLN A 1 192 ? 4.447 6.965 -26.937 1.00 28.95 192 GLN A CA 1
ATOM 1310 C C . GLN A 1 192 ? 3.018 7.442 -27.234 1.00 28.95 192 GLN A C 1
ATOM 1312 O O . GLN A 1 192 ? 2.369 8.094 -26.416 1.00 28.95 192 GLN A O 1
ATOM 1317 N N . THR A 1 193 ? 2.548 7.185 -28.453 1.00 30.61 193 THR A N 1
ATOM 1318 C CA . THR A 1 193 ? 1.204 7.550 -28.904 1.00 30.61 193 THR A CA 1
ATOM 1319 C C . THR A 1 193 ? 0.189 6.555 -28.342 1.00 30.61 193 THR A C 1
ATOM 1321 O O . THR A 1 193 ? 0.148 5.402 -28.772 1.00 30.61 193 THR A O 1
ATOM 1324 N N . THR A 1 194 ? -0.668 6.983 -27.420 1.00 32.75 194 THR A N 1
ATOM 1325 C CA . THR A 1 194 ? -1.848 6.219 -26.999 1.00 32.75 194 THR A CA 1
ATOM 1326 C C . THR A 1 194 ? -2.980 6.422 -28.009 1.00 32.75 194 THR A C 1
ATOM 1328 O O . THR A 1 194 ? -3.872 7.245 -27.829 1.00 32.75 194 THR A O 1
ATOM 1331 N N . ASN A 1 195 ? -2.965 5.658 -29.103 1.00 31.67 195 ASN A N 1
ATOM 1332 C CA . ASN A 1 195 ? -4.136 5.534 -29.974 1.00 31.67 195 ASN A CA 1
ATOM 1333 C C . ASN A 1 195 ? -5.062 4.436 -29.433 1.00 31.67 195 ASN A C 1
ATOM 1335 O O . ASN A 1 195 ? -5.055 3.305 -29.913 1.00 31.67 195 ASN A O 1
ATOM 1339 N N . ALA A 1 196 ? -5.879 4.782 -28.437 1.00 34.75 196 ALA A N 1
ATOM 1340 C CA . ALA A 1 196 ? -7.061 4.006 -28.081 1.00 34.75 196 ALA A CA 1
ATOM 1341 C C . ALA A 1 196 ? -8.246 4.501 -28.929 1.00 34.75 196 ALA A C 1
ATOM 1343 O O . ALA A 1 196 ? -8.807 5.567 -28.681 1.00 34.75 196 ALA A O 1
ATOM 1344 N N . GLY A 1 197 ? -8.601 3.745 -29.971 1.00 30.23 197 GLY A N 1
ATOM 1345 C CA . GLY A 1 197 ? -9.857 3.939 -30.700 1.00 30.23 197 GLY A CA 1
ATOM 1346 C C . GLY A 1 197 ? -11.064 3.499 -29.855 1.00 30.23 197 GLY A C 1
ATOM 1347 O O . GLY A 1 197 ? -10.922 2.622 -29.000 1.00 30.23 197 GLY A O 1
ATOM 1348 N N . PRO A 1 198 ? -12.263 4.067 -30.076 1.00 35.66 198 PRO A N 1
ATOM 1349 C CA . PRO A 1 198 ? -13.425 3.791 -29.244 1.00 35.66 198 PRO A CA 1
ATOM 1350 C C . PRO A 1 198 ? -13.988 2.400 -29.570 1.00 35.66 198 PRO A C 1
ATOM 1352 O O . PRO A 1 198 ? -14.338 2.119 -30.717 1.00 35.66 198 PRO A O 1
ATOM 1355 N N . ARG A 1 199 ? -14.114 1.527 -28.566 1.00 34.53 199 ARG A N 1
ATOM 1356 C CA . ARG A 1 199 ? -14.928 0.303 -28.645 1.00 34.53 199 ARG A CA 1
ATOM 1357 C C . ARG A 1 199 ? -16.049 0.380 -27.613 1.00 34.53 199 ARG A C 1
ATOM 1359 O O . ARG A 1 199 ? -15.828 0.812 -26.489 1.00 34.53 199 ARG A O 1
ATOM 1366 N N . GLY A 1 200 ? -17.256 0.083 -28.093 1.00 30.19 200 GLY A N 1
ATOM 1367 C CA . GLY A 1 200 ? -18.540 0.426 -27.487 1.00 30.19 200 GLY A CA 1
ATOM 1368 C C . GLY A 1 200 ? -18.890 -0.305 -26.186 1.00 30.19 200 GLY A C 1
ATOM 1369 O O . GLY A 1 200 ? -18.099 -1.092 -25.673 1.00 30.19 200 GLY A O 1
ATOM 1370 N N . PRO A 1 201 ? -20.085 -0.018 -25.642 1.00 35.75 201 PRO A N 1
ATOM 1371 C CA . PRO A 1 201 ? -20.489 -0.458 -24.319 1.00 35.75 201 PRO A CA 1
ATOM 1372 C C . PRO A 1 201 ? -20.999 -1.900 -24.382 1.00 35.75 201 PRO A C 1
ATOM 1374 O O . PRO A 1 201 ? -21.948 -2.197 -25.104 1.00 35.75 201 PRO A O 1
ATOM 1377 N N . GLY A 1 202 ? -20.363 -2.785 -23.623 1.00 32.03 202 GLY A N 1
ATOM 1378 C CA . GLY A 1 202 ? -20.776 -4.178 -23.495 1.00 32.03 202 GLY A CA 1
ATOM 1379 C C . GLY A 1 202 ? -19.693 -5.013 -22.829 1.00 32.03 202 GLY A C 1
ATOM 1380 O O . GLY A 1 202 ? -18.841 -5.556 -23.514 1.00 32.03 202 GLY A O 1
ATOM 1381 N N . GLU A 1 203 ? -19.720 -5.025 -21.495 1.00 40.72 203 GLU A N 1
ATOM 1382 C CA . GLU A 1 203 ? -19.615 -6.247 -20.684 1.00 40.72 203 GLU A CA 1
ATOM 1383 C C . GLU A 1 203 ? -18.432 -7.194 -20.968 1.00 40.72 203 GLU A C 1
ATOM 1385 O O . GLU A 1 203 ? -18.494 -7.964 -21.904 1.00 40.72 203 GLU A O 1
ATOM 1390 N N . PHE A 1 204 ? -17.380 -7.158 -20.132 1.00 37.09 204 PHE A N 1
ATOM 1391 C CA . PHE A 1 204 ? -16.564 -8.316 -19.692 1.00 37.09 204 PHE A CA 1
ATOM 1392 C C . PHE A 1 204 ? -15.489 -7.817 -18.704 1.00 37.09 204 PHE A C 1
ATOM 1394 O O . PHE A 1 204 ? -14.319 -7.632 -19.038 1.00 37.09 204 PHE A O 1
ATOM 1401 N N . VAL A 1 205 ? -15.892 -7.550 -17.459 1.00 40.09 205 VAL A N 1
ATOM 1402 C CA . VAL A 1 205 ? -14.973 -7.207 -16.360 1.00 40.09 205 VAL A CA 1
ATOM 1403 C C . VAL A 1 205 ? -14.816 -8.454 -15.496 1.00 40.09 205 VAL A C 1
ATOM 1405 O O . VAL A 1 205 ? -15.713 -8.798 -14.737 1.00 40.09 205 VAL A O 1
ATOM 1408 N N . GLY A 1 206 ? -13.703 -9.171 -15.640 1.00 37.69 206 GLY A N 1
ATOM 1409 C CA . GLY A 1 206 ? -13.377 -10.274 -14.727 1.00 37.69 206 GLY A CA 1
ATOM 1410 C C . GLY A 1 206 ? -12.314 -11.244 -15.231 1.00 37.69 206 GLY A C 1
ATOM 1411 O O . GLY A 1 206 ? -11.517 -11.730 -14.438 1.00 37.69 206 GLY A O 1
ATOM 1412 N N . GLN A 1 207 ? -12.238 -11.484 -16.543 1.00 44.25 207 GLN A N 1
ATOM 1413 C CA . GLN A 1 207 ? -11.318 -12.488 -17.103 1.00 44.25 207 GLN A CA 1
ATOM 1414 C C . GLN A 1 207 ? -9.962 -11.916 -17.551 1.00 44.25 207 GLN A C 1
ATOM 1416 O O . GLN A 1 207 ? -8.986 -12.653 -17.637 1.00 44.25 207 GLN A O 1
ATOM 1421 N N . GLY A 1 208 ? -9.872 -10.602 -17.783 1.00 47.44 208 GLY A N 1
ATOM 1422 C CA . GLY A 1 208 ? -8.650 -9.965 -18.289 1.00 47.44 208 GLY A CA 1
ATOM 1423 C C . GLY A 1 208 ? -7.551 -9.733 -17.246 1.00 47.44 208 GLY A C 1
ATOM 1424 O O . GLY A 1 208 ? -6.382 -9.685 -17.610 1.00 47.44 208 GLY A O 1
ATOM 1425 N N . LEU A 1 209 ? -7.893 -9.614 -15.955 1.00 55.59 209 LEU A N 1
ATOM 1426 C CA . LEU A 1 209 ? -6.947 -9.108 -14.948 1.00 55.59 209 LEU A CA 1
ATOM 1427 C C . LEU A 1 209 ? -5.872 -10.134 -14.544 1.00 55.59 209 LEU A C 1
ATOM 1429 O O . LEU A 1 209 ? -4.731 -9.763 -14.299 1.00 55.59 209 LEU A O 1
ATOM 1433 N N . LEU A 1 210 ? -6.221 -11.424 -14.499 1.00 60.72 210 LEU A N 1
ATOM 1434 C CA . LEU A 1 210 ? -5.280 -12.492 -14.129 1.00 60.72 210 LEU A CA 1
ATOM 1435 C C . LEU A 1 210 ? -4.395 -12.924 -15.305 1.00 60.72 210 LEU A C 1
ATOM 1437 O O . LEU A 1 210 ? -3.230 -13.257 -15.109 1.00 60.72 210 LEU A O 1
ATOM 1441 N N . GLY A 1 211 ? -4.941 -12.916 -16.526 1.00 67.31 211 GLY A N 1
ATOM 1442 C CA . GLY A 1 211 ? -4.182 -13.278 -17.721 1.00 67.31 211 GLY A CA 1
ATOM 1443 C C . GLY A 1 211 ? -3.160 -12.219 -18.121 1.00 67.31 211 GLY A C 1
ATOM 1444 O O . GLY A 1 211 ? -2.059 -12.578 -18.529 1.00 67.31 211 GLY A O 1
ATOM 1445 N N . ALA A 1 212 ? -3.509 -10.937 -17.960 1.00 72.38 212 ALA A N 1
ATOM 1446 C CA . ALA A 1 212 ? -2.587 -9.831 -18.202 1.00 72.38 212 ALA A CA 1
ATOM 1447 C C . ALA A 1 212 ? -1.412 -9.872 -17.214 1.00 72.38 212 ALA A C 1
ATOM 1449 O O . ALA A 1 212 ? -0.266 -9.829 -17.640 1.00 72.38 212 ALA A O 1
ATOM 1450 N N . GLY A 1 213 ? -1.683 -10.120 -15.924 1.00 82.62 213 GLY A N 1
ATOM 1451 C CA . GLY A 1 213 ? -0.625 -10.234 -14.915 1.00 82.62 213 GLY A CA 1
ATOM 1452 C C . GLY A 1 213 ? 0.402 -11.336 -15.210 1.00 82.62 213 GLY A C 1
ATOM 1453 O O . GLY A 1 213 ? 1.596 -11.119 -15.049 1.00 82.62 213 GLY A O 1
ATOM 1454 N N . LEU A 1 214 ? -0.030 -12.501 -15.713 1.00 85.25 214 LEU A N 1
ATOM 1455 C CA . LEU A 1 214 ? 0.907 -13.559 -16.114 1.00 85.25 214 LEU A CA 1
ATOM 1456 C C . LEU A 1 214 ? 1.800 -13.127 -17.287 1.00 85.25 214 LEU A C 1
ATOM 1458 O O . LEU A 1 214 ? 2.987 -13.447 -17.304 1.00 85.25 214 LEU A O 1
ATOM 1462 N N . ALA A 1 215 ? 1.230 -12.449 -18.286 1.00 85.00 215 ALA A N 1
ATOM 1463 C CA . ALA A 1 215 ? 2.000 -11.960 -19.424 1.00 85.00 215 ALA A CA 1
ATOM 1464 C C . ALA A 1 215 ? 3.003 -10.880 -18.989 1.00 85.00 215 ALA A C 1
ATOM 1466 O O . ALA A 1 215 ? 4.166 -10.956 -19.382 1.00 85.00 215 ALA A O 1
ATOM 1467 N N . ASP A 1 216 ? 2.588 -9.967 -18.109 1.00 86.19 216 ASP A N 1
ATOM 1468 C CA . ASP A 1 216 ? 3.445 -8.936 -17.519 1.00 86.19 216 ASP A CA 1
ATOM 1469 C C . ASP A 1 216 ? 4.626 -9.548 -16.749 1.00 86.19 216 ASP A C 1
ATOM 1471 O O . ASP A 1 216 ? 5.774 -9.143 -16.940 1.00 86.19 216 ASP A O 1
ATOM 1475 N N . ASP A 1 217 ? 4.385 -10.570 -15.923 1.00 89.44 217 ASP A N 1
ATOM 1476 C CA . ASP A 1 217 ? 5.443 -11.275 -15.188 1.00 89.44 217 ASP A CA 1
ATOM 1477 C C . ASP A 1 217 ? 6.450 -11.947 -16.140 1.00 89.44 217 ASP A C 1
ATOM 1479 O O . ASP A 1 217 ? 7.668 -11.893 -15.931 1.00 89.44 217 ASP A O 1
ATOM 1483 N N . VAL A 1 218 ? 5.968 -12.550 -17.231 1.00 89.31 218 VAL A N 1
ATOM 1484 C CA . VAL A 1 218 ? 6.834 -13.143 -18.262 1.00 89.31 218 VAL A CA 1
ATOM 1485 C C . VAL A 1 218 ? 7.665 -12.069 -18.970 1.00 89.31 218 VAL A C 1
ATOM 1487 O O . VAL A 1 218 ? 8.864 -12.259 -19.160 1.00 89.31 218 VAL A O 1
ATOM 1490 N N . ILE A 1 219 ? 7.074 -10.927 -19.320 1.00 87.56 219 ILE A N 1
ATOM 1491 C CA . ILE A 1 219 ? 7.790 -9.811 -19.956 1.00 87.56 219 ILE A CA 1
ATOM 1492 C C . ILE A 1 219 ? 8.884 -9.275 -19.026 1.00 87.56 219 ILE A C 1
ATOM 1494 O O . ILE A 1 219 ? 10.040 -9.143 -19.431 1.00 87.56 219 ILE A O 1
ATOM 1498 N N . ASN A 1 220 ? 8.553 -9.047 -17.754 1.00 88.25 220 ASN A N 1
ATOM 1499 C CA . ASN A 1 220 ? 9.494 -8.539 -16.758 1.00 88.25 220 ASN A CA 1
ATOM 1500 C C . ASN A 1 220 ? 10.683 -9.488 -16.550 1.00 88.25 220 ASN A C 1
ATOM 1502 O O . ASN A 1 220 ? 11.832 -9.046 -16.514 1.00 88.25 220 ASN A O 1
ATOM 1506 N N . THR A 1 221 ? 10.426 -10.796 -16.457 1.00 92.69 221 THR A N 1
ATOM 1507 C CA . THR A 1 221 ? 11.494 -11.796 -16.278 1.00 92.69 221 THR A CA 1
ATOM 1508 C C . THR A 1 221 ? 12.407 -11.910 -17.497 1.00 92.69 221 THR A C 1
ATOM 1510 O O . THR A 1 221 ? 13.621 -12.057 -17.343 1.00 92.69 221 THR A O 1
ATOM 1513 N N . VAL A 1 222 ? 11.860 -11.811 -18.710 1.00 90.75 222 VAL A N 1
ATOM 1514 C CA . VAL A 1 222 ? 12.660 -11.847 -19.941 1.00 90.75 222 VAL A CA 1
ATOM 1515 C C . VAL A 1 222 ? 13.510 -10.588 -20.078 1.00 90.75 222 VAL A C 1
ATOM 1517 O O . VAL A 1 222 ? 14.696 -10.708 -20.379 1.00 90.75 222 VAL A O 1
ATOM 1520 N N . ASN A 1 223 ? 12.957 -9.410 -19.789 1.00 87.75 223 ASN A N 1
ATOM 1521 C CA . ASN A 1 223 ? 13.710 -8.154 -19.820 1.00 87.75 223 ASN A CA 1
ATOM 1522 C C . ASN A 1 223 ? 14.853 -8.151 -18.795 1.00 87.75 223 ASN A C 1
ATOM 1524 O O . ASN A 1 223 ? 15.969 -7.730 -19.105 1.00 87.75 223 ASN A O 1
ATOM 1528 N N . GLU A 1 224 ? 14.630 -8.711 -17.604 1.00 91.25 224 GLU A N 1
ATOM 1529 C CA . GLU A 1 224 ? 15.700 -8.890 -16.622 1.00 91.25 224 GLU A CA 1
ATOM 1530 C C . GLU A 1 224 ? 16.794 -9.848 -17.127 1.00 91.25 224 GLU A C 1
ATOM 1532 O O . GLU A 1 224 ? 17.988 -9.588 -16.959 1.00 91.25 224 GLU A O 1
ATOM 1537 N N . LEU A 1 225 ? 16.410 -10.955 -17.769 1.00 93.00 225 LEU A N 1
ATOM 1538 C CA . LEU A 1 225 ? 17.364 -11.927 -18.302 1.00 93.00 225 LEU A CA 1
ATOM 1539 C C . LEU A 1 225 ? 18.189 -11.348 -19.458 1.00 93.00 225 LEU A C 1
ATOM 1541 O O . LEU A 1 225 ? 19.389 -11.611 -19.537 1.00 93.00 225 LEU A O 1
ATOM 1545 N N . VAL A 1 226 ? 17.562 -10.544 -20.317 1.00 90.44 226 VAL A N 1
ATOM 1546 C CA . VAL A 1 226 ? 18.216 -9.799 -21.399 1.00 90.44 226 VAL A CA 1
ATOM 1547 C C . VAL A 1 226 ? 19.284 -8.874 -20.830 1.00 90.44 226 VAL A C 1
ATOM 1549 O O . VAL A 1 226 ? 20.438 -8.966 -21.244 1.00 90.44 226 VAL A O 1
ATOM 1552 N N . PHE A 1 227 ? 18.942 -8.067 -19.824 1.00 89.25 227 PHE A N 1
ATOM 1553 C CA . PHE A 1 227 ? 19.895 -7.168 -19.176 1.00 89.25 227 PHE A CA 1
ATOM 1554 C C . PHE A 1 227 ? 21.075 -7.929 -18.554 1.00 89.25 227 PHE A C 1
ATOM 1556 O O . PHE A 1 227 ? 22.236 -7.589 -18.769 1.00 89.25 227 PHE A O 1
ATOM 1563 N N . ARG A 1 228 ? 20.801 -9.029 -17.840 1.00 92.94 228 ARG A N 1
ATOM 1564 C CA . ARG A 1 228 ? 21.856 -9.883 -17.267 1.00 92.94 228 ARG A CA 1
ATOM 1565 C C . ARG A 1 228 ? 22.766 -10.487 -18.339 1.00 92.94 228 ARG A C 1
ATOM 1567 O O . ARG A 1 228 ? 23.972 -10.565 -18.125 1.00 92.94 228 ARG A O 1
ATOM 1574 N N . ALA A 1 229 ? 22.207 -10.923 -19.468 1.00 92.94 229 ALA A N 1
ATOM 1575 C CA . ALA A 1 229 ? 22.979 -11.494 -20.566 1.00 92.94 229 ALA A CA 1
ATOM 1576 C C . ALA A 1 229 ? 23.861 -10.440 -21.250 1.00 92.94 229 ALA A C 1
ATOM 1578 O O . ALA A 1 229 ? 25.029 -10.715 -21.507 1.00 92.94 229 ALA A O 1
ATOM 1579 N N . VAL A 1 230 ? 23.330 -9.239 -21.498 1.00 93.06 230 VAL A N 1
ATOM 1580 C CA . VAL A 1 230 ? 24.081 -8.117 -22.084 1.00 93.06 230 VAL A CA 1
ATOM 1581 C C . VAL A 1 230 ? 25.242 -7.710 -21.172 1.00 93.06 230 VAL A C 1
ATOM 1583 O O . VAL A 1 230 ? 26.373 -7.644 -21.643 1.00 93.06 230 VAL A O 1
ATOM 1586 N N . ASN A 1 231 ? 25.007 -7.573 -19.863 1.00 91.19 231 ASN A N 1
ATOM 1587 C CA . ASN A 1 231 ? 26.070 -7.263 -18.899 1.00 91.19 231 ASN A CA 1
ATOM 1588 C C . ASN A 1 231 ? 27.139 -8.361 -18.832 1.00 91.19 231 ASN A C 1
ATOM 1590 O O . ASN A 1 231 ? 28.326 -8.068 -18.740 1.00 91.19 231 ASN A O 1
ATOM 1594 N N . ALA A 1 232 ? 26.740 -9.636 -18.899 1.00 93.38 232 ALA A N 1
ATOM 1595 C CA . ALA A 1 232 ? 27.691 -10.747 -18.923 1.00 93.38 232 ALA A CA 1
ATOM 1596 C C . ALA A 1 232 ? 28.533 -10.762 -20.211 1.00 93.38 232 ALA A C 1
ATOM 1598 O O . ALA A 1 232 ? 29.703 -11.144 -20.180 1.00 93.38 232 ALA A O 1
ATOM 1599 N N . VAL A 1 233 ? 27.954 -10.345 -21.342 1.00 93.06 233 VAL A N 1
ATOM 1600 C CA . VAL A 1 233 ? 28.688 -10.158 -22.601 1.00 93.06 233 VAL A CA 1
ATOM 1601 C C . VAL A 1 233 ? 29.669 -8.993 -22.478 1.00 93.06 233 VAL A C 1
ATOM 1603 O O . VAL A 1 233 ? 30.824 -9.158 -22.853 1.00 93.06 233 VAL A O 1
ATOM 1606 N N . GLU A 1 234 ? 29.255 -7.857 -21.915 1.00 91.69 234 GLU A N 1
ATOM 1607 C CA . GLU A 1 234 ? 30.131 -6.705 -21.674 1.00 91.69 234 GLU A CA 1
ATOM 1608 C C . GLU A 1 234 ? 31.313 -7.071 -20.769 1.00 91.69 234 GLU A C 1
ATOM 1610 O O . GLU A 1 234 ? 32.468 -6.872 -21.139 1.00 91.69 234 GLU A O 1
ATOM 1615 N N . GLU A 1 235 ? 31.043 -7.692 -19.620 1.00 92.56 235 GLU A N 1
ATOM 1616 C CA . GLU A 1 235 ? 32.069 -8.146 -18.680 1.00 92.56 235 GLU A CA 1
ATOM 1617 C C . GLU A 1 235 ? 33.006 -9.180 -19.325 1.00 92.56 235 GLU A C 1
ATOM 1619 O O . GLU A 1 235 ? 34.223 -9.134 -19.135 1.00 92.56 235 GLU A O 1
ATOM 1624 N N . GLY A 1 236 ? 32.462 -10.093 -20.134 1.00 91.06 236 GLY A N 1
ATOM 1625 C CA . GLY A 1 236 ? 33.249 -11.065 -20.890 1.00 91.06 236 GLY A CA 1
ATOM 1626 C C . GLY A 1 236 ? 34.170 -10.419 -21.928 1.00 91.06 236 GLY A C 1
ATOM 1627 O O . GLY A 1 236 ? 35.319 -10.838 -22.067 1.00 91.06 236 GLY A O 1
ATOM 1628 N N . LEU A 1 237 ? 33.693 -9.389 -22.632 1.00 89.81 237 LEU A N 1
ATOM 1629 C CA . LEU A 1 237 ? 34.470 -8.653 -23.631 1.00 89.81 237 LEU A CA 1
ATOM 1630 C C . LEU A 1 237 ? 35.534 -7.759 -22.986 1.00 89.81 237 LEU A C 1
ATOM 1632 O O . LEU A 1 237 ? 36.657 -7.717 -23.475 1.00 89.81 237 LEU A O 1
ATOM 1636 N N . LEU A 1 238 ? 35.226 -7.104 -21.865 1.00 87.56 238 LEU A N 1
ATOM 1637 C CA . LEU A 1 238 ? 36.181 -6.265 -21.133 1.00 87.56 238 LEU A CA 1
ATOM 1638 C C . LEU A 1 238 ? 37.300 -7.074 -20.462 1.00 87.56 238 LEU A C 1
ATOM 1640 O O . LEU A 1 238 ? 38.403 -6.561 -20.286 1.00 87.56 238 LEU A O 1
ATOM 1644 N N . ASN A 1 239 ? 37.029 -8.329 -20.095 1.00 88.44 239 ASN A N 1
ATOM 1645 C CA . ASN A 1 239 ? 38.023 -9.236 -19.516 1.00 88.44 239 ASN A CA 1
ATOM 1646 C C . ASN A 1 239 ? 38.873 -9.967 -20.570 1.00 88.44 239 ASN A C 1
ATOM 1648 O O . ASN A 1 239 ? 39.891 -10.574 -20.224 1.00 88.44 239 ASN A O 1
ATOM 1652 N N . ALA A 1 240 ? 38.472 -9.951 -21.843 1.00 87.19 240 ALA A N 1
ATOM 1653 C CA . ALA A 1 240 ? 39.257 -10.525 -22.929 1.00 87.19 240 ALA A CA 1
ATOM 1654 C C . ALA A 1 240 ? 40.406 -9.584 -23.325 1.00 87.19 240 ALA A C 1
ATOM 1656 O O . ALA A 1 240 ? 40.283 -8.362 -23.264 1.00 87.19 240 ALA A O 1
ATOM 1657 N N . SER A 1 241 ? 41.544 -10.139 -23.758 1.00 82.06 241 SER A N 1
ATOM 1658 C CA . SER A 1 241 ? 42.656 -9.291 -24.196 1.00 82.06 241 SER A CA 1
ATOM 1659 C C . SER A 1 241 ? 42.274 -8.549 -25.490 1.00 82.06 241 SER A C 1
ATOM 1661 O O . SER A 1 241 ? 41.761 -9.193 -26.415 1.00 82.06 241 SER A O 1
ATOM 1663 N N . PRO A 1 242 ? 42.558 -7.237 -25.622 1.00 78.19 242 PRO A N 1
ATOM 1664 C CA . PRO A 1 242 ? 42.249 -6.466 -26.836 1.00 78.19 242 PRO A CA 1
ATOM 1665 C C . PRO A 1 242 ? 42.826 -7.086 -28.122 1.00 78.19 242 PRO A C 1
ATOM 1667 O O . PRO A 1 242 ? 42.198 -7.074 -29.182 1.00 78.19 242 PRO A O 1
ATOM 1670 N N . SER A 1 243 ? 43.973 -7.750 -27.998 1.00 74.44 243 SER A N 1
ATOM 1671 C CA . SER A 1 243 ? 44.615 -8.515 -29.065 1.00 74.44 243 SER A CA 1
ATOM 1672 C C . SER A 1 243 ? 43.788 -9.692 -29.586 1.00 74.44 243 SER A C 1
ATOM 1674 O O . SER A 1 243 ? 43.706 -9.933 -30.792 1.00 74.44 243 SER A O 1
ATOM 1676 N N . SER A 1 244 ? 43.104 -10.408 -28.689 1.00 80.44 244 SER A N 1
ATOM 1677 C CA . SER A 1 244 ? 42.238 -11.540 -29.043 1.00 80.44 244 SER A CA 1
ATOM 1678 C C . SER A 1 244 ? 40.941 -11.104 -29.730 1.00 80.44 244 SER A C 1
ATOM 1680 O O . SER A 1 244 ? 40.403 -11.837 -30.561 1.00 80.44 244 SER A O 1
ATOM 1682 N N . LEU A 1 245 ? 40.484 -9.887 -29.428 1.00 80.88 245 LEU A N 1
ATOM 1683 C CA . LEU A 1 245 ? 39.310 -9.250 -30.023 1.00 80.88 245 LEU A CA 1
ATOM 1684 C C . LEU A 1 245 ? 39.609 -8.624 -31.397 1.00 80.88 245 LEU A C 1
ATOM 1686 O O . LEU A 1 245 ? 38.689 -8.233 -32.110 1.00 80.88 245 LEU A O 1
ATOM 1690 N N . GLY A 1 246 ? 40.883 -8.582 -31.806 1.00 82.44 246 GLY A N 1
ATOM 1691 C CA . GLY A 1 246 ? 41.310 -8.110 -33.124 1.00 82.44 246 GLY A CA 1
ATOM 1692 C C . GLY A 1 246 ? 41.631 -6.617 -33.200 1.00 82.44 246 GLY A C 1
ATOM 1693 O O . GLY A 1 246 ? 41.826 -6.113 -34.309 1.00 82.44 246 GLY A O 1
ATOM 1694 N N . PHE A 1 247 ? 41.739 -5.923 -32.061 1.00 81.56 247 PHE A N 1
ATOM 1695 C CA . PHE A 1 247 ? 42.093 -4.501 -32.030 1.00 81.56 247 PHE A CA 1
ATOM 1696 C C . PHE A 1 247 ? 43.517 -4.234 -32.541 1.00 81.56 247 PHE A C 1
ATOM 1698 O O . PHE A 1 247 ? 43.724 -3.220 -33.201 1.00 81.56 247 PHE A O 1
ATOM 1705 N N . ASP A 1 248 ? 44.453 -5.179 -32.385 1.00 74.88 248 ASP A N 1
ATOM 1706 C CA . ASP A 1 248 ? 45.810 -5.068 -32.951 1.00 74.88 248 ASP A CA 1
ATOM 1707 C C . ASP A 1 248 ? 45.786 -4.954 -34.484 1.00 74.88 248 ASP A C 1
ATOM 1709 O O . ASP A 1 248 ? 46.527 -4.179 -35.086 1.00 74.88 248 ASP A O 1
ATOM 1713 N N . LYS A 1 249 ? 44.904 -5.726 -35.140 1.00 78.31 249 LYS A N 1
ATOM 1714 C CA . LYS A 1 249 ? 44.754 -5.702 -36.605 1.00 78.31 249 LYS A CA 1
ATOM 1715 C C . LYS A 1 249 ? 44.136 -4.389 -37.060 1.00 78.31 249 LYS A C 1
ATOM 1717 O O . LYS A 1 249 ? 44.612 -3.797 -38.019 1.00 78.31 249 LYS A O 1
ATOM 1722 N N . LYS A 1 250 ? 43.123 -3.915 -36.331 1.00 77.06 250 LYS A N 1
ATOM 1723 C CA . LYS A 1 250 ? 42.466 -2.633 -36.595 1.00 77.06 250 LYS A CA 1
ATOM 1724 C C . LYS A 1 250 ? 43.443 -1.460 -36.451 1.00 77.06 250 LYS A C 1
ATOM 1726 O O . LYS A 1 250 ? 43.510 -0.609 -37.330 1.00 77.06 250 LYS A O 1
ATOM 1731 N N . ALA A 1 251 ? 44.258 -1.451 -35.397 1.00 73.12 251 ALA A N 1
ATOM 1732 C CA . ALA A 1 251 ? 45.275 -0.425 -35.184 1.00 73.12 251 ALA A CA 1
ATOM 1733 C C . ALA A 1 251 ? 46.379 -0.453 -36.256 1.00 73.12 251 ALA A C 1
ATOM 1735 O O . ALA A 1 251 ? 46.816 0.607 -36.713 1.00 73.12 251 ALA A O 1
ATOM 1736 N N . ALA A 1 252 ? 46.788 -1.651 -36.695 1.00 74.00 252 ALA A N 1
ATOM 1737 C CA . ALA A 1 252 ? 47.741 -1.829 -37.789 1.00 74.00 252 ALA A CA 1
ATOM 1738 C C . ALA A 1 252 ? 47.185 -1.343 -39.140 1.00 74.00 252 ALA A C 1
ATOM 1740 O O . ALA A 1 252 ? 47.900 -0.668 -39.883 1.00 74.00 252 ALA A O 1
ATOM 1741 N N . ASP A 1 253 ? 45.915 -1.630 -39.437 1.00 77.50 253 ASP A N 1
ATOM 1742 C CA . ASP A 1 253 ? 45.231 -1.186 -40.658 1.00 77.50 253 ASP A CA 1
ATOM 1743 C C . ASP A 1 253 ? 45.022 0.341 -40.681 1.00 77.50 253 ASP A C 1
ATOM 1745 O O . ASP A 1 253 ? 45.088 0.970 -41.739 1.00 77.50 253 ASP A O 1
ATOM 1749 N N . GLU A 1 254 ? 44.828 0.959 -39.514 1.00 78.81 254 GLU A N 1
ATOM 1750 C CA . GLU A 1 254 ? 44.695 2.413 -39.347 1.00 78.81 254 GLU A CA 1
ATOM 1751 C C . GLU A 1 254 ? 46.050 3.143 -39.234 1.00 78.81 254 GLU A C 1
ATOM 1753 O O . GLU A 1 254 ? 46.090 4.374 -39.175 1.00 78.81 254 GLU A O 1
ATOM 1758 N N . GLY A 1 255 ? 47.172 2.411 -39.225 1.00 67.94 255 GLY A N 1
ATOM 1759 C CA . GLY A 1 255 ? 48.524 2.971 -39.152 1.00 67.94 255 GLY A CA 1
ATOM 1760 C C . GLY A 1 255 ? 48.840 3.712 -37.844 1.00 67.94 255 GLY A C 1
ATOM 1761 O O . GLY A 1 255 ? 49.705 4.592 -37.843 1.00 67.94 255 GLY A O 1
ATOM 1762 N N . ARG A 1 256 ? 48.144 3.397 -36.740 1.00 67.94 256 ARG A N 1
ATOM 1763 C CA . ARG A 1 256 ? 48.387 3.999 -35.415 1.00 67.94 256 ARG A CA 1
ATOM 1764 C C . ARG A 1 256 ? 49.533 3.297 -34.685 1.00 67.94 256 ARG A C 1
ATOM 1766 O O . ARG A 1 256 ? 49.704 2.087 -34.781 1.00 67.94 256 ARG A O 1
ATOM 1773 N N . ILE A 1 257 ? 50.296 4.070 -33.912 1.00 60.69 257 ILE A N 1
ATOM 1774 C CA . ILE A 1 257 ? 51.322 3.548 -33.000 1.00 60.69 257 ILE A CA 1
ATOM 1775 C C . ILE A 1 257 ? 50.609 3.125 -31.703 1.00 60.69 257 ILE A C 1
ATOM 1777 O O . ILE A 1 257 ? 49.918 3.974 -31.134 1.00 60.69 257 ILE A O 1
ATOM 1781 N N . PRO A 1 258 ? 50.748 1.871 -31.233 1.00 61.88 258 PRO A N 1
ATOM 1782 C CA . PRO A 1 258 ? 50.141 1.429 -29.980 1.00 61.88 258 PRO A CA 1
ATOM 1783 C C . PRO A 1 258 ? 50.667 2.253 -28.802 1.00 61.88 258 PRO A C 1
ATOM 1785 O O . PRO A 1 258 ? 51.882 2.379 -28.619 1.00 61.88 258 PRO A O 1
ATOM 1788 N N . GLU A 1 259 ? 49.768 2.830 -28.004 1.00 65.19 259 GLU A N 1
ATOM 1789 C CA . GLU A 1 259 ? 50.162 3.450 -26.740 1.00 65.19 259 GLU A CA 1
ATOM 1790 C C . GLU A 1 259 ? 50.627 2.346 -25.792 1.00 65.19 259 GLU A C 1
ATOM 1792 O O . GLU A 1 259 ? 50.019 1.285 -25.724 1.00 65.19 259 GLU A O 1
ATOM 1797 N N . THR A 1 260 ? 51.735 2.555 -25.088 1.00 62.19 260 THR A N 1
ATOM 1798 C CA . THR A 1 260 ? 52.259 1.563 -24.145 1.00 62.19 260 THR A CA 1
ATOM 1799 C C . THR A 1 260 ? 51.925 2.010 -22.729 1.00 62.19 260 THR A C 1
ATOM 1801 O O . THR A 1 260 ? 52.209 3.152 -22.363 1.00 62.19 260 THR A O 1
ATOM 1804 N N . ASP A 1 261 ? 51.295 1.144 -21.941 1.00 63.25 261 ASP A N 1
ATOM 1805 C CA . ASP A 1 261 ? 51.039 1.418 -20.530 1.00 63.25 261 ASP A CA 1
ATOM 1806 C C . ASP A 1 261 ? 52.339 1.393 -19.697 1.00 63.25 261 ASP A C 1
ATOM 1808 O O . ASP A 1 261 ? 53.431 1.092 -20.187 1.00 63.25 261 ASP A O 1
ATOM 1812 N N . GLY A 1 262 ? 52.237 1.767 -18.415 1.00 57.78 262 GLY A N 1
ATOM 1813 C CA . GLY A 1 262 ? 53.380 1.870 -17.494 1.00 57.78 262 GLY A CA 1
ATOM 1814 C C . GLY A 1 262 ? 54.160 0.565 -17.275 1.00 57.78 262 GLY A C 1
ATOM 1815 O O . GLY A 1 262 ? 55.257 0.620 -16.720 1.00 57.78 262 GLY A O 1
ATOM 1816 N N . ASP A 1 263 ? 53.630 -0.566 -17.747 1.00 61.88 263 ASP A N 1
ATOM 1817 C CA . ASP A 1 263 ? 54.215 -1.903 -17.649 1.00 61.88 263 ASP A CA 1
ATOM 1818 C C . ASP A 1 263 ? 54.736 -2.440 -19.000 1.00 61.88 263 ASP A C 1
ATOM 1820 O O . ASP A 1 263 ? 55.274 -3.548 -19.063 1.00 61.88 263 ASP A O 1
ATOM 1824 N N . GLY A 1 264 ? 54.661 -1.652 -20.080 1.00 59.44 264 GLY A N 1
ATOM 1825 C CA . GLY A 1 264 ? 55.228 -2.023 -21.378 1.00 59.44 264 GLY A CA 1
ATOM 1826 C C . GLY A 1 264 ? 54.288 -2.822 -22.292 1.00 59.44 264 GLY A C 1
ATOM 1827 O O . GLY A 1 264 ? 54.754 -3.331 -23.313 1.00 59.44 264 GLY A O 1
ATOM 1828 N N . ALA A 1 265 ? 53.001 -2.943 -21.955 1.00 63.38 265 ALA A N 1
ATOM 1829 C CA . ALA A 1 265 ? 51.989 -3.603 -22.771 1.00 63.38 265 ALA A CA 1
ATOM 1830 C C . ALA A 1 265 ? 51.241 -2.601 -23.668 1.00 63.38 265 ALA A C 1
ATOM 1832 O O . ALA A 1 265 ? 51.058 -1.431 -23.331 1.00 63.38 265 ALA A O 1
ATOM 1833 N N . GLU A 1 266 ? 50.821 -3.060 -24.849 1.00 64.94 266 GLU A N 1
ATOM 1834 C CA . GLU A 1 266 ? 50.015 -2.262 -25.774 1.00 64.94 266 GLU A CA 1
ATOM 1835 C C . GLU A 1 266 ? 48.631 -1.999 -25.161 1.00 64.94 266 GLU A C 1
ATOM 1837 O O . GLU A 1 266 ? 47.842 -2.917 -24.929 1.00 64.94 266 GLU A O 1
ATOM 1842 N N . SER A 1 267 ? 48.351 -0.731 -24.884 1.00 67.00 267 SER A N 1
ATOM 1843 C CA . SER A 1 267 ? 47.103 -0.231 -24.332 1.00 67.00 267 SER A CA 1
ATOM 1844 C C . SER A 1 267 ? 46.233 0.325 -25.453 1.00 67.00 267 SER A C 1
ATOM 1846 O O . SER A 1 267 ? 46.647 1.190 -26.226 1.00 67.00 267 SER A O 1
ATOM 1848 N N . TYR A 1 268 ? 44.997 -0.166 -25.519 1.00 71.50 268 TYR A N 1
ATOM 1849 C CA . TYR A 1 268 ? 43.988 0.258 -26.485 1.00 71.50 268 TYR A CA 1
ATOM 1850 C C . TYR A 1 268 ? 42.827 0.925 -25.736 1.00 71.50 268 TYR A C 1
ATOM 1852 O O . TYR A 1 268 ? 41.808 0.278 -25.488 1.00 71.50 268 TYR A O 1
ATOM 1860 N N . PRO A 1 269 ? 42.946 2.208 -25.344 1.00 70.81 269 PRO A N 1
ATOM 1861 C CA . PRO A 1 269 ? 41.889 2.895 -24.598 1.00 70.81 269 PRO A CA 1
ATOM 1862 C C . PRO A 1 269 ? 40.579 2.998 -25.398 1.00 70.81 269 PRO A C 1
ATOM 1864 O O . PRO A 1 269 ? 39.498 2.947 -24.814 1.00 70.81 269 PRO A O 1
ATOM 1867 N N . GLU A 1 270 ? 40.665 3.060 -26.733 1.00 74.94 270 GLU A N 1
ATOM 1868 C CA . GLU A 1 270 ? 39.505 3.078 -27.639 1.00 74.94 270 GLU A CA 1
ATOM 1869 C C . GLU A 1 270 ? 38.735 1.742 -27.652 1.00 74.94 270 GLU A C 1
ATOM 1871 O O . GLU A 1 270 ? 37.525 1.742 -27.866 1.00 74.94 270 GLU A O 1
ATOM 1876 N N . ALA A 1 271 ? 39.394 0.609 -27.364 1.00 80.31 271 ALA A N 1
ATOM 1877 C CA . ALA A 1 271 ? 38.750 -0.708 -27.383 1.00 80.31 271 ALA A CA 1
ATOM 1878 C C . ALA A 1 271 ? 37.631 -0.805 -26.344 1.00 80.31 271 ALA A C 1
ATOM 1880 O O . ALA A 1 271 ? 36.568 -1.355 -26.616 1.00 80.31 271 ALA A O 1
ATOM 1881 N N . ARG A 1 272 ? 37.847 -0.215 -25.165 1.00 83.00 272 ARG A N 1
ATOM 1882 C CA . ARG A 1 272 ? 36.838 -0.165 -24.108 1.00 83.00 272 ARG A CA 1
ATOM 1883 C C . ARG A 1 272 ? 35.608 0.630 -24.545 1.00 83.00 272 ARG A C 1
ATOM 1885 O O . ARG A 1 272 ? 34.494 0.150 -24.381 1.00 83.00 272 ARG A O 1
ATOM 1892 N N . GLN A 1 273 ? 35.821 1.807 -25.127 1.00 85.62 273 GLN A N 1
ATOM 1893 C CA . GLN A 1 273 ? 34.735 2.676 -25.575 1.00 85.62 273 GLN A CA 1
ATOM 1894 C C . GLN A 1 273 ? 33.938 2.045 -26.727 1.00 85.62 273 GLN A C 1
ATOM 1896 O O . GLN A 1 273 ? 32.715 2.095 -26.728 1.00 85.62 273 GLN A O 1
ATOM 1901 N N . GLU A 1 274 ? 34.613 1.390 -27.673 1.00 88.38 274 GLU A N 1
ATOM 1902 C CA . GLU A 1 274 ? 33.949 0.699 -28.784 1.00 88.38 274 GLU A CA 1
ATOM 1903 C C . GLU A 1 274 ? 33.146 -0.528 -28.323 1.00 88.38 274 GLU A C 1
ATOM 1905 O O . GLU A 1 274 ? 32.073 -0.800 -28.865 1.00 88.38 274 GLU A O 1
ATOM 1910 N N . ILE A 1 275 ? 33.629 -1.250 -27.304 1.00 89.12 275 ILE A N 1
ATOM 1911 C CA . ILE A 1 275 ? 32.879 -2.341 -26.666 1.00 89.12 275 ILE A CA 1
ATOM 1912 C C . ILE A 1 275 ? 31.634 -1.785 -25.967 1.00 89.12 275 ILE A C 1
ATOM 1914 O O . ILE A 1 275 ? 30.545 -2.301 -26.206 1.00 89.12 275 ILE A O 1
ATOM 1918 N N . GLU A 1 276 ? 31.770 -0.730 -25.159 1.00 89.12 276 GLU A N 1
ATOM 1919 C CA . GLU A 1 276 ? 30.648 -0.084 -24.459 1.00 89.12 276 GLU A CA 1
ATOM 1920 C C . GLU A 1 276 ? 29.587 0.421 -25.466 1.00 89.12 276 GLU A C 1
ATOM 1922 O O . GLU A 1 276 ? 28.403 0.097 -25.341 1.00 89.12 276 GLU A O 1
ATOM 1927 N N . ASP A 1 277 ? 30.002 1.103 -26.540 1.00 90.25 277 ASP A N 1
ATOM 1928 C CA . ASP 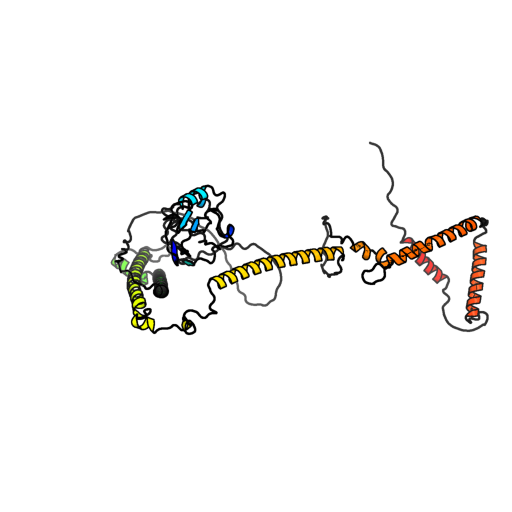A 1 277 ? 29.103 1.590 -27.595 1.00 90.25 277 ASP A CA 1
ATOM 1929 C C . ASP A 1 277 ? 28.414 0.443 -28.361 1.00 90.25 277 ASP A C 1
ATOM 1931 O O . ASP A 1 277 ? 27.217 0.507 -28.667 1.00 90.25 277 ASP A O 1
ATOM 1935 N N . GLY A 1 278 ? 29.151 -0.627 -28.679 1.00 91.94 278 GLY A N 1
ATOM 1936 C CA . GLY A 1 278 ? 28.620 -1.800 -29.375 1.00 91.94 278 GLY A CA 1
ATOM 1937 C C . GLY A 1 278 ? 27.617 -2.588 -28.530 1.00 91.94 278 GLY A C 1
ATOM 1938 O O . GLY A 1 278 ? 26.562 -2.994 -29.028 1.00 91.94 278 GLY A O 1
ATOM 1939 N N . VAL A 1 279 ? 27.908 -2.763 -27.239 1.00 92.75 279 VAL A N 1
ATOM 1940 C CA . VAL A 1 279 ? 27.011 -3.400 -26.265 1.00 92.75 279 VAL A CA 1
ATOM 1941 C C . VAL A 1 279 ? 25.745 -2.562 -26.081 1.00 92.75 279 VAL A C 1
ATOM 1943 O O . VAL A 1 279 ? 24.648 -3.119 -26.120 1.00 92.75 279 VAL A O 1
ATOM 1946 N N . GLN A 1 280 ? 25.855 -1.233 -26.001 1.00 90.62 280 GLN A N 1
ATOM 1947 C CA . GLN A 1 280 ? 24.696 -0.341 -25.893 1.00 90.62 280 GLN A CA 1
ATOM 1948 C C . GLN A 1 280 ? 23.769 -0.428 -27.121 1.00 90.62 280 GLN A C 1
ATOM 1950 O O . GLN A 1 280 ? 22.536 -0.399 -26.996 1.00 90.62 280 GLN A O 1
ATOM 1955 N N . GLN A 1 281 ? 24.338 -0.552 -28.327 1.00 93.62 281 GLN A N 1
ATOM 1956 C CA . GLN A 1 281 ? 23.564 -0.771 -29.556 1.00 93.62 281 GLN A CA 1
ATOM 1957 C C . GLN A 1 281 ? 22.866 -2.136 -29.554 1.00 93.62 281 GLN A C 1
ATOM 1959 O O . GLN A 1 281 ? 21.691 -2.224 -29.925 1.00 93.62 281 GLN A O 1
ATOM 1964 N N . LEU A 1 282 ? 23.566 -3.187 -29.113 1.00 93.00 282 LEU A N 1
ATOM 1965 C CA . LEU A 1 282 ? 23.006 -4.530 -28.970 1.00 93.00 282 LEU A CA 1
ATOM 1966 C C . LEU A 1 282 ? 21.842 -4.544 -27.971 1.00 93.00 282 LEU A C 1
ATOM 1968 O O . LEU A 1 282 ? 20.790 -5.097 -28.286 1.00 93.00 282 LEU A O 1
ATOM 1972 N N . GLU A 1 283 ? 22.001 -3.904 -26.813 1.00 91.12 283 GLU A N 1
ATOM 1973 C CA . GLU A 1 283 ? 20.962 -3.779 -25.787 1.00 91.12 283 GLU A CA 1
ATOM 1974 C C . GLU A 1 283 ? 19.703 -3.116 -26.354 1.00 91.12 283 GLU A C 1
ATOM 1976 O O . GLU A 1 283 ? 18.598 -3.648 -26.254 1.00 91.12 283 GLU A O 1
ATOM 1981 N N . THR A 1 284 ? 19.877 -1.981 -27.033 1.00 91.38 284 THR A N 1
ATOM 1982 C CA . THR A 1 284 ? 18.765 -1.217 -27.610 1.00 91.38 284 THR A CA 1
ATOM 1983 C C . THR A 1 284 ? 18.009 -2.031 -28.665 1.00 91.38 284 THR A C 1
ATOM 1985 O O . THR A 1 284 ? 16.774 -2.032 -28.700 1.00 91.38 284 THR A O 1
ATOM 1988 N N . LEU A 1 285 ? 18.738 -2.747 -29.528 1.00 94.19 285 LEU A N 1
ATOM 1989 C CA . LEU A 1 285 ? 18.151 -3.603 -30.558 1.00 94.19 285 LEU A CA 1
ATOM 1990 C C . LEU A 1 285 ? 17.404 -4.787 -29.941 1.00 94.19 285 LEU A C 1
ATOM 1992 O O . LEU A 1 285 ? 16.306 -5.130 -30.396 1.00 94.19 285 LEU A O 1
ATOM 1996 N N . LEU A 1 286 ? 17.992 -5.410 -28.920 1.00 92.69 286 LEU A N 1
ATOM 1997 C CA . LEU A 1 286 ? 17.420 -6.566 -28.252 1.00 92.69 286 LEU A CA 1
ATOM 1998 C C . LEU A 1 286 ? 16.147 -6.183 -27.495 1.00 92.69 286 LEU A C 1
ATOM 2000 O O 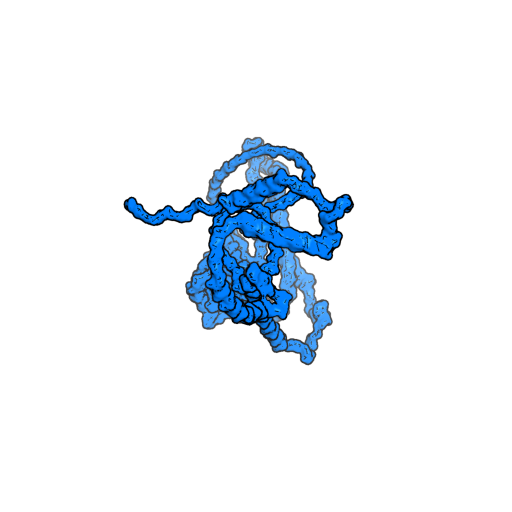. LEU A 1 286 ? 15.134 -6.842 -27.706 1.00 92.69 286 LEU A O 1
ATOM 2004 N N . ASN A 1 287 ? 16.148 -5.075 -26.750 1.00 88.12 287 ASN A N 1
ATOM 2005 C CA . ASN A 1 287 ? 14.965 -4.558 -26.054 1.00 88.12 287 ASN A CA 1
ATOM 2006 C C . ASN A 1 287 ? 13.815 -4.283 -27.033 1.00 88.12 287 ASN A C 1
ATOM 2008 O O . ASN A 1 287 ? 12.732 -4.837 -26.890 1.00 88.12 287 ASN A O 1
ATOM 2012 N N . SER A 1 288 ? 14.080 -3.553 -28.123 1.00 92.31 288 SER A N 1
ATOM 2013 C CA . SER A 1 288 ? 13.071 -3.271 -29.159 1.00 92.31 288 SER A CA 1
ATOM 2014 C C . SER A 1 288 ? 12.493 -4.542 -29.801 1.00 92.31 288 SER A C 1
ATOM 2016 O O . SER A 1 288 ? 11.304 -4.623 -30.129 1.00 92.31 288 SER A O 1
ATOM 2018 N N . THR A 1 289 ? 13.334 -5.563 -29.987 1.00 93.88 289 THR A N 1
ATOM 2019 C CA . THR A 1 289 ? 12.922 -6.840 -30.579 1.00 93.88 289 THR A CA 1
ATOM 2020 C C . THR A 1 289 ? 12.119 -7.688 -29.596 1.00 93.88 289 THR A C 1
ATOM 2022 O O . THR A 1 289 ? 11.131 -8.310 -29.995 1.00 93.88 289 THR A O 1
ATOM 2025 N N . VAL A 1 290 ? 12.545 -7.731 -28.335 1.00 92.38 290 VAL A N 1
ATOM 2026 C CA . VAL A 1 290 ? 11.881 -8.460 -27.253 1.00 92.38 290 VAL A CA 1
ATOM 2027 C C . VAL A 1 290 ? 10.516 -7.839 -26.998 1.00 92.38 290 VAL A C 1
ATOM 2029 O O . VAL A 1 290 ? 9.529 -8.545 -27.184 1.00 92.38 290 VAL A O 1
ATOM 2032 N N . ASP A 1 291 ? 10.430 -6.532 -26.758 1.00 89.88 291 ASP A N 1
ATOM 2033 C CA . ASP A 1 291 ? 9.163 -5.826 -26.529 1.00 89.88 291 ASP A CA 1
ATOM 2034 C C . ASP A 1 291 ? 8.149 -6.140 -27.641 1.00 89.88 291 ASP A C 1
ATOM 2036 O O . ASP A 1 291 ? 7.081 -6.699 -27.403 1.00 89.88 291 ASP A O 1
ATOM 2040 N N . LYS A 1 292 ? 8.534 -5.954 -28.909 1.00 93.69 292 LYS A N 1
ATOM 2041 C CA . LYS A 1 292 ? 7.634 -6.188 -30.051 1.00 93.69 292 LYS A CA 1
ATOM 2042 C C . LYS A 1 292 ? 7.174 -7.641 -30.205 1.00 93.69 292 LYS A C 1
ATOM 2044 O O . LYS A 1 292 ? 6.102 -7.898 -30.763 1.00 93.69 292 LYS A O 1
ATOM 2049 N N . ASN A 1 293 ? 8.011 -8.609 -29.842 1.00 93.81 293 ASN A N 1
ATOM 2050 C CA . ASN A 1 293 ? 7.658 -10.024 -29.951 1.00 93.81 293 ASN A CA 1
ATOM 2051 C C . ASN A 1 293 ? 6.821 -10.484 -28.760 1.00 93.81 293 ASN A C 1
ATOM 2053 O O . ASN A 1 293 ? 5.908 -11.291 -28.946 1.00 93.81 293 ASN A O 1
ATOM 2057 N N . PHE A 1 294 ? 7.092 -9.953 -27.573 1.00 93.75 294 PHE A N 1
ATOM 2058 C CA . PHE A 1 294 ? 6.342 -10.279 -26.374 1.00 93.75 294 PHE A CA 1
ATOM 2059 C C . PHE A 1 294 ? 4.991 -9.555 -26.305 1.00 93.75 294 PHE A C 1
ATOM 2061 O O . PHE A 1 294 ? 4.029 -10.186 -25.884 1.00 93.75 294 PHE A O 1
ATOM 2068 N N . ASP A 1 295 ? 4.840 -8.365 -26.894 1.00 90.88 295 ASP A N 1
ATOM 2069 C CA . ASP A 1 295 ? 3.526 -7.745 -27.139 1.00 90.88 295 ASP A CA 1
ATOM 2070 C C . ASP A 1 295 ? 2.625 -8.667 -27.986 1.00 90.88 295 ASP A C 1
ATOM 2072 O O . ASP A 1 295 ? 1.431 -8.853 -27.739 1.00 90.88 295 ASP A O 1
ATOM 2076 N N . LYS A 1 296 ? 3.195 -9.304 -29.021 1.00 93.12 296 LYS A N 1
ATOM 2077 C CA . LYS A 1 296 ? 2.452 -10.272 -29.848 1.00 93.12 296 LYS A CA 1
ATOM 2078 C C . LYS A 1 296 ? 2.112 -11.537 -29.070 1.00 93.12 296 LYS A C 1
ATOM 2080 O O . LYS A 1 296 ? 1.050 -12.117 -29.306 1.00 93.12 296 LYS A O 1
ATOM 2085 N N . LEU A 1 297 ? 3.017 -11.982 -28.199 1.00 90.31 297 LEU A N 1
ATOM 2086 C CA . LEU A 1 297 ? 2.788 -13.128 -27.328 1.00 90.31 297 LEU A CA 1
ATOM 2087 C C . LEU A 1 297 ? 1.640 -12.838 -26.359 1.00 90.31 297 LEU A C 1
ATOM 2089 O O . LEU A 1 297 ? 0.729 -13.655 -26.273 1.00 90.31 297 LEU A O 1
ATOM 2093 N N . GLU A 1 298 ? 1.647 -11.680 -25.701 1.00 91.06 298 GLU A N 1
ATOM 2094 C CA . GLU A 1 298 ? 0.588 -11.230 -24.796 1.00 91.06 298 GLU A CA 1
ATOM 2095 C C . GLU A 1 298 ? -0.770 -11.273 -25.503 1.00 91.06 298 GLU A C 1
ATOM 2097 O O . GLU A 1 298 ? -1.691 -11.967 -25.064 1.00 91.06 298 GLU A O 1
ATOM 2102 N N . ILE A 1 299 ? -0.870 -10.629 -26.671 1.00 89.88 299 ILE A N 1
ATOM 2103 C CA . ILE A 1 299 ? -2.102 -10.620 -27.465 1.00 89.88 299 ILE A CA 1
ATOM 2104 C C . ILE A 1 299 ? -2.536 -12.047 -27.820 1.00 89.88 299 ILE A C 1
ATOM 2106 O O . ILE A 1 299 ? -3.723 -12.373 -27.748 1.00 89.88 299 ILE A O 1
ATOM 2110 N N . TYR A 1 300 ? -1.601 -12.911 -28.221 1.00 92.00 300 TYR A N 1
ATOM 2111 C CA . TYR A 1 300 ? -1.919 -14.289 -28.583 1.00 92.00 300 TYR A CA 1
ATOM 2112 C C . TYR A 1 300 ? -2.430 -15.097 -27.384 1.00 92.00 300 TYR A C 1
ATOM 2114 O O . TYR A 1 300 ? -3.428 -15.811 -27.518 1.00 92.00 300 TYR A O 1
ATOM 2122 N N . VAL A 1 301 ? -1.780 -14.975 -26.227 1.00 90.06 301 VAL A N 1
ATOM 2123 C CA . VAL A 1 301 ? -2.134 -15.685 -24.992 1.00 90.06 301 VAL A CA 1
ATOM 2124 C C . VAL A 1 301 ? -3.507 -15.241 -24.501 1.00 90.06 301 VAL A C 1
ATOM 2126 O O . VAL A 1 301 ? -4.367 -16.095 -24.284 1.00 90.06 301 VAL A O 1
ATOM 2129 N N . LEU A 1 302 ? -3.755 -13.933 -24.413 1.00 87.62 302 LEU A N 1
ATOM 2130 C CA . LEU A 1 302 ? -5.039 -13.391 -23.960 1.00 87.62 302 LEU A CA 1
ATOM 2131 C C . LEU A 1 302 ? -6.190 -13.729 -24.909 1.00 87.62 302 LEU A C 1
ATOM 2133 O O . LEU A 1 302 ? -7.322 -13.912 -24.471 1.00 87.62 302 LEU A O 1
ATOM 2137 N N . ARG A 1 303 ? -5.912 -13.835 -26.211 1.00 88.25 303 ARG A N 1
ATOM 2138 C CA . ARG A 1 303 ? -6.942 -14.103 -27.217 1.00 88.25 303 ARG A CA 1
ATOM 2139 C C . ARG A 1 303 ? -7.232 -15.586 -27.439 1.00 88.25 303 ARG A C 1
ATOM 2141 O O . ARG A 1 303 ? -8.348 -15.906 -27.835 1.00 88.25 303 ARG A O 1
ATOM 2148 N N . ASN A 1 304 ? -6.251 -16.472 -27.257 1.00 88.31 304 ASN A N 1
ATOM 2149 C CA . ASN A 1 304 ? -6.380 -17.882 -27.651 1.00 88.31 304 ASN A CA 1
ATOM 2150 C C . ASN A 1 304 ? -6.188 -18.873 -26.500 1.00 88.31 304 ASN A C 1
ATOM 2152 O O . ASN A 1 304 ? -6.813 -19.926 -26.512 1.00 88.31 304 ASN A O 1
ATOM 2156 N N . VAL A 1 305 ? -5.307 -18.581 -25.540 1.00 88.75 305 VAL A N 1
ATOM 2157 C CA . VAL A 1 305 ? -4.959 -19.525 -24.462 1.00 88.75 305 VAL A CA 1
ATOM 2158 C C . VAL A 1 305 ? -5.825 -19.277 -23.232 1.00 88.75 305 VAL A C 1
ATOM 2160 O O . VAL A 1 305 ? -6.405 -20.206 -22.682 1.00 88.75 305 VAL A O 1
ATOM 2163 N N . LEU A 1 306 ? -5.935 -18.014 -22.822 1.00 87.19 306 LEU A N 1
ATOM 2164 C CA . LEU A 1 306 ? -6.693 -17.576 -21.648 1.00 87.19 306 LEU A CA 1
ATOM 2165 C C . LEU A 1 306 ? -8.065 -17.004 -22.030 1.00 87.19 306 LEU A C 1
ATOM 2167 O O . LEU A 1 306 ? -8.616 -16.163 -21.323 1.00 87.19 306 LEU A O 1
ATOM 2171 N N . ALA A 1 307 ? -8.619 -17.469 -23.149 1.00 85.06 307 ALA A N 1
ATOM 2172 C CA . ALA A 1 307 ? -9.933 -17.077 -23.634 1.00 85.06 307 ALA A CA 1
ATOM 2173 C C . ALA A 1 307 ? -10.905 -18.253 -23.537 1.00 85.06 307 ALA A C 1
ATOM 2175 O O . ALA A 1 307 ? -10.620 -19.359 -23.999 1.00 85.06 307 ALA A O 1
ATOM 2176 N N . VAL A 1 308 ? -12.078 -17.999 -22.962 1.00 85.50 308 VAL A N 1
ATOM 2177 C CA . VAL A 1 308 ? -13.199 -18.940 -22.983 1.00 85.50 308 VAL A CA 1
ATOM 2178 C C . VAL A 1 308 ? -14.158 -18.501 -24.093 1.00 85.50 308 VAL A C 1
ATOM 2180 O O . VAL A 1 308 ? -14.571 -17.342 -24.083 1.00 85.50 308 VAL A O 1
ATOM 2183 N N . PRO A 1 309 ? -14.510 -19.374 -25.056 1.00 87.25 309 PRO A N 1
ATOM 2184 C CA . PRO A 1 309 ? -15.488 -19.040 -26.090 1.00 87.25 309 PRO A CA 1
ATOM 2185 C C . PRO A 1 309 ? -16.848 -18.678 -25.486 1.00 87.25 309 PRO A C 1
ATOM 2187 O O . PRO A 1 309 ? -17.345 -19.403 -24.623 1.00 87.25 309 PRO A O 1
ATOM 2190 N N . GLU A 1 310 ? -17.472 -17.606 -25.982 1.00 82.81 310 GLU A N 1
ATOM 2191 C CA . GLU A 1 310 ? -18.749 -17.087 -25.460 1.00 82.81 310 GLU A CA 1
ATOM 2192 C C . GLU A 1 310 ? -19.873 -18.138 -25.485 1.00 82.81 310 GLU A C 1
ATOM 2194 O O . GLU A 1 310 ? -20.658 -18.236 -24.541 1.00 82.81 310 GLU A O 1
ATOM 2199 N N . ASP A 1 311 ? -19.884 -19.000 -26.506 1.00 88.19 311 ASP A N 1
ATOM 2200 C CA . ASP A 1 311 ? -20.863 -20.082 -26.661 1.00 88.19 311 ASP A CA 1
ATOM 2201 C C . ASP A 1 311 ? -20.800 -21.120 -25.525 1.00 88.19 311 ASP A C 1
ATOM 2203 O O . ASP A 1 311 ? -21.796 -21.774 -25.206 1.00 88.19 311 ASP A O 1
ATOM 2207 N N . LEU A 1 312 ? -19.630 -21.280 -24.897 1.00 85.00 312 LEU A N 1
ATOM 2208 C CA . LEU A 1 312 ? -19.386 -22.261 -23.838 1.00 85.00 312 LEU A CA 1
ATOM 2209 C C . LEU A 1 312 ? -19.527 -21.671 -22.432 1.00 85.00 312 LEU A C 1
ATOM 2211 O O . LEU A 1 312 ? -19.634 -22.433 -21.472 1.00 85.00 312 LEU A O 1
ATOM 2215 N N . THR A 1 313 ? -19.586 -20.345 -22.287 1.00 79.75 313 THR A N 1
ATOM 2216 C CA . THR A 1 313 ? -19.667 -19.665 -20.983 1.00 79.75 313 THR A CA 1
ATOM 2217 C C . THR A 1 313 ? -20.872 -20.121 -20.156 1.00 79.75 313 THR A C 1
ATOM 2219 O O . THR A 1 313 ? -20.778 -20.233 -18.938 1.00 79.75 313 THR A O 1
ATOM 2222 N N . SER A 1 314 ? -21.991 -20.457 -20.804 1.00 81.12 314 SER A N 1
ATOM 2223 C CA . SER A 1 314 ? -23.200 -20.962 -20.132 1.00 81.12 314 SER A CA 1
ATOM 2224 C C . SER A 1 314 ? -23.126 -22.439 -19.714 1.00 81.12 314 SER A C 1
ATOM 2226 O O . SER A 1 314 ? -23.897 -22.875 -18.859 1.00 81.12 314 SER A O 1
ATOM 2228 N N . TRP A 1 315 ? -22.198 -23.208 -20.287 1.00 83.50 315 TRP A N 1
ATOM 2229 C CA . TRP A 1 315 ? -22.040 -24.649 -20.051 1.00 83.50 315 TRP A CA 1
ATOM 2230 C C . TRP A 1 315 ? -20.856 -24.979 -19.137 1.00 83.50 315 TRP A C 1
ATOM 2232 O O . TRP A 1 315 ? -20.766 -26.088 -18.609 1.00 83.50 315 TRP A O 1
ATOM 2242 N N . ILE A 1 316 ? -19.943 -24.026 -18.944 1.00 83.75 316 ILE A N 1
ATOM 2243 C CA . ILE A 1 316 ? -18.766 -24.178 -18.094 1.00 83.75 316 ILE A CA 1
ATOM 2244 C C . ILE A 1 316 ? -19.125 -23.779 -16.661 1.00 83.75 316 ILE A C 1
ATOM 2246 O O . ILE A 1 316 ? -19.486 -22.641 -16.376 1.00 83.75 316 ILE A O 1
ATOM 2250 N N . ARG A 1 317 ? -18.967 -24.721 -15.728 1.00 82.25 317 ARG A N 1
ATOM 2251 C CA . ARG A 1 317 ? -19.073 -24.485 -14.284 1.00 82.25 317 ARG A CA 1
ATOM 2252 C C . ARG A 1 317 ? -17.746 -24.850 -13.637 1.00 82.25 317 ARG A C 1
ATOM 2254 O O . ARG A 1 317 ? -17.283 -25.976 -13.798 1.00 82.25 317 ARG A O 1
ATOM 2261 N N . LEU A 1 318 ? -17.145 -23.915 -12.904 1.00 84.31 318 LEU A N 1
ATOM 2262 C CA . LEU A 1 318 ? -15.919 -24.187 -12.155 1.00 84.31 318 LEU A CA 1
ATOM 2263 C C . LEU A 1 318 ? -16.230 -25.047 -10.921 1.00 84.31 318 LEU A C 1
ATOM 2265 O O . LEU A 1 318 ? -17.326 -24.971 -10.361 1.00 84.31 318 LEU A O 1
ATOM 2269 N N . ASP A 1 319 ? -15.258 -25.839 -10.468 1.00 86.06 319 ASP A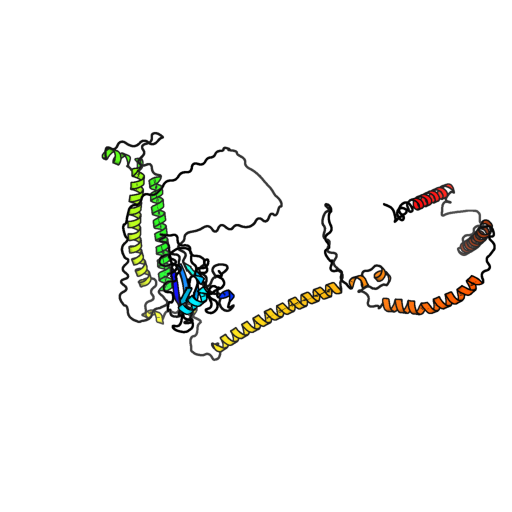 N 1
ATOM 2270 C CA . ASP A 1 319 ? -15.456 -26.820 -9.390 1.00 86.06 319 ASP A CA 1
ATOM 2271 C C . ASP A 1 319 ? -15.990 -26.210 -8.087 1.00 86.06 319 ASP A C 1
ATOM 2273 O O . ASP A 1 319 ? -16.834 -26.810 -7.419 1.00 86.06 319 ASP A O 1
ATOM 2277 N N . HIS A 1 320 ? -15.572 -24.989 -7.746 1.00 82.31 320 HIS A N 1
ATOM 2278 C CA . HIS A 1 320 ? -16.038 -24.289 -6.543 1.00 82.31 320 HIS A CA 1
ATOM 2279 C C . HIS A 1 320 ? -17.520 -23.904 -6.602 1.00 82.31 320 HIS A C 1
ATOM 2281 O O . HIS A 1 320 ? -18.148 -23.722 -5.560 1.00 82.31 320 HIS A O 1
ATOM 2287 N N . TYR A 1 321 ? -18.113 -23.842 -7.796 1.00 77.81 321 TYR A N 1
ATOM 2288 C CA . TYR A 1 321 ? -19.543 -23.612 -7.938 1.00 77.81 321 TYR A CA 1
ATOM 2289 C C . TYR A 1 321 ? -20.368 -24.885 -7.810 1.00 77.81 321 TYR A C 1
ATOM 2291 O O . TYR A 1 321 ? -21.574 -24.752 -7.655 1.00 77.81 321 TYR A O 1
ATOM 2299 N N . LYS A 1 322 ? -19.792 -26.096 -7.862 1.00 77.69 322 LYS A N 1
ATOM 2300 C CA . LYS A 1 322 ? -20.532 -27.371 -7.985 1.00 77.69 322 LYS A CA 1
ATOM 2301 C C . LYS A 1 322 ? -21.589 -27.607 -6.896 1.00 77.69 322 LYS A C 1
ATOM 2303 O O . LYS A 1 322 ? -22.620 -28.207 -7.186 1.00 77.69 322 LYS A O 1
ATOM 2308 N N . ASN A 1 323 ? -21.357 -27.095 -5.687 1.00 77.62 323 ASN A N 1
ATOM 2309 C CA . ASN A 1 323 ? -22.225 -27.297 -4.518 1.00 77.62 323 ASN A CA 1
ATOM 2310 C C . ASN A 1 323 ? -23.025 -26.047 -4.116 1.00 77.62 323 ASN A C 1
ATOM 2312 O O . ASN A 1 323 ? -23.681 -26.055 -3.079 1.00 77.62 323 ASN A O 1
ATOM 2316 N N . LEU A 1 324 ? -22.943 -24.970 -4.900 1.00 75.31 324 LEU A N 1
ATOM 2317 C CA . LEU A 1 324 ? -23.722 -23.760 -4.662 1.00 75.31 324 LEU A CA 1
ATOM 2318 C C . LEU A 1 324 ? -25.059 -23.881 -5.392 1.00 75.31 324 LEU A C 1
ATOM 2320 O O . LEU A 1 324 ? -25.088 -24.107 -6.604 1.00 75.31 324 LEU A O 1
ATOM 2324 N N . ASP A 1 325 ? -26.149 -23.768 -4.639 1.00 69.81 325 ASP A N 1
ATOM 2325 C CA . ASP A 1 325 ? -27.508 -23.730 -5.165 1.00 69.81 325 ASP A CA 1
ATOM 2326 C C . ASP A 1 325 ? -27.989 -22.278 -5.145 1.00 69.81 325 ASP A C 1
ATOM 2328 O O . ASP A 1 325 ? -28.002 -21.637 -4.096 1.00 69.81 325 ASP A O 1
ATOM 2332 N N . PHE A 1 326 ? -28.311 -21.738 -6.318 1.00 69.88 326 PHE A N 1
ATOM 2333 C CA . PHE A 1 326 ? -28.723 -20.342 -6.494 1.00 69.88 326 PHE A CA 1
ATOM 2334 C C . PHE A 1 326 ? -30.234 -20.217 -6.726 1.00 69.88 326 PHE A C 1
ATOM 2336 O O . PHE A 1 326 ? -30.710 -19.174 -7.176 1.00 69.88 326 PHE A O 1
ATOM 2343 N N . THR A 1 327 ? -31.009 -21.273 -6.449 1.00 76.19 327 THR A N 1
ATOM 2344 C CA . THR A 1 327 ? -32.472 -21.180 -6.452 1.00 76.19 327 THR A CA 1
ATOM 2345 C C . THR A 1 327 ? -32.925 -20.134 -5.431 1.00 76.19 327 THR A C 1
ATOM 2347 O O . THR A 1 327 ? -32.511 -20.214 -4.273 1.00 76.19 327 THR A O 1
ATOM 2350 N N . PRO A 1 328 ? -33.760 -19.155 -5.816 1.00 60.28 328 PRO A N 1
ATOM 2351 C CA . PRO A 1 328 ? -34.134 -18.076 -4.919 1.00 60.28 328 PRO A CA 1
ATOM 2352 C C . PRO A 1 328 ? -34.974 -18.596 -3.746 1.00 60.28 328 PRO A C 1
ATOM 2354 O O . PRO A 1 328 ? -36.041 -19.174 -3.944 1.00 60.28 328 PRO A O 1
ATOM 2357 N N . GLN A 1 329 ? -34.478 -18.300 -2.541 1.00 61.34 329 GLN A N 1
ATOM 2358 C CA . GLN A 1 329 ? -35.133 -18.391 -1.235 1.00 61.34 329 GLN A CA 1
ATOM 2359 C C . GLN A 1 329 ? -35.490 -19.799 -0.747 1.00 61.34 329 GLN A C 1
ATOM 2361 O O . GLN A 1 329 ? -36.624 -20.267 -0.871 1.00 61.34 329 GLN A O 1
ATOM 2366 N N . LYS A 1 330 ? -34.559 -20.408 -0.008 1.00 61.34 330 LYS A N 1
ATOM 2367 C CA . LYS A 1 330 ? -34.950 -21.256 1.121 1.00 61.34 330 LYS A CA 1
ATOM 2368 C C . LYS A 1 330 ? -35.320 -20.352 2.299 1.00 61.34 330 LYS A C 1
ATOM 2370 O O . LYS A 1 330 ? -34.683 -19.332 2.536 1.00 61.34 330 LYS A O 1
ATOM 2375 N N . ALA A 1 331 ? -36.345 -20.736 3.060 1.00 60.16 331 ALA A N 1
ATOM 2376 C CA . ALA A 1 331 ? -36.808 -19.984 4.234 1.00 60.16 331 ALA A CA 1
ATOM 2377 C C . ALA A 1 331 ? -35.726 -19.784 5.322 1.00 60.16 331 ALA A C 1
ATOM 2379 O O . ALA A 1 331 ? -35.887 -18.919 6.177 1.00 60.16 331 ALA A O 1
ATOM 2380 N N . ASP A 1 332 ? -34.635 -20.556 5.257 1.00 63.28 332 ASP A N 1
ATOM 2381 C CA . ASP A 1 332 ? -33.494 -20.520 6.179 1.00 63.28 332 ASP A CA 1
ATOM 2382 C C . ASP A 1 332 ? -32.269 -19.760 5.629 1.00 63.28 332 ASP A C 1
ATOM 2384 O O . ASP A 1 332 ? -31.213 -19.765 6.267 1.00 63.28 332 ASP A O 1
ATOM 2388 N N . ASP A 1 333 ? -32.362 -19.118 4.458 1.00 67.06 333 ASP A N 1
ATOM 2389 C CA . ASP A 1 333 ? -31.226 -18.370 3.916 1.00 67.06 333 ASP A CA 1
ATOM 2390 C C . ASP A 1 333 ? -30.956 -17.121 4.777 1.00 67.06 333 ASP A C 1
ATOM 2392 O O . ASP A 1 333 ? -31.871 -16.328 5.035 1.00 67.06 333 ASP A O 1
ATOM 2396 N N . PRO A 1 334 ? -29.710 -16.915 5.244 1.00 69.31 334 PRO A N 1
ATOM 2397 C CA . PRO A 1 334 ? -29.386 -15.799 6.117 1.00 69.31 334 PRO A CA 1
ATOM 2398 C C . PRO A 1 334 ? -29.617 -14.480 5.378 1.00 69.31 334 PRO A C 1
ATOM 2400 O O . PRO A 1 334 ? -28.933 -14.145 4.411 1.00 69.31 334 PRO A O 1
ATOM 2403 N N . THR A 1 335 ? -30.583 -13.700 5.853 1.00 81.94 335 THR A N 1
ATOM 2404 C CA . THR A 1 335 ? -30.844 -12.355 5.338 1.00 81.94 335 THR A CA 1
ATOM 2405 C C . THR A 1 335 ? -29.707 -11.409 5.724 1.00 81.94 335 THR A C 1
ATOM 2407 O O . THR A 1 335 ? -29.063 -11.590 6.760 1.00 81.94 335 THR A O 1
ATOM 2410 N N . LEU A 1 336 ? -29.474 -10.354 4.937 1.00 80.19 336 LEU A N 1
ATOM 2411 C CA . LEU A 1 336 ? -28.493 -9.312 5.278 1.00 80.19 336 LEU A CA 1
ATOM 2412 C C . LEU A 1 336 ? -28.717 -8.744 6.692 1.00 80.19 336 LEU A C 1
ATOM 2414 O O . LEU A 1 336 ? -27.756 -8.505 7.421 1.00 80.19 336 LEU A O 1
ATOM 2418 N N . GLU A 1 337 ? -29.977 -8.619 7.112 1.00 85.06 337 GLU A N 1
ATOM 2419 C CA . GLU A 1 337 ? -30.351 -8.192 8.463 1.00 85.06 337 GLU A CA 1
ATOM 2420 C C . GLU A 1 337 ? -29.897 -9.186 9.542 1.00 85.06 337 GLU A C 1
ATOM 2422 O O . GLU A 1 337 ? -29.350 -8.778 10.567 1.00 85.06 337 GLU A O 1
ATOM 2427 N N . SER A 1 338 ? -30.055 -10.496 9.306 1.00 86.06 338 SER A N 1
ATOM 2428 C CA . SER A 1 338 ? -29.587 -11.543 10.228 1.00 86.06 338 SER A CA 1
ATOM 2429 C C . SER A 1 338 ? -28.066 -11.515 10.407 1.00 86.06 338 SER A C 1
ATOM 2431 O O . SER A 1 338 ? -27.570 -11.625 11.530 1.00 86.06 338 SER A O 1
ATOM 2433 N N . ILE A 1 339 ? -27.323 -11.271 9.324 1.00 88.50 339 ILE A N 1
ATOM 2434 C CA . ILE A 1 339 ? -25.859 -11.161 9.332 1.00 88.50 339 ILE A CA 1
ATOM 2435 C C . ILE A 1 339 ? -25.415 -9.902 10.086 1.00 88.50 339 ILE A C 1
ATOM 2437 O O . ILE A 1 339 ? -24.492 -9.962 10.901 1.00 88.50 339 ILE A O 1
ATOM 2441 N N . GLN A 1 340 ? -26.082 -8.767 9.861 1.00 90.94 340 GLN A N 1
ATOM 2442 C CA . GLN A 1 340 ? -25.817 -7.522 10.586 1.00 90.94 340 GLN A CA 1
ATOM 2443 C C . GLN A 1 340 ? -26.118 -7.660 12.083 1.00 90.94 340 GLN A C 1
ATOM 2445 O O . GLN A 1 340 ? -25.318 -7.225 12.915 1.00 90.94 340 GLN A O 1
ATOM 2450 N N . LEU A 1 341 ? -27.224 -8.318 12.444 1.00 91.81 341 LEU A N 1
ATOM 2451 C CA . LEU A 1 341 ? -27.574 -8.595 13.836 1.00 91.81 341 LEU A CA 1
ATOM 2452 C C . LEU A 1 341 ? -26.518 -9.491 14.488 1.00 91.81 341 LEU A C 1
ATOM 2454 O O . LEU A 1 341 ? -26.054 -9.191 15.588 1.00 91.81 341 LEU A O 1
ATOM 2458 N N . LEU A 1 342 ? -26.075 -10.545 13.799 1.00 91.50 342 LEU A N 1
ATOM 2459 C CA . LEU A 1 342 ? -25.032 -11.433 14.304 1.00 91.50 342 LEU A CA 1
ATOM 2460 C C . LEU A 1 342 ? -23.702 -10.691 14.492 1.00 91.50 342 LEU A C 1
ATOM 2462 O O . LEU A 1 342 ? -23.074 -10.835 15.538 1.00 91.50 342 LEU A O 1
ATOM 2466 N N . ARG A 1 343 ? -23.312 -9.833 13.540 1.00 93.25 343 ARG A N 1
ATOM 2467 C CA . ARG A 1 343 ? -22.111 -8.990 13.650 1.00 93.25 343 ARG A CA 1
ATOM 2468 C C . ARG A 1 343 ? -22.190 -8.063 14.863 1.00 93.25 343 ARG A C 1
ATOM 2470 O O . ARG A 1 343 ? -21.242 -8.001 15.642 1.00 93.25 343 ARG A O 1
ATOM 2477 N N . ARG A 1 344 ? -23.338 -7.414 15.077 1.00 94.38 344 ARG A N 1
ATOM 2478 C CA . ARG A 1 344 ? -23.571 -6.567 16.255 1.00 94.38 344 ARG A CA 1
ATOM 2479 C C . ARG A 1 344 ? -23.519 -7.375 17.551 1.00 94.38 344 ARG A C 1
ATOM 2481 O O . ARG A 1 344 ? -22.921 -6.935 18.525 1.00 94.38 344 ARG A O 1
ATOM 2488 N N . LYS A 1 345 ? -24.102 -8.577 17.564 1.00 95.38 345 LYS A N 1
ATOM 2489 C CA . LYS A 1 345 ? -24.060 -9.477 18.722 1.00 95.38 345 LYS A CA 1
ATOM 2490 C C . LYS A 1 345 ? -22.625 -9.865 19.071 1.00 95.38 345 LYS A C 1
ATOM 2492 O O . LYS A 1 345 ? -22.278 -9.818 20.243 1.00 95.38 345 LYS A O 1
ATOM 2497 N N . VAL A 1 346 ? -21.803 -10.192 18.073 1.00 95.81 346 VAL A N 1
ATOM 2498 C CA . VAL A 1 346 ? -20.383 -10.517 18.274 1.00 95.81 346 VAL A CA 1
ATOM 2499 C C . VAL A 1 346 ? -19.634 -9.331 18.887 1.00 95.81 346 VAL A C 1
ATOM 2501 O O . VAL A 1 346 ? -18.959 -9.504 19.900 1.00 95.81 346 VAL A O 1
ATOM 2504 N N . GLN A 1 347 ? -19.831 -8.120 18.360 1.00 94.94 347 GLN A N 1
ATOM 2505 C CA . GLN A 1 347 ? -19.211 -6.907 18.906 1.00 94.94 347 GLN A CA 1
ATOM 2506 C C . GLN A 1 347 ? -19.610 -6.648 20.367 1.00 94.94 347 GLN A C 1
ATOM 2508 O O . GLN A 1 347 ? -18.759 -6.340 21.198 1.00 94.94 347 GLN A O 1
ATOM 2513 N N . GLU A 1 348 ? -20.891 -6.797 20.716 1.00 95.94 348 GLU A N 1
ATOM 2514 C CA . GLU A 1 348 ? -21.340 -6.618 22.103 1.00 95.94 348 GLU A CA 1
ATOM 2515 C C . GLU A 1 348 ? -20.809 -7.720 23.034 1.00 95.94 348 GLU A C 1
ATOM 2517 O O . GLU A 1 348 ? -20.442 -7.440 24.177 1.00 95.94 348 GLU A O 1
ATOM 2522 N N . THR A 1 349 ? -20.694 -8.965 22.554 1.00 95.50 349 THR A N 1
ATOM 2523 C CA . THR A 1 349 ? -20.075 -10.042 23.343 1.00 95.50 349 THR A CA 1
ATOM 2524 C C . THR A 1 349 ? -18.583 -9.819 23.567 1.00 95.50 349 THR A C 1
ATOM 2526 O O . THR A 1 349 ? -18.091 -10.097 24.658 1.00 95.50 349 THR A O 1
ATOM 2529 N N . GLU A 1 350 ? -17.874 -9.265 22.585 1.00 95.81 350 GLU A N 1
ATOM 2530 C CA . GLU A 1 350 ? -16.456 -8.929 22.709 1.00 95.81 350 GLU A CA 1
ATOM 2531 C C . GLU A 1 350 ? -16.240 -7.808 23.736 1.00 95.81 350 GLU A C 1
ATOM 2533 O O . GLU A 1 350 ? -15.418 -7.948 24.643 1.00 95.81 350 GLU A O 1
ATOM 2538 N N . LYS A 1 351 ? -17.057 -6.744 23.689 1.00 95.81 351 LYS A N 1
ATOM 2539 C CA . LYS A 1 351 ? -17.043 -5.675 24.705 1.00 95.81 351 LYS A CA 1
ATOM 2540 C C . LYS A 1 351 ? -17.281 -6.223 26.112 1.00 95.81 351 LYS A C 1
ATOM 2542 O O . LYS A 1 351 ? -16.565 -5.862 27.049 1.00 95.81 351 LYS A O 1
ATOM 2547 N N . LEU A 1 352 ? -18.269 -7.108 26.266 1.00 96.56 352 LEU A N 1
ATOM 2548 C CA . LEU A 1 352 ? -18.562 -7.749 27.548 1.00 96.56 352 LEU A CA 1
ATOM 2549 C C . LEU A 1 352 ? -17.382 -8.597 28.034 1.00 96.56 352 LEU A C 1
ATOM 2551 O O . LEU A 1 352 ? -17.041 -8.551 29.215 1.00 96.56 352 LEU A O 1
ATOM 2555 N N . GLN A 1 353 ? -16.738 -9.345 27.139 1.00 96.56 353 GLN A N 1
ATOM 2556 C CA . GLN A 1 353 ? -15.583 -10.169 27.478 1.00 96.56 353 GLN A CA 1
ATOM 2557 C C . GLN A 1 353 ? -14.413 -9.320 27.986 1.00 96.56 353 GLN A C 1
ATOM 2559 O O . GLN A 1 353 ? -13.820 -9.661 29.010 1.00 96.56 353 GLN A O 1
ATOM 2564 N N . VAL A 1 354 ? -14.119 -8.193 27.334 1.00 97.19 354 VAL A N 1
ATOM 2565 C CA . VAL A 1 354 ? -13.078 -7.258 27.787 1.00 97.19 354 VAL A CA 1
ATOM 2566 C C . VAL A 1 354 ? -13.414 -6.691 29.172 1.00 97.19 354 VAL A C 1
ATOM 2568 O O . VAL A 1 354 ? -12.553 -6.659 30.052 1.00 97.19 354 VAL A O 1
ATOM 2571 N N . ALA A 1 355 ? -14.672 -6.307 29.411 1.00 96.69 355 ALA A N 1
ATOM 2572 C CA . ALA A 1 355 ? -15.110 -5.804 30.715 1.00 96.69 355 ALA A CA 1
ATOM 2573 C C . ALA A 1 355 ? -14.987 -6.864 31.827 1.00 96.69 355 ALA A C 1
ATOM 2575 O O . ALA A 1 355 ? -14.503 -6.562 32.919 1.00 96.69 355 ALA A O 1
ATOM 2576 N N . LEU A 1 356 ? -15.369 -8.113 31.544 1.00 96.38 356 LEU A N 1
ATOM 2577 C CA . LEU A 1 356 ? -15.242 -9.229 32.485 1.00 96.38 356 LEU A CA 1
ATOM 2578 C C . LEU A 1 356 ? -13.781 -9.559 32.795 1.00 96.38 356 LEU A C 1
ATOM 2580 O O . LEU A 1 356 ? -13.450 -9.822 33.948 1.00 96.38 356 LEU A O 1
ATOM 2584 N N . GLN A 1 357 ? -12.897 -9.513 31.798 1.00 96.31 357 GLN A N 1
ATOM 2585 C CA . GLN A 1 357 ? -11.462 -9.698 32.017 1.00 96.31 357 GLN A CA 1
ATOM 2586 C C . GLN A 1 357 ? -10.882 -8.577 32.888 1.00 96.31 357 GLN A C 1
ATOM 2588 O O . GLN A 1 357 ? -10.128 -8.856 33.818 1.00 96.31 357 GLN A O 1
ATOM 2593 N N . ALA A 1 358 ? -11.283 -7.324 32.660 1.00 96.06 358 ALA A N 1
ATOM 2594 C CA . ALA A 1 358 ? -10.864 -6.201 33.496 1.00 96.06 358 ALA A CA 1
ATOM 2595 C C . ALA A 1 358 ? -11.361 -6.328 34.952 1.00 96.06 358 ALA A C 1
ATOM 2597 O O . ALA A 1 358 ? -10.622 -6.007 35.884 1.00 96.06 358 ALA A O 1
ATOM 2598 N N . GLU A 1 359 ? -12.591 -6.810 35.164 1.00 96.12 359 GLU A N 1
ATOM 2599 C CA . GLU A 1 359 ? -13.116 -7.141 36.498 1.00 96.12 359 GLU A CA 1
ATOM 2600 C C . GLU A 1 359 ? -12.347 -8.292 37.153 1.00 96.12 359 GLU A C 1
ATOM 2602 O O . GLU A 1 359 ? -11.990 -8.205 38.325 1.00 96.12 359 GLU A O 1
ATOM 2607 N N . ALA A 1 360 ? -12.043 -9.356 36.406 1.00 96.81 360 ALA A N 1
ATOM 2608 C CA . ALA A 1 360 ? -11.280 -10.489 36.919 1.00 96.81 360 ALA A CA 1
ATOM 2609 C C . ALA A 1 360 ? -9.892 -10.055 37.412 1.00 96.81 360 ALA A C 1
ATOM 2611 O O . ALA A 1 360 ? -9.515 -10.392 38.532 1.00 96.81 360 ALA A O 1
ATOM 2612 N N . VAL A 1 361 ? -9.184 -9.228 36.635 1.00 96.75 361 VAL A N 1
ATOM 2613 C CA . VAL A 1 361 ? -7.876 -8.671 37.022 1.00 96.75 361 VAL A CA 1
ATOM 2614 C C . VAL A 1 361 ? -7.990 -7.781 38.264 1.00 96.75 361 VAL A C 1
ATOM 2616 O O . VAL A 1 361 ? -7.154 -7.868 39.165 1.00 96.75 361 VAL A O 1
ATOM 2619 N N . ARG A 1 362 ? -9.036 -6.947 38.368 1.00 96.19 362 ARG A N 1
ATOM 2620 C CA . ARG A 1 362 ? -9.276 -6.133 39.574 1.00 96.19 362 ARG A CA 1
ATOM 2621 C C . ARG A 1 362 ? -9.549 -6.991 40.804 1.00 96.19 362 ARG A C 1
ATOM 2623 O O . ARG A 1 362 ? -8.981 -6.730 41.862 1.00 96.19 362 ARG A O 1
ATOM 2630 N N . ASN A 1 363 ? -10.380 -8.018 40.666 1.00 95.81 363 ASN A N 1
ATOM 2631 C CA . ASN A 1 363 ? -10.687 -8.943 41.751 1.00 95.81 363 ASN A CA 1
ATOM 2632 C C . ASN A 1 363 ? -9.446 -9.729 42.183 1.00 95.81 363 ASN A C 1
ATOM 2634 O O . ASN A 1 363 ? -9.222 -9.891 43.379 1.00 95.81 363 ASN A O 1
ATOM 2638 N N . GLU A 1 364 ? -8.603 -10.155 41.243 1.00 96.44 364 GLU A N 1
ATOM 2639 C CA . GLU A 1 364 ? -7.337 -10.819 41.550 1.00 96.44 364 GLU A CA 1
ATOM 2640 C C . GLU A 1 364 ? -6.384 -9.894 42.320 1.00 96.44 364 GLU A C 1
ATOM 2642 O O . GLU A 1 364 ? -5.843 -10.294 43.350 1.00 96.44 364 GLU A O 1
ATOM 2647 N N . ALA A 1 365 ? -6.247 -8.632 41.902 1.00 93.25 365 ALA A N 1
ATOM 2648 C CA . ALA A 1 365 ? -5.438 -7.645 42.617 1.00 93.25 365 ALA A CA 1
ATOM 2649 C C . ALA A 1 365 ? -5.962 -7.382 44.041 1.00 93.25 365 ALA A C 1
ATOM 2651 O O . ALA A 1 365 ? -5.177 -7.314 44.989 1.00 93.25 365 ALA A O 1
ATOM 2652 N N . LEU A 1 366 ? -7.284 -7.283 44.220 1.00 93.75 366 LEU A N 1
ATOM 2653 C CA . LEU A 1 366 ? -7.902 -7.147 45.543 1.00 93.75 366 LEU A CA 1
ATOM 2654 C C . LEU A 1 366 ? -7.652 -8.381 46.413 1.00 93.75 366 LEU A C 1
ATOM 2656 O O . LEU A 1 366 ? -7.315 -8.243 47.588 1.00 93.75 366 LEU A O 1
ATOM 2660 N N . ILE A 1 367 ? -7.768 -9.584 45.850 1.00 91.44 367 ILE A N 1
ATOM 2661 C CA . ILE A 1 367 ? -7.464 -10.827 46.564 1.00 91.44 367 ILE A CA 1
ATOM 2662 C C . ILE A 1 367 ? -5.995 -10.846 46.990 1.00 91.44 367 ILE A C 1
ATOM 2664 O O . ILE A 1 367 ? -5.721 -11.160 48.145 1.00 91.44 367 ILE A O 1
ATOM 2668 N N . GLN A 1 368 ? -5.060 -10.458 46.121 1.00 88.25 368 GLN A N 1
ATOM 2669 C CA . GL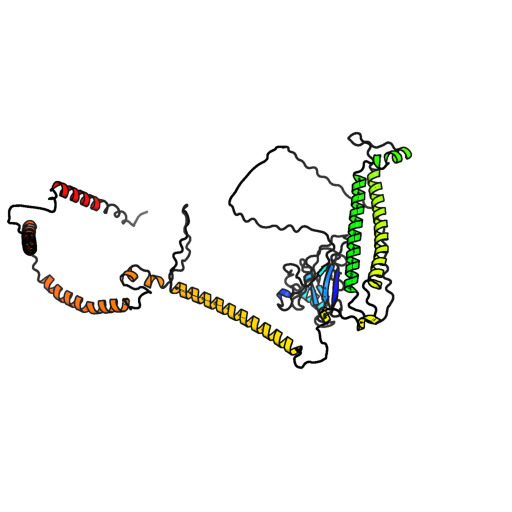N A 1 368 ? -3.641 -10.357 46.474 1.00 88.25 368 GLN A CA 1
ATOM 2670 C C . GLN A 1 368 ? -3.413 -9.346 47.607 1.00 88.25 368 GLN A C 1
ATOM 2672 O O . GLN A 1 368 ? -2.707 -9.650 48.566 1.00 88.25 368 GLN A O 1
ATOM 2677 N N . GLN A 1 369 ? -4.055 -8.175 47.565 1.00 87.50 369 GLN A N 1
ATOM 2678 C CA . GLN A 1 369 ? -3.976 -7.190 48.649 1.00 87.50 369 GLN A CA 1
ATOM 2679 C C . GLN A 1 369 ? -4.526 -7.741 49.972 1.00 87.50 369 GLN A C 1
ATOM 2681 O O . GLN A 1 369 ? -3.883 -7.604 51.012 1.00 87.50 369 GLN A O 1
ATOM 2686 N N . LEU A 1 370 ? -5.679 -8.413 49.946 1.00 85.88 370 LEU A N 1
ATOM 2687 C CA . LEU A 1 370 ? -6.262 -9.053 51.129 1.00 85.88 370 LEU A CA 1
ATOM 2688 C C . LEU A 1 370 ? -5.373 -10.187 51.659 1.00 85.88 370 LEU A C 1
ATOM 2690 O O . LEU A 1 370 ? -5.183 -10.309 52.868 1.00 85.88 370 LEU A O 1
ATOM 2694 N N . GLN A 1 371 ? -4.774 -10.982 50.773 1.00 83.12 371 GLN A N 1
ATOM 2695 C CA . GLN A 1 371 ? -3.827 -12.031 51.144 1.00 83.12 371 GLN A CA 1
ATOM 2696 C C . GLN A 1 371 ? -2.570 -11.455 51.796 1.00 83.12 371 GLN A C 1
ATOM 2698 O O . GLN A 1 371 ? -2.133 -12.007 52.801 1.00 83.12 371 GLN A O 1
ATOM 2703 N N . LEU A 1 372 ? -2.033 -10.338 51.295 1.00 78.06 372 LEU A N 1
ATOM 2704 C CA . LEU A 1 372 ? -0.897 -9.633 51.903 1.00 78.06 372 LEU A CA 1
ATOM 2705 C C . LEU A 1 372 ? -1.241 -9.042 53.279 1.00 78.06 372 LEU A C 1
ATOM 2707 O O . LEU A 1 372 ? -0.383 -8.988 54.158 1.00 78.06 372 LEU A O 1
ATOM 2711 N N . LEU A 1 373 ? -2.492 -8.621 53.495 1.00 75.50 373 LEU A N 1
ATOM 2712 C CA . LEU A 1 373 ? -2.964 -8.137 54.797 1.00 75.50 373 LEU A CA 1
ATOM 2713 C C . LEU A 1 373 ? -3.097 -9.269 55.828 1.00 75.50 373 LEU A C 1
ATOM 2715 O O . LEU A 1 373 ? -2.794 -9.058 57.002 1.00 75.50 373 LEU A O 1
ATOM 2719 N N . ILE A 1 374 ? -3.542 -10.454 55.400 1.00 68.62 374 ILE A N 1
ATOM 2720 C CA . ILE A 1 374 ? -3.788 -11.621 56.266 1.00 68.62 374 ILE A CA 1
ATOM 2721 C C . ILE A 1 374 ? -2.506 -12.426 56.508 1.00 68.62 374 ILE A C 1
ATOM 2723 O O . ILE A 1 374 ? -2.256 -12.909 57.613 1.00 68.62 374 ILE A O 1
ATOM 2727 N N . SER A 1 375 ? -1.691 -12.577 55.470 1.00 60.34 375 SER A N 1
ATOM 2728 C CA . SER A 1 375 ? -0.548 -13.480 55.431 1.00 60.34 375 SER A CA 1
ATOM 2729 C C . SER A 1 375 ? 0.718 -12.645 55.306 1.00 60.34 375 SER A C 1
ATOM 2731 O O . SER A 1 375 ? 1.125 -12.265 54.212 1.00 60.34 375 SER A O 1
ATOM 2733 N N . GLY A 1 376 ? 1.390 -12.376 56.424 1.00 57.03 376 GLY A N 1
ATOM 2734 C CA . GLY A 1 376 ? 2.808 -12.035 56.349 1.00 57.03 376 GLY A CA 1
ATOM 2735 C C . GLY A 1 376 ? 3.543 -13.239 55.775 1.00 57.03 376 GLY A C 1
ATOM 2736 O O . GLY A 1 376 ? 3.720 -14.212 56.495 1.00 57.03 376 GLY A O 1
ATOM 2737 N N . SER A 1 377 ? 3.863 -13.192 54.478 1.00 44.66 377 SER A N 1
ATOM 2738 C CA . SER A 1 377 ? 4.664 -14.157 53.709 1.00 44.66 377 SER A CA 1
ATOM 2739 C C . SER A 1 377 ? 4.827 -15.538 54.363 1.00 44.66 377 SER A C 1
ATOM 2741 O O . SER A 1 377 ? 5.830 -15.835 55.014 1.00 44.66 377 SER A O 1
ATOM 2743 N N . ALA A 1 378 ? 3.853 -16.421 54.148 1.00 45.16 378 ALA A N 1
ATOM 2744 C CA . ALA A 1 378 ? 4.072 -17.856 54.277 1.00 45.16 378 ALA A CA 1
ATOM 2745 C C . ALA A 1 378 ? 4.632 -18.385 52.948 1.00 45.16 378 ALA A C 1
ATOM 2747 O O . ALA A 1 378 ? 3.959 -19.095 52.211 1.00 45.16 378 ALA A O 1
ATOM 2748 N N . SER A 1 379 ? 5.856 -17.984 52.608 1.00 37.53 379 SER A N 1
ATOM 2749 C CA . SER A 1 379 ? 6.652 -18.637 51.568 1.00 37.53 379 SER A CA 1
ATOM 2750 C C . SER A 1 379 ? 8.129 -18.340 51.799 1.00 37.53 379 SER A C 1
ATOM 2752 O O . SER A 1 379 ? 8.694 -17.374 51.286 1.00 37.53 379 SER A O 1
ATOM 2754 N N . THR A 1 380 ? 8.777 -19.226 52.549 1.00 41.78 380 THR A N 1
ATOM 2755 C CA . THR A 1 380 ? 10.203 -19.512 52.396 1.00 41.78 380 THR A CA 1
ATOM 2756 C C . THR A 1 380 ? 10.446 -20.037 50.979 1.00 41.78 380 THR A C 1
ATOM 2758 O O . THR A 1 380 ? 10.432 -21.244 50.747 1.00 41.78 380 THR A O 1
ATOM 2761 N N . ALA A 1 381 ? 10.663 -19.137 50.025 1.00 33.91 381 ALA A N 1
ATOM 2762 C CA . ALA A 1 381 ? 11.362 -19.475 48.796 1.00 33.91 381 ALA A CA 1
ATOM 2763 C C . ALA A 1 381 ? 12.858 -19.290 49.073 1.00 33.91 381 ALA A C 1
ATOM 2765 O O . ALA A 1 381 ? 13.335 -18.169 49.248 1.00 33.91 381 ALA A O 1
ATOM 2766 N N . PHE A 1 382 ? 13.586 -20.403 49.177 1.00 35.44 382 PHE A N 1
ATOM 2767 C CA . PHE A 1 382 ? 15.046 -20.415 49.201 1.00 35.44 382 PHE A CA 1
ATOM 2768 C C . PHE A 1 382 ? 15.572 -19.698 47.952 1.00 35.44 382 PHE A C 1
ATOM 2770 O O . PHE A 1 382 ? 15.556 -20.258 46.858 1.00 35.44 382 PHE A O 1
ATOM 2777 N N . LYS A 1 383 ? 16.059 -18.466 48.115 1.00 33.31 383 LYS A N 1
ATOM 2778 C CA . LYS A 1 383 ? 16.945 -17.828 47.145 1.00 33.31 383 LYS A CA 1
ATOM 2779 C C . LYS A 1 383 ? 18.375 -18.004 47.649 1.00 33.31 383 LYS A C 1
ATOM 2781 O O . LYS A 1 383 ? 18.835 -17.274 48.519 1.00 33.31 383 LYS A O 1
ATOM 2786 N N . THR A 1 384 ? 19.048 -19.031 47.145 1.00 33.97 384 THR A N 1
ATOM 2787 C CA . THR A 1 384 ? 20.504 -19.171 47.233 1.00 33.97 384 THR A CA 1
ATOM 2788 C C . THR A 1 384 ? 21.159 -18.057 46.420 1.00 33.97 384 THR A C 1
ATOM 2790 O O . THR A 1 384 ? 21.089 -18.073 45.196 1.00 33.97 384 THR A O 1
ATOM 2793 N N . GLU A 1 385 ? 21.804 -17.114 47.101 1.00 33.09 385 GLU A N 1
ATOM 2794 C CA . GLU A 1 385 ? 22.791 -16.185 46.537 1.00 33.09 385 GLU A CA 1
ATOM 2795 C C . GLU A 1 385 ? 24.131 -16.457 47.242 1.00 33.09 385 GLU A C 1
ATOM 2797 O O . GLU A 1 385 ? 24.150 -16.546 48.477 1.00 33.09 385 GLU A O 1
ATOM 2802 N N . PRO A 1 386 ? 25.254 -16.619 46.520 1.00 38.91 386 PRO A N 1
ATOM 2803 C CA . PRO A 1 386 ? 26.567 -16.641 47.135 1.00 38.91 386 PRO A CA 1
ATOM 2804 C C . PRO A 1 386 ? 27.057 -15.210 47.402 1.00 38.91 386 PRO A C 1
ATOM 2806 O O . PRO A 1 386 ? 26.935 -14.304 46.585 1.00 38.91 386 PRO A O 1
ATOM 2809 N N . SER A 1 387 ? 27.635 -15.053 48.589 1.00 40.69 387 SER A N 1
ATOM 2810 C CA . SER A 1 387 ? 28.331 -13.880 49.118 1.00 40.69 387 SER A CA 1
ATOM 2811 C C . SER A 1 387 ? 29.292 -13.198 48.130 1.00 40.69 387 SER A C 1
ATOM 2813 O O . SER A 1 387 ? 30.224 -13.843 47.652 1.00 40.69 387 SER A O 1
ATOM 2815 N N . SER A 1 388 ? 29.162 -11.872 47.972 1.00 33.09 388 SER A N 1
ATOM 2816 C CA . SER A 1 388 ? 30.314 -10.960 48.074 1.00 33.09 388 SER A CA 1
ATOM 2817 C C . SER A 1 388 ? 29.913 -9.484 48.263 1.00 33.09 388 SER A C 1
ATOM 2819 O O . SER A 1 388 ? 29.499 -8.815 47.320 1.00 33.09 388 SER A O 1
ATOM 2821 N N . SER A 1 389 ? 30.186 -8.999 49.478 1.00 34.38 389 SER A N 1
ATOM 2822 C CA . SER A 1 389 ? 30.624 -7.639 49.856 1.00 34.38 389 SER A CA 1
ATOM 2823 C C . SER A 1 389 ? 29.608 -6.484 50.002 1.00 34.38 389 SER A C 1
ATOM 2825 O O . SER A 1 389 ? 28.645 -6.386 49.247 1.00 34.38 389 SER A O 1
ATOM 2827 N N . PRO A 1 390 ? 29.820 -5.586 50.996 1.00 51.59 390 PRO A N 1
ATOM 2828 C CA . PRO A 1 390 ? 28.798 -4.673 51.507 1.00 51.59 390 PRO A CA 1
ATOM 2829 C C . PRO A 1 390 ? 28.894 -3.276 50.878 1.00 51.59 390 PRO A C 1
ATOM 2831 O O . PRO A 1 390 ? 29.988 -2.838 50.531 1.00 51.59 390 PRO A O 1
ATOM 2834 N N . THR A 1 391 ? 27.780 -2.539 50.798 1.00 32.53 391 THR A N 1
ATOM 2835 C CA . THR A 1 391 ? 27.655 -1.146 51.288 1.00 32.53 391 THR A CA 1
ATOM 2836 C C . THR A 1 391 ? 26.333 -0.473 50.888 1.00 32.53 391 THR A C 1
ATOM 2838 O O . THR A 1 391 ? 25.887 -0.568 49.751 1.00 32.53 391 THR A O 1
ATOM 2841 N N . LYS A 1 392 ? 25.840 0.321 51.851 1.00 33.09 392 LYS A N 1
ATOM 2842 C CA . LYS A 1 392 ? 24.985 1.518 51.765 1.00 33.09 392 LYS A CA 1
ATOM 2843 C C . LYS A 1 392 ? 23.468 1.360 51.605 1.00 33.09 392 LYS A C 1
ATOM 2845 O O . LYS A 1 392 ? 22.931 1.124 50.530 1.00 33.09 392 LYS A O 1
ATOM 2850 N N . ASP A 1 393 ? 22.8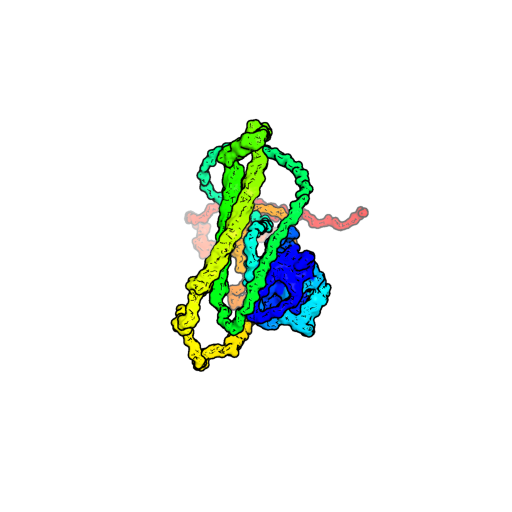30 1.622 52.745 1.00 35.88 393 ASP A N 1
ATOM 2851 C CA . ASP A 1 393 ? 21.547 2.285 52.975 1.00 35.88 393 ASP A CA 1
ATOM 2852 C C . ASP A 1 393 ? 20.811 2.809 51.736 1.00 35.88 393 ASP A C 1
ATOM 2854 O O . ASP A 1 393 ? 21.190 3.805 51.118 1.00 35.88 393 ASP A O 1
ATOM 2858 N N . SER A 1 394 ? 19.660 2.198 51.467 1.00 30.28 394 SER A N 1
ATOM 2859 C CA . SER A 1 394 ? 18.549 2.868 50.806 1.00 30.28 394 SER A CA 1
ATOM 2860 C C . SER A 1 394 ? 17.255 2.439 51.483 1.00 30.28 394 SER A C 1
ATOM 2862 O O . SER A 1 394 ? 16.893 1.260 51.508 1.00 30.28 394 SER A O 1
ATOM 2864 N N . MET A 1 395 ? 16.582 3.422 52.078 1.00 42.19 395 MET A N 1
ATOM 2865 C CA . MET A 1 395 ? 15.246 3.294 52.633 1.00 42.19 395 MET A CA 1
ATOM 2866 C C . MET A 1 395 ? 14.273 2.843 51.540 1.00 42.19 395 MET A C 1
ATOM 2868 O O . MET A 1 395 ? 13.828 3.641 50.720 1.00 42.19 395 MET A O 1
ATOM 2872 N N . SER A 1 396 ? 13.917 1.561 51.552 1.00 31.75 396 SER A N 1
ATOM 2873 C CA . SER A 1 396 ? 12.741 1.048 50.857 1.00 31.75 396 SER A CA 1
ATOM 2874 C C . SER A 1 396 ? 11.764 0.541 51.910 1.00 31.75 396 SER A C 1
ATOM 2876 O O . SER A 1 396 ? 12.054 -0.384 52.670 1.00 31.75 396 SER A O 1
ATOM 2878 N N . ALA A 1 397 ? 10.618 1.215 51.997 1.00 39.88 397 ALA A N 1
ATOM 2879 C CA . ALA A 1 397 ? 9.502 0.816 52.835 1.00 39.88 397 ALA A CA 1
ATOM 2880 C C . ALA A 1 397 ? 9.071 -0.604 52.441 1.00 39.88 397 ALA A C 1
ATOM 2882 O O . ALA A 1 397 ? 8.476 -0.825 51.387 1.00 39.88 397 ALA A O 1
ATOM 2883 N N . GLN A 1 398 ? 9.426 -1.576 53.277 1.00 42.66 398 GLN A N 1
ATOM 2884 C CA . GLN A 1 398 ? 8.956 -2.949 53.159 1.00 42.66 398 GLN A CA 1
ATOM 2885 C C . GLN A 1 398 ? 7.432 -2.967 53.366 1.00 42.66 398 GLN A C 1
ATOM 2887 O O . GLN A 1 398 ? 6.949 -2.287 54.278 1.00 42.66 398 GLN A O 1
ATOM 2892 N N . PRO A 1 399 ? 6.657 -3.754 52.599 1.00 43.25 399 PRO A N 1
ATOM 2893 C CA . PRO A 1 399 ? 5.261 -4.004 52.920 1.00 43.25 399 PRO A CA 1
ATOM 2894 C C . PRO A 1 399 ? 5.222 -4.916 54.152 1.00 43.25 399 PRO A C 1
ATOM 2896 O O . PRO A 1 399 ? 5.130 -6.138 54.052 1.00 43.25 399 PRO A O 1
ATOM 2899 N N . SER A 1 400 ? 5.353 -4.337 55.345 1.00 48.59 400 SER A N 1
ATOM 2900 C CA . SER A 1 400 ? 5.108 -5.066 56.583 1.00 48.59 400 SER A CA 1
ATOM 2901 C C . SER A 1 400 ? 3.619 -5.379 56.619 1.00 48.59 400 SER A C 1
ATOM 2903 O O . SER A 1 400 ? 2.817 -4.469 56.821 1.00 48.59 400 SER A O 1
ATOM 2905 N N . ALA A 1 401 ? 3.242 -6.636 56.379 1.00 58.59 401 ALA A N 1
ATOM 2906 C CA . ALA A 1 401 ? 1.870 -7.103 56.535 1.00 58.59 401 ALA A CA 1
ATOM 2907 C C . ALA A 1 401 ? 1.332 -6.614 57.900 1.00 58.59 401 ALA A C 1
ATOM 2909 O O . ALA A 1 401 ? 1.798 -7.090 58.943 1.00 58.59 401 ALA A O 1
ATOM 2910 N N . PRO A 1 402 ? 0.408 -5.634 57.927 1.00 64.44 402 PRO A N 1
ATOM 2911 C CA . PRO A 1 402 ? 0.141 -4.819 59.113 1.00 64.44 402 PRO A CA 1
ATOM 2912 C C . PRO A 1 402 ? -0.504 -5.614 60.247 1.00 64.44 402 PRO A C 1
ATOM 2914 O O . PRO A 1 402 ? -0.456 -5.184 61.393 1.00 64.44 402 PRO A O 1
ATOM 2917 N N . PHE A 1 403 ? -1.055 -6.793 59.950 1.00 66.00 403 PHE A N 1
ATOM 2918 C CA . PHE A 1 403 ? -1.656 -7.693 60.933 1.00 66.00 403 PHE A CA 1
ATOM 2919 C C . PHE A 1 403 ? -0.839 -8.968 61.175 1.00 66.00 403 PHE A C 1
ATOM 2921 O O . PHE A 1 403 ? -1.172 -9.744 62.069 1.00 66.00 403 PHE A O 1
ATOM 2928 N N . ALA A 1 404 ? 0.265 -9.183 60.452 1.00 63.50 404 ALA A N 1
ATOM 2929 C CA . ALA A 1 404 ? 1.092 -10.374 60.636 1.00 63.50 404 ALA A CA 1
ATOM 2930 C C . ALA A 1 404 ? 1.767 -10.405 62.014 1.00 63.50 404 ALA A C 1
ATOM 2932 O O . ALA A 1 404 ? 1.931 -11.482 62.583 1.00 63.50 404 ALA A O 1
ATOM 2933 N N . PHE A 1 405 ? 2.091 -9.244 62.597 1.00 66.06 405 PHE A N 1
ATOM 2934 C CA . PHE A 1 405 ? 2.676 -9.167 63.942 1.00 66.06 405 PHE A CA 1
ATOM 2935 C C . PHE A 1 405 ? 1.770 -9.784 65.021 1.00 66.06 405 PHE A C 1
ATOM 2937 O O . PHE A 1 405 ? 2.276 -10.296 66.022 1.00 66.06 405 PHE A O 1
ATOM 2944 N N . LEU A 1 406 ? 0.446 -9.784 64.816 1.00 68.25 406 LEU A N 1
ATOM 2945 C CA . LEU A 1 406 ? -0.517 -10.341 65.771 1.00 68.25 406 LEU A CA 1
ATOM 2946 C C . LEU A 1 406 ? -0.388 -11.861 65.917 1.00 68.25 406 LEU A C 1
ATOM 2948 O O . LEU A 1 406 ? -0.806 -12.411 66.931 1.00 68.25 406 LEU A O 1
ATOM 2952 N N . THR A 1 407 ? 0.198 -12.536 64.927 1.00 66.69 407 THR A N 1
ATOM 2953 C CA . THR A 1 407 ? 0.306 -14.002 64.883 1.00 66.69 407 THR A CA 1
ATOM 2954 C C . THR A 1 407 ? 1.755 -14.492 64.839 1.00 66.69 407 THR A C 1
ATOM 2956 O O . THR A 1 407 ? 2.061 -15.574 65.335 1.00 66.69 407 THR A O 1
ATOM 2959 N N . SER A 1 408 ? 2.683 -13.706 64.284 1.00 61.31 408 SER A N 1
ATOM 2960 C CA . SER A 1 408 ? 4.069 -14.135 64.055 1.00 61.31 408 SER A CA 1
ATOM 2961 C C . SER A 1 408 ? 5.039 -13.807 65.197 1.00 61.31 408 SER A C 1
ATOM 2963 O O . SER A 1 408 ? 6.095 -14.443 65.293 1.00 61.31 408 SER A O 1
ATOM 2965 N N . THR A 1 409 ? 4.691 -12.866 66.083 1.00 71.12 409 THR A N 1
ATOM 2966 C CA . THR A 1 409 ? 5.550 -12.434 67.201 1.00 71.12 409 THR A CA 1
ATOM 2967 C C . THR A 1 409 ? 5.756 -13.565 68.217 1.00 71.12 409 THR A C 1
ATOM 2969 O O . THR A 1 409 ? 4.839 -14.332 68.506 1.00 71.12 409 THR A O 1
ATOM 2972 N N . HIS A 1 410 ? 6.951 -13.669 68.813 1.00 65.69 410 HIS A N 1
ATOM 2973 C CA . HIS A 1 410 ? 7.279 -14.723 69.789 1.00 65.69 410 HIS A CA 1
ATOM 2974 C C . HIS A 1 410 ? 6.293 -14.772 70.973 1.00 65.69 410 HIS A C 1
ATOM 2976 O O . HIS A 1 410 ? 5.867 -15.854 71.368 1.00 65.69 410 HIS A O 1
ATOM 2982 N N . ALA A 1 411 ? 5.846 -13.605 71.453 1.00 66.12 411 ALA A N 1
ATOM 2983 C CA . ALA A 1 411 ? 4.807 -13.482 72.478 1.00 66.12 411 ALA A CA 1
ATOM 2984 C C . ALA A 1 411 ? 3.438 -14.049 72.043 1.00 66.12 411 ALA A C 1
ATOM 2986 O O . ALA A 1 411 ? 2.713 -14.610 72.858 1.00 66.12 411 ALA A O 1
ATOM 2987 N N . ALA A 1 412 ? 3.081 -13.947 70.759 1.00 63.91 412 ALA A N 1
ATOM 2988 C CA . ALA A 1 412 ? 1.837 -14.510 70.231 1.00 63.91 412 ALA A CA 1
ATOM 2989 C C . ALA A 1 412 ? 1.905 -16.046 70.149 1.00 63.91 412 ALA A C 1
ATOM 2991 O O . ALA A 1 412 ? 0.936 -16.727 70.485 1.00 63.91 412 ALA A O 1
ATOM 2992 N N . LYS A 1 413 ? 3.076 -16.601 69.801 1.00 67.06 413 LYS A N 1
ATOM 2993 C CA . LYS A 1 413 ? 3.325 -18.054 69.788 1.00 67.06 413 LYS A CA 1
ATOM 2994 C C . LYS A 1 413 ? 3.299 -18.668 71.189 1.00 67.06 413 LYS A C 1
ATOM 2996 O O . LYS A 1 413 ? 2.723 -19.738 71.358 1.00 67.06 413 LYS A O 1
ATOM 3001 N N . THR A 1 414 ? 3.868 -18.001 72.196 1.00 64.94 414 THR A N 1
ATOM 3002 C CA . THR A 1 414 ? 3.821 -18.473 73.594 1.00 64.94 414 THR A CA 1
ATOM 3003 C C . THR A 1 414 ? 2.416 -18.398 74.194 1.00 64.94 414 THR A C 1
ATOM 3005 O O . THR A 1 414 ? 2.061 -19.239 75.014 1.00 64.94 414 THR A O 1
ATOM 3008 N N . LEU A 1 415 ? 1.590 -17.449 73.743 1.00 64.75 415 LEU A N 1
ATOM 3009 C CA . LEU A 1 415 ? 0.169 -17.336 74.100 1.00 64.75 415 LEU A CA 1
ATOM 3010 C C . LEU A 1 415 ? -0.759 -18.237 73.260 1.00 64.75 415 LEU A C 1
ATOM 3012 O O . LEU A 1 415 ? -1.975 -18.197 73.454 1.00 64.75 415 LEU A O 1
ATOM 3016 N N . GLY A 1 416 ? -0.213 -19.051 72.346 1.00 62.19 416 GLY A N 1
ATOM 3017 C CA . GLY A 1 416 ? -0.978 -20.000 71.530 1.00 62.19 416 GLY A CA 1
ATOM 3018 C C . GLY A 1 416 ? -1.844 -19.359 70.439 1.00 62.19 416 GLY A C 1
ATOM 3019 O O . GLY A 1 416 ? -2.778 -19.988 69.949 1.00 62.19 416 GLY A O 1
ATOM 3020 N N . ILE A 1 417 ? -1.562 -18.115 70.048 1.00 61.44 417 ILE A N 1
ATOM 3021 C CA . ILE A 1 417 ? -2.296 -17.381 69.010 1.00 61.44 417 ILE A CA 1
ATOM 3022 C C . ILE A 1 417 ? -1.737 -17.810 67.645 1.00 61.44 417 ILE A C 1
ATOM 3024 O O . ILE A 1 417 ? -0.894 -17.142 67.053 1.00 61.44 417 ILE A O 1
ATOM 3028 N N . SER A 1 418 ? -2.163 -18.981 67.172 1.00 56.50 418 SER A N 1
ATOM 3029 C CA . SER A 1 418 ? -1.829 -19.518 65.847 1.00 56.50 418 SER A CA 1
ATOM 3030 C C . SER A 1 418 ? -3.098 -19.672 65.012 1.00 56.50 418 SER A C 1
ATOM 3032 O O . SER A 1 418 ? -4.130 -20.119 65.507 1.00 56.50 418 SER A O 1
ATOM 3034 N N . THR A 1 419 ? -3.016 -19.341 63.724 1.00 56.00 419 THR A N 1
ATOM 3035 C CA . THR A 1 419 ? -4.121 -19.378 62.747 1.00 56.00 419 THR A CA 1
ATOM 3036 C C . THR A 1 419 ? -4.614 -20.789 62.400 1.00 56.00 419 THR A C 1
ATOM 3038 O O . THR A 1 419 ? -5.510 -20.939 61.576 1.00 56.00 419 THR A O 1
ATOM 3041 N N . THR A 1 420 ? -4.042 -21.832 63.006 1.00 54.59 420 THR A N 1
ATOM 3042 C CA . THR A 1 420 ? -4.258 -23.237 62.617 1.00 54.59 420 THR A CA 1
ATOM 3043 C C . THR A 1 420 ? -5.122 -24.043 63.587 1.00 54.59 420 THR A C 1
ATOM 3045 O O . THR A 1 420 ? -5.445 -25.190 63.292 1.00 54.59 420 THR A O 1
ATOM 3048 N N . THR A 1 421 ? -5.566 -23.471 64.709 1.00 49.94 421 THR A N 1
ATOM 3049 C CA . THR A 1 421 ? -6.375 -24.206 65.696 1.00 49.94 421 THR A CA 1
ATOM 3050 C C . THR A 1 421 ? -7.563 -23.388 66.186 1.00 49.94 421 THR A C 1
ATOM 3052 O O . THR A 1 421 ? -7.406 -22.293 66.715 1.00 49.94 421 THR A O 1
ATOM 3055 N N . ALA A 1 422 ? -8.758 -23.957 66.021 1.00 52.75 422 ALA A N 1
ATOM 3056 C CA . ALA A 1 422 ? -10.085 -23.385 66.260 1.00 52.75 422 ALA A CA 1
ATOM 3057 C C . ALA A 1 422 ? -10.446 -23.111 67.739 1.00 52.75 422 ALA A C 1
ATOM 3059 O O . ALA A 1 422 ? -11.602 -23.243 68.139 1.00 52.75 422 ALA A O 1
ATOM 3060 N N . HIS A 1 423 ? -9.486 -22.724 68.573 1.00 56.22 423 HIS A N 1
ATOM 3061 C CA . HIS A 1 423 ? -9.736 -22.418 69.976 1.00 56.22 423 HIS A CA 1
ATOM 3062 C C . HIS A 1 423 ? -9.254 -21.021 70.283 1.00 56.22 423 HIS A C 1
ATOM 3064 O O . HIS A 1 423 ? -8.083 -20.744 70.106 1.00 56.22 423 HIS A O 1
ATOM 3070 N N . ASN A 1 424 ? -10.197 -20.186 70.721 1.00 62.28 424 ASN A N 1
ATOM 3071 C CA . ASN A 1 424 ? -10.111 -18.775 71.086 1.00 62.28 424 ASN A CA 1
ATOM 3072 C C . ASN A 1 424 ? -9.159 -18.588 72.299 1.00 62.28 424 ASN A C 1
ATOM 3074 O O . ASN A 1 424 ? -9.615 -18.482 73.442 1.00 62.28 424 ASN A O 1
ATOM 3078 N N . PRO A 1 425 ? -7.824 -18.605 72.113 1.00 68.06 425 PRO A N 1
ATOM 3079 C CA . PRO A 1 425 ? -6.898 -18.866 73.211 1.00 68.06 425 PRO A CA 1
ATOM 3080 C C . PRO A 1 425 ? -6.656 -17.584 74.007 1.00 68.06 425 PRO A C 1
ATOM 3082 O O . PRO A 1 425 ? -6.518 -17.604 75.224 1.00 68.06 425 PRO A O 1
ATOM 3085 N N . LEU A 1 426 ? -6.709 -16.435 73.330 1.00 68.25 426 LEU A N 1
ATOM 3086 C CA . LEU A 1 426 ? -6.596 -15.116 73.924 1.00 68.25 426 LEU A CA 1
ATOM 3087 C C . LEU A 1 426 ? -7.779 -14.808 74.844 1.00 68.25 426 LEU A C 1
ATOM 3089 O O . LEU A 1 426 ? -7.570 -14.329 75.954 1.00 68.25 426 LEU A O 1
ATOM 3093 N N . THR A 1 427 ? -9.014 -15.107 74.435 1.00 75.06 427 THR A N 1
ATOM 3094 C CA . THR A 1 427 ? -10.193 -14.898 75.289 1.00 75.06 427 THR A CA 1
ATOM 3095 C C . THR A 1 427 ? -10.181 -15.837 76.490 1.00 75.06 427 THR A C 1
ATOM 3097 O O . THR A 1 427 ? -10.472 -15.388 77.594 1.00 75.06 427 THR A O 1
ATOM 3100 N N . GLN A 1 428 ? -9.765 -17.096 76.336 1.00 77.31 428 GLN A N 1
ATOM 3101 C CA . GLN A 1 428 ? -9.615 -18.028 77.463 1.00 77.31 428 GLN A CA 1
ATOM 3102 C C . GLN A 1 428 ? -8.489 -17.617 78.425 1.00 77.31 428 GLN A C 1
ATOM 3104 O O . GLN A 1 428 ? -8.699 -17.573 79.635 1.00 77.31 428 GLN A O 1
ATOM 3109 N N . ASN A 1 429 ? -7.318 -17.237 77.910 1.00 76.00 429 ASN A N 1
ATOM 3110 C CA . ASN A 1 429 ? -6.181 -16.830 78.738 1.00 76.00 429 ASN A CA 1
ATOM 3111 C C . ASN A 1 429 ? -6.453 -15.510 79.473 1.00 76.00 429 ASN A C 1
ATOM 3113 O O . ASN A 1 429 ? -6.126 -15.384 80.651 1.00 76.00 429 ASN A O 1
ATOM 3117 N N . THR A 1 430 ? -7.091 -14.536 78.815 1.00 81.38 430 THR A N 1
ATOM 3118 C CA . THR A 1 430 ? -7.460 -13.257 79.447 1.00 81.38 430 THR A CA 1
ATOM 3119 C C . THR A 1 430 ? -8.574 -13.424 80.472 1.00 81.38 430 THR A C 1
ATOM 3121 O O . THR A 1 430 ? -8.474 -12.857 81.556 1.00 81.38 430 THR A O 1
ATOM 3124 N N . THR A 1 431 ? -9.598 -14.235 80.192 1.00 84.56 431 THR A N 1
ATOM 3125 C CA . THR A 1 431 ? -10.655 -14.523 81.177 1.00 84.56 431 THR A CA 1
ATOM 3126 C C . THR A 1 431 ? -10.120 -15.304 82.369 1.00 84.56 431 THR A C 1
ATOM 3128 O O . THR A 1 431 ? -10.451 -14.959 83.501 1.00 84.56 431 THR A O 1
ATOM 3131 N N . PHE A 1 432 ? -9.236 -16.283 82.157 1.00 83.50 432 PHE A N 1
ATOM 3132 C CA . PHE A 1 432 ? -8.555 -16.980 83.245 1.00 83.50 432 PHE A CA 1
ATOM 3133 C C . PHE A 1 432 ? -7.692 -16.019 84.071 1.00 83.50 432 PHE A C 1
ATOM 3135 O O . PHE A 1 432 ? -7.845 -15.963 85.288 1.00 83.50 432 PHE A O 1
ATOM 3142 N N . ALA A 1 433 ? -6.838 -15.207 83.439 1.00 82.25 433 ALA A N 1
ATOM 3143 C CA . ALA A 1 433 ? -6.006 -14.234 84.147 1.00 82.25 433 ALA A CA 1
ATOM 3144 C C . ALA A 1 433 ? -6.854 -13.233 84.951 1.00 82.25 433 ALA A C 1
ATOM 3146 O O . ALA A 1 433 ? -6.579 -13.002 86.129 1.00 82.25 433 ALA A O 1
ATOM 3147 N N . LEU A 1 434 ? -7.930 -12.701 84.359 1.00 86.94 434 LEU A N 1
ATOM 3148 C CA . LEU A 1 434 ? -8.877 -11.820 85.047 1.00 86.94 434 LEU A CA 1
ATOM 3149 C C . LEU A 1 434 ? -9.579 -12.522 86.216 1.00 86.94 434 LEU A C 1
ATOM 3151 O O . LEU A 1 434 ? -9.757 -11.905 87.264 1.00 86.94 434 LEU A O 1
ATOM 3155 N N . ALA A 1 435 ? -9.926 -13.803 86.078 1.00 87.50 435 ALA A N 1
ATOM 3156 C CA . ALA A 1 435 ? -10.533 -14.593 87.148 1.00 87.50 435 ALA A CA 1
ATOM 3157 C C . ALA A 1 435 ? -9.562 -14.890 88.306 1.00 87.50 435 ALA A C 1
ATOM 3159 O O . ALA A 1 435 ? -10.001 -15.011 89.448 1.00 87.50 435 ALA A O 1
ATOM 3160 N N . GLN A 1 436 ? -8.250 -14.966 88.050 1.00 85.19 436 GLN A N 1
ATOM 3161 C CA . GLN A 1 436 ? -7.234 -15.202 89.086 1.00 85.19 436 GLN A CA 1
ATOM 3162 C C . GLN A 1 436 ? -6.791 -13.927 89.828 1.00 85.19 436 GLN A C 1
ATOM 3164 O O . GLN A 1 436 ? -6.271 -14.009 90.945 1.00 85.19 436 GLN A O 1
ATOM 3169 N N . LEU A 1 437 ? -7.011 -12.733 89.263 1.00 87.06 437 LEU A N 1
ATOM 3170 C CA . LEU A 1 437 ? -6.615 -11.462 89.890 1.00 87.06 437 LEU A CA 1
ATOM 3171 C C . LEU A 1 437 ? -7.237 -11.219 91.281 1.00 87.06 437 LEU A C 1
ATOM 3173 O O . LEU A 1 437 ? -6.512 -10.765 92.170 1.00 87.06 437 LEU A O 1
ATOM 3177 N N . PRO A 1 438 ? -8.529 -11.508 91.534 1.00 88.81 438 PRO A N 1
ATOM 3178 C CA . PRO A 1 438 ? -9.110 -11.392 92.871 1.00 88.81 438 PRO A CA 1
ATOM 3179 C C . PRO A 1 438 ? -8.467 -12.348 93.883 1.00 88.81 438 PRO A C 1
ATOM 3181 O O . PRO A 1 438 ? -8.201 -11.947 95.014 1.00 88.81 438 PRO A O 1
ATOM 3184 N N . ALA A 1 439 ? -8.159 -13.585 93.475 1.00 84.06 439 ALA A N 1
ATOM 3185 C CA . ALA A 1 439 ? -7.506 -14.567 94.338 1.00 84.06 439 ALA A CA 1
ATOM 3186 C C . ALA A 1 439 ? -6.095 -14.108 94.734 1.00 84.06 439 ALA A C 1
ATOM 3188 O O . ALA A 1 439 ? -5.760 -14.121 95.916 1.00 84.06 439 ALA A O 1
ATOM 3189 N N . LEU A 1 440 ? -5.307 -13.602 93.779 1.00 82.94 440 LEU A N 1
ATOM 3190 C CA . LEU A 1 440 ? -3.988 -13.017 94.045 1.00 82.94 440 LEU A CA 1
ATOM 3191 C C . LEU A 1 440 ? -4.062 -11.769 94.930 1.00 82.94 440 LEU A C 1
ATOM 3193 O O . LEU A 1 440 ? -3.236 -11.609 95.827 1.00 82.94 440 LEU A O 1
ATOM 3197 N N . ARG A 1 441 ? -5.062 -10.903 94.725 1.00 85.69 441 ARG A N 1
ATOM 3198 C CA . ARG A 1 441 ? -5.297 -9.734 95.587 1.00 85.69 441 ARG A CA 1
ATOM 3199 C C . ARG A 1 441 ? -5.619 -10.138 97.022 1.00 85.69 441 ARG A C 1
ATOM 3201 O O . ARG A 1 441 ? -5.066 -9.544 97.942 1.00 85.69 441 ARG A O 1
ATOM 3208 N N . ASN A 1 442 ? -6.439 -11.166 97.216 1.00 84.69 442 ASN A N 1
ATOM 3209 C CA . ASN A 1 442 ? -6.766 -11.687 98.543 1.00 84.69 442 ASN A CA 1
ATOM 3210 C C . ASN A 1 442 ? -5.557 -12.364 99.204 1.00 84.69 442 ASN A C 1
ATOM 3212 O O . ASN A 1 442 ? -5.323 -12.185 100.398 1.00 84.69 442 ASN A O 1
ATOM 3216 N N . LEU A 1 443 ? -4.745 -13.085 98.428 1.00 83.75 443 LEU A N 1
ATOM 3217 C CA . LEU A 1 443 ? -3.521 -13.721 98.912 1.00 83.75 443 LEU A CA 1
ATOM 3218 C C . LEU A 1 443 ? -2.493 -12.665 99.342 1.00 83.75 443 LEU A C 1
ATOM 3220 O O . LEU A 1 443 ? -1.983 -12.741 100.457 1.00 83.75 443 LEU A O 1
ATOM 3224 N N . LEU A 1 444 ? -2.285 -11.616 98.537 1.00 82.25 444 LEU A N 1
ATOM 3225 C CA . LEU A 1 444 ? -1.479 -10.448 98.908 1.00 82.25 444 LEU A CA 1
ATOM 3226 C C . LEU A 1 444 ? -2.041 -9.728 100.138 1.00 82.25 444 LEU A C 1
ATOM 3228 O O . LEU A 1 444 ? -1.273 -9.387 101.031 1.00 82.25 444 LEU A O 1
ATOM 3232 N N . ALA A 1 445 ? -3.359 -9.543 100.232 1.00 81.25 445 ALA A N 1
ATOM 3233 C CA . ALA A 1 445 ? -3.995 -8.945 101.405 1.00 81.25 445 ALA A CA 1
ATOM 3234 C C . ALA A 1 445 ? -3.816 -9.798 102.675 1.00 81.25 445 ALA A C 1
ATOM 3236 O O . ALA A 1 445 ? -3.726 -9.242 103.764 1.00 81.25 445 ALA A O 1
ATOM 3237 N N . SER A 1 446 ? -3.709 -11.125 102.542 1.00 79.19 446 SER A N 1
ATOM 3238 C CA . SER A 1 446 ? -3.458 -12.053 103.656 1.00 79.19 446 SER A CA 1
ATOM 3239 C C . SER A 1 446 ? -1.975 -12.191 104.027 1.00 79.19 446 SER A C 1
ATOM 3241 O O . SER A 1 446 ? -1.644 -12.402 105.193 1.00 79.19 446 SER A O 1
ATOM 3243 N N . LEU A 1 447 ? -1.071 -12.061 103.050 1.00 77.31 447 LEU A N 1
ATOM 3244 C CA . LEU A 1 447 ? 0.374 -12.161 103.249 1.00 77.31 447 LEU A CA 1
ATOM 3245 C C . LEU A 1 447 ? 0.968 -10.859 103.771 1.00 77.31 447 LEU A C 1
ATOM 3247 O O . LEU A 1 447 ? 1.881 -10.912 104.583 1.00 77.31 447 LEU A O 1
ATOM 3251 N N . ARG A 1 448 ? 0.436 -9.699 103.372 1.00 80.75 448 ARG A N 1
ATOM 3252 C CA . ARG A 1 448 ? 0.904 -8.383 103.831 1.00 80.75 448 ARG A CA 1
ATOM 3253 C C . ARG A 1 448 ? 0.928 -8.242 105.364 1.00 80.75 448 ARG A C 1
ATOM 3255 O O . ARG A 1 448 ? 1.976 -7.858 105.868 1.00 80.75 448 ARG A O 1
ATOM 3262 N N . PRO A 1 449 ? -0.128 -8.608 106.120 1.00 77.56 449 PRO A N 1
ATOM 3263 C CA . PRO A 1 449 ? -0.094 -8.565 107.582 1.00 77.56 449 PRO A CA 1
ATOM 3264 C C . PRO A 1 449 ? 0.790 -9.660 108.200 1.00 77.56 449 PRO A C 1
ATOM 3266 O O . PRO A 1 449 ? 1.344 -9.458 109.276 1.00 77.56 449 PRO A O 1
ATOM 3269 N N . LYS A 1 450 ? 0.961 -10.811 107.531 1.00 72.94 450 LYS A N 1
ATOM 3270 C CA . LYS A 1 450 ? 1.869 -11.880 107.987 1.00 72.94 450 LYS A CA 1
ATOM 3271 C C . LYS A 1 450 ? 3.340 -11.515 107.795 1.00 72.94 450 LYS A C 1
ATOM 3273 O O . LYS A 1 450 ? 4.155 -11.889 108.626 1.00 72.94 450 LYS A O 1
ATOM 3278 N N . LEU A 1 451 ? 3.661 -10.756 106.748 1.00 68.62 451 LEU A N 1
ATOM 3279 C CA . LEU A 1 451 ? 4.998 -10.218 106.506 1.00 68.62 451 LEU A CA 1
ATOM 3280 C C . LEU A 1 451 ? 5.377 -9.166 107.555 1.00 68.62 451 LEU A C 1
ATOM 3282 O O . LEU A 1 451 ? 6.518 -9.119 107.983 1.00 68.62 451 LEU A O 1
ATOM 3286 N N . THR A 1 452 ? 4.410 -8.360 108.004 1.00 67.31 452 THR A N 1
ATOM 3287 C CA . THR A 1 452 ? 4.611 -7.372 109.077 1.00 67.31 452 THR A CA 1
ATOM 3288 C C . THR A 1 452 ? 4.571 -7.971 110.485 1.00 67.31 452 THR A C 1
ATOM 3290 O O . THR A 1 452 ? 4.957 -7.301 111.433 1.00 67.31 452 THR A O 1
ATOM 3293 N N . ALA A 1 453 ? 4.067 -9.202 110.637 1.00 66.12 453 ALA A N 1
ATOM 3294 C CA . ALA A 1 453 ? 4.008 -9.930 111.908 1.00 66.12 453 ALA A CA 1
ATOM 3295 C C . ALA A 1 453 ? 5.174 -10.918 112.095 1.00 66.12 453 ALA A C 1
ATOM 3297 O O . ALA A 1 453 ? 5.247 -11.588 113.125 1.00 66.12 453 ALA A O 1
ATOM 3298 N N . LEU A 1 454 ? 6.071 -11.026 111.111 1.00 55.16 454 LEU A N 1
ATOM 3299 C CA . LEU A 1 454 ? 7.350 -11.701 111.284 1.00 55.16 454 LEU A CA 1
ATOM 3300 C C . LEU A 1 454 ? 8.245 -10.798 112.148 1.00 55.16 454 LEU A C 1
ATOM 3302 O O . LEU A 1 454 ? 8.483 -9.656 111.755 1.00 55.16 454 LEU A O 1
ATOM 3306 N N . PRO A 1 455 ? 8.709 -11.258 113.322 1.00 64.12 455 PRO A N 1
ATOM 3307 C CA . PRO A 1 455 ? 9.714 -10.521 114.071 1.00 64.12 455 PRO A CA 1
ATOM 3308 C C . PRO A 1 455 ? 10.997 -10.462 113.238 1.00 64.12 455 PRO A C 1
ATOM 3310 O O . PRO A 1 455 ? 11.384 -11.472 112.644 1.00 64.12 455 PRO A O 1
ATOM 3313 N N . ASP A 1 456 ? 11.656 -9.301 113.212 1.00 57.75 456 ASP A N 1
ATOM 3314 C CA . ASP A 1 456 ? 13.067 -9.218 112.833 1.00 57.75 456 ASP A CA 1
ATOM 3315 C C . ASP A 1 456 ? 13.827 -10.157 113.773 1.00 57.75 456 ASP A C 1
ATOM 3317 O O . ASP A 1 456 ? 14.030 -9.858 114.953 1.00 57.75 456 ASP A O 1
ATOM 3321 N N . ALA A 1 457 ? 14.158 -11.349 113.280 1.00 45.78 457 ALA A N 1
ATOM 3322 C CA . ALA A 1 457 ? 15.038 -12.243 114.002 1.00 45.78 457 ALA A CA 1
ATOM 3323 C C . ALA A 1 457 ? 16.403 -11.542 114.101 1.00 45.78 457 ALA A C 1
ATOM 3325 O O . ALA A 1 457 ? 16.887 -11.023 113.087 1.00 45.78 457 ALA A O 1
ATOM 3326 N N . PRO A 1 458 ? 17.017 -11.483 115.295 1.00 51.56 458 PRO A N 1
ATOM 3327 C CA . PRO A 1 458 ? 18.362 -10.955 115.422 1.00 51.56 458 PRO A CA 1
ATOM 3328 C C . PRO A 1 458 ? 19.294 -11.797 114.547 1.00 51.56 458 PRO A C 1
ATOM 3330 O O . PRO A 1 458 ? 19.076 -12.993 114.360 1.00 51.56 458 PRO A O 1
ATOM 3333 N N . VAL A 1 459 ? 20.305 -11.147 113.979 1.00 54.81 459 VAL A N 1
ATOM 3334 C CA . VAL A 1 459 ? 21.368 -11.795 113.210 1.00 54.81 459 VAL A CA 1
ATOM 3335 C C . VAL A 1 459 ? 22.067 -12.802 114.129 1.00 54.81 459 VAL A C 1
ATOM 3337 O O . VAL A 1 459 ? 22.929 -12.424 114.916 1.00 54.81 459 VAL A O 1
ATOM 3340 N N . GLU A 1 460 ? 21.647 -14.063 114.070 1.00 54.09 460 GLU A N 1
ATOM 3341 C CA . GLU A 1 460 ? 22.359 -15.199 114.651 1.00 54.09 460 GLU A CA 1
ATOM 3342 C C . GLU A 1 460 ? 23.187 -15.863 113.547 1.00 54.09 460 GLU A C 1
ATOM 3344 O O . GLU A 1 460 ? 22.732 -15.998 112.407 1.00 54.09 460 GLU A O 1
ATOM 3349 N N . ASP A 1 461 ? 24.431 -16.199 113.889 1.00 53.31 461 ASP A N 1
ATOM 3350 C CA . ASP A 1 461 ? 25.503 -16.601 112.979 1.00 53.31 461 ASP A CA 1
ATOM 3351 C C . ASP A 1 461 ? 25.048 -17.635 111.928 1.00 53.31 461 ASP A C 1
ATOM 3353 O O . ASP A 1 461 ? 24.528 -18.699 112.262 1.00 53.31 461 ASP A O 1
ATOM 3357 N N . GLU A 1 462 ? 25.282 -17.356 110.635 1.00 56.28 462 GLU A N 1
ATOM 3358 C CA . GLU A 1 462 ? 24.873 -18.221 109.506 1.00 56.28 462 GLU A CA 1
ATOM 3359 C C . GLU A 1 462 ? 25.318 -19.689 109.653 1.00 56.28 462 GLU A C 1
ATOM 3361 O O . GLU A 1 462 ? 24.723 -20.594 109.060 1.00 56.28 462 GLU A O 1
ATOM 3366 N N . GLU A 1 463 ? 26.359 -19.941 110.444 1.00 57.59 463 GLU A N 1
ATOM 3367 C CA . GLU A 1 463 ? 26.959 -21.256 110.627 1.00 57.59 463 GLU A CA 1
ATOM 3368 C C . GLU A 1 463 ? 26.067 -22.213 111.443 1.00 57.59 463 GLU A C 1
ATOM 3370 O O . GLU A 1 463 ? 26.016 -23.410 111.141 1.00 57.59 463 GLU A O 1
ATOM 3375 N N . THR A 1 464 ? 25.277 -21.707 112.400 1.00 59.97 464 THR A N 1
ATOM 3376 C CA . THR A 1 464 ? 24.371 -22.532 113.222 1.00 59.97 464 THR A CA 1
ATOM 3377 C C . THR A 1 464 ? 23.070 -22.859 112.481 1.00 59.97 464 THR A C 1
ATOM 3379 O O . THR A 1 464 ? 22.659 -24.021 112.448 1.00 59.97 464 THR A O 1
ATOM 3382 N N . ILE A 1 465 ? 22.481 -21.895 111.762 1.00 60.66 465 ILE A N 1
ATOM 3383 C CA . ILE A 1 465 ? 21.261 -22.097 110.953 1.00 60.66 465 ILE A CA 1
ATOM 3384 C C . ILE A 1 465 ? 21.540 -23.006 109.744 1.00 60.66 465 ILE A C 1
ATOM 3386 O O . ILE A 1 465 ? 20.717 -23.861 109.390 1.00 60.66 465 ILE A O 1
ATOM 3390 N N . ALA A 1 466 ? 22.708 -22.868 109.105 1.00 60.22 466 ALA A N 1
ATOM 3391 C CA . ALA A 1 466 ? 23.133 -23.777 108.043 1.00 60.22 466 ALA A CA 1
ATOM 3392 C C . ALA A 1 466 ? 23.375 -25.201 108.573 1.00 60.22 466 ALA A C 1
ATOM 3394 O O . ALA A 1 466 ? 23.058 -26.171 107.876 1.00 60.22 466 ALA A O 1
ATOM 3395 N N . GLY A 1 467 ? 23.884 -25.334 109.804 1.00 68.25 467 GLY A N 1
ATOM 3396 C CA . GLY A 1 467 ? 24.047 -26.610 110.503 1.00 68.25 467 GLY A CA 1
ATOM 3397 C C . GLY A 1 467 ? 22.715 -27.310 110.776 1.00 68.25 467 GLY A C 1
ATOM 3398 O O . GLY A 1 467 ? 22.541 -28.471 110.403 1.00 68.25 467 GLY A O 1
ATOM 3399 N N . GLU A 1 468 ? 21.734 -26.595 111.328 1.00 71.12 468 GLU A N 1
ATOM 3400 C CA . GLU A 1 468 ? 20.402 -27.144 111.613 1.00 71.12 468 GLU A CA 1
ATOM 3401 C C . GLU A 1 468 ? 19.622 -27.486 110.337 1.00 71.12 468 GLU A C 1
ATOM 3403 O O . GLU A 1 468 ? 18.977 -28.535 110.255 1.00 71.12 468 GLU A O 1
ATOM 3408 N N . ARG A 1 469 ? 19.734 -26.660 109.287 1.00 67.44 469 ARG A N 1
ATOM 3409 C CA . ARG A 1 469 ? 19.143 -26.968 107.975 1.00 67.44 469 ARG A CA 1
ATOM 3410 C C . ARG A 1 469 ? 19.807 -28.164 107.302 1.00 67.44 469 ARG A C 1
ATOM 3412 O O . ARG A 1 469 ? 19.094 -28.981 106.722 1.00 67.44 469 ARG A O 1
ATOM 3419 N N . ARG A 1 470 ? 21.135 -28.311 107.387 1.00 72.75 470 ARG A N 1
ATOM 3420 C CA . ARG A 1 470 ? 21.827 -29.513 106.889 1.00 72.75 470 ARG A CA 1
ATOM 3421 C C . ARG A 1 470 ? 21.386 -30.756 107.648 1.00 72.75 470 ARG A C 1
ATOM 3423 O O . ARG A 1 470 ? 21.024 -31.731 106.999 1.00 72.75 470 ARG A O 1
ATOM 3430 N N . ALA A 1 471 ? 21.318 -30.700 108.976 1.00 74.69 471 ALA A N 1
ATOM 3431 C CA . ALA A 1 471 ? 20.852 -31.817 109.795 1.00 74.69 471 ALA A CA 1
ATOM 3432 C C . ALA A 1 471 ? 19.393 -32.194 109.478 1.00 74.69 471 ALA A C 1
ATOM 3434 O O . ALA A 1 471 ? 19.055 -33.376 109.389 1.00 74.69 471 ALA A O 1
ATOM 3435 N N . TYR A 1 472 ? 18.527 -31.207 109.228 1.00 76.44 472 TYR A N 1
ATOM 3436 C CA . TYR A 1 472 ? 17.148 -31.454 108.812 1.00 76.44 472 TYR A CA 1
ATOM 3437 C C . TYR A 1 472 ? 17.074 -32.108 107.427 1.00 76.44 472 TYR A C 1
ATOM 3439 O O . TYR A 1 472 ? 16.382 -33.117 107.268 1.00 76.44 472 TYR A O 1
ATOM 3447 N N . ILE A 1 473 ? 17.814 -31.589 106.442 1.00 77.81 473 ILE A N 1
ATOM 3448 C CA . ILE A 1 473 ? 17.871 -32.166 105.093 1.00 77.81 473 ILE A CA 1
ATOM 3449 C C . ILE A 1 473 ? 18.433 -33.589 105.151 1.00 77.81 473 ILE A C 1
ATOM 3451 O O . ILE A 1 473 ? 17.817 -34.483 104.581 1.00 77.81 473 ILE A O 1
ATOM 3455 N N . GLU A 1 474 ? 19.522 -33.831 105.883 1.00 76.00 474 GLU A N 1
ATOM 3456 C CA . GLU A 1 474 ? 20.089 -35.170 106.087 1.00 76.00 474 GLU A CA 1
ATOM 3457 C C . GLU A 1 474 ? 19.112 -36.122 106.782 1.00 76.00 474 GLU A C 1
ATOM 3459 O O . GLU A 1 474 ? 19.015 -37.286 106.401 1.00 76.00 474 GLU A O 1
ATOM 3464 N N . SER A 1 475 ? 18.333 -35.650 107.758 1.00 75.56 475 SER A N 1
ATOM 3465 C CA . SER A 1 475 ? 17.322 -36.485 108.417 1.00 75.56 475 SER A CA 1
ATOM 3466 C C . SER A 1 475 ? 16.184 -36.878 107.468 1.00 75.56 475 SER A C 1
ATOM 3468 O O . SER A 1 475 ? 15.728 -38.022 107.482 1.00 75.56 475 SER A O 1
ATOM 3470 N N . GLN A 1 476 ? 15.742 -35.957 106.605 1.00 77.94 476 GLN A N 1
ATOM 3471 C CA . GLN A 1 476 ? 14.671 -36.213 105.644 1.00 77.94 476 GLN A CA 1
ATOM 3472 C C . GLN A 1 476 ? 15.151 -37.081 104.484 1.00 77.94 476 GLN A C 1
ATOM 3474 O O . GLN A 1 476 ? 14.431 -37.989 104.069 1.00 77.94 476 GLN A O 1
ATOM 3479 N N . THR A 1 477 ? 16.368 -36.860 103.985 1.00 74.81 477 THR A N 1
ATOM 3480 C CA . THR A 1 477 ? 16.961 -37.698 102.937 1.00 74.81 477 THR A CA 1
ATOM 3481 C C . THR A 1 477 ? 17.267 -39.096 103.460 1.00 74.81 477 THR A C 1
ATOM 3483 O O . THR A 1 477 ? 16.911 -40.059 102.783 1.00 74.81 477 THR A O 1
ATOM 3486 N N . ARG A 1 478 ? 17.797 -39.242 104.686 1.00 72.38 478 ARG A N 1
ATOM 3487 C CA . ARG A 1 478 ? 17.965 -40.543 105.359 1.00 72.38 478 ARG A CA 1
ATOM 3488 C C . ARG A 1 478 ? 16.631 -41.274 105.481 1.00 72.38 478 ARG A C 1
ATOM 3490 O O . ARG A 1 478 ? 16.515 -42.407 105.027 1.00 72.38 478 ARG A O 1
ATOM 3497 N N . ARG A 1 479 ? 15.586 -40.599 105.965 1.00 73.94 479 ARG A N 1
ATOM 3498 C CA . ARG A 1 479 ? 14.244 -41.188 106.086 1.00 73.94 479 ARG A CA 1
ATOM 3499 C C . ARG A 1 479 ? 13.636 -41.567 104.732 1.00 73.94 479 ARG A C 1
ATOM 3501 O O . ARG A 1 479 ? 12.864 -42.518 104.648 1.00 73.94 479 ARG A O 1
ATOM 3508 N N . HIS A 1 480 ? 13.963 -40.841 103.662 1.00 71.88 480 HIS A N 1
ATOM 3509 C CA . HIS A 1 480 ? 13.503 -41.149 102.307 1.00 71.88 480 HIS A CA 1
ATOM 3510 C C . HIS A 1 480 ? 14.277 -42.315 101.666 1.00 71.88 480 HIS A C 1
ATOM 3512 O O . HIS A 1 480 ? 13.684 -43.098 100.925 1.00 71.88 480 HIS A O 1
ATOM 3518 N N . LEU A 1 481 ? 15.570 -42.457 101.977 1.00 67.19 481 LEU A N 1
ATOM 3519 C CA . LEU A 1 481 ? 16.419 -43.576 101.554 1.00 67.19 481 LEU A CA 1
ATOM 3520 C C . LEU A 1 481 ? 16.052 -44.878 102.284 1.00 67.19 481 LEU A C 1
ATOM 3522 O O . LEU A 1 481 ? 15.910 -45.911 101.634 1.00 67.19 481 LEU A O 1
ATOM 3526 N N . GLU A 1 482 ? 15.757 -44.810 103.584 1.00 72.25 482 GLU A N 1
ATOM 3527 C CA . GLU A 1 482 ? 15.229 -45.938 104.372 1.00 72.25 482 GLU A CA 1
ATOM 3528 C C . GLU A 1 482 ? 13.849 -46.382 103.854 1.00 72.25 482 GLU A C 1
ATOM 3530 O O . GLU A 1 482 ? 13.575 -47.570 103.700 1.00 72.25 482 GLU A O 1
ATOM 3535 N N . ARG A 1 483 ? 12.984 -45.432 103.463 1.00 69.38 483 ARG A N 1
ATOM 3536 C CA . ARG A 1 483 ? 11.665 -45.734 102.871 1.00 69.38 483 ARG A CA 1
ATOM 3537 C C . ARG A 1 483 ? 11.743 -46.321 101.456 1.00 69.38 483 ARG A C 1
ATOM 3539 O O . ARG A 1 483 ? 10.768 -46.905 100.991 1.00 69.38 483 ARG A O 1
ATOM 3546 N N . ARG A 1 484 ? 12.879 -46.158 100.770 1.00 65.81 484 ARG A N 1
ATOM 3547 C CA . ARG A 1 484 ? 13.186 -46.777 99.469 1.00 65.81 484 ARG A CA 1
ATOM 3548 C C . ARG A 1 484 ? 14.077 -48.022 99.584 1.00 65.81 484 ARG A C 1
ATOM 3550 O O . ARG A 1 484 ? 14.486 -48.544 98.552 1.00 65.81 484 ARG A O 1
ATOM 3557 N N . GLY A 1 485 ? 14.304 -48.529 100.800 1.00 62.41 485 GLY A N 1
ATOM 3558 C CA . GLY A 1 485 ? 14.947 -49.824 101.037 1.00 62.41 485 GLY A CA 1
ATOM 3559 C C . GLY A 1 485 ? 16.476 -49.815 100.972 1.00 62.41 485 GLY A C 1
ATOM 3560 O O . GLY A 1 485 ? 17.063 -50.835 100.627 1.00 62.41 485 GLY A O 1
ATOM 3561 N N . VAL A 1 486 ? 17.124 -48.685 101.274 1.00 55.16 486 VAL A N 1
ATOM 3562 C CA . VAL A 1 486 ? 18.590 -48.588 101.381 1.00 55.16 486 VAL A CA 1
ATOM 3563 C C . VAL A 1 486 ? 18.983 -48.509 102.860 1.00 55.16 486 VAL A C 1
ATOM 3565 O O . VAL A 1 486 ? 18.915 -47.438 103.463 1.00 55.16 486 VAL A O 1
ATOM 3568 N N . ASP A 1 487 ? 19.392 -49.641 103.439 1.00 56.41 487 ASP A N 1
ATOM 3569 C CA . ASP A 1 487 ? 19.891 -49.722 104.817 1.00 56.41 487 ASP A CA 1
ATOM 3570 C C . ASP A 1 487 ? 21.345 -49.231 104.899 1.00 56.41 487 ASP A C 1
ATOM 3572 O O . ASP A 1 487 ? 22.261 -49.832 104.342 1.00 56.41 487 ASP A O 1
ATOM 3576 N N . LEU A 1 488 ? 21.573 -48.130 105.620 1.00 59.62 488 LEU A N 1
ATOM 3577 C CA . LEU A 1 488 ? 22.895 -47.500 105.772 1.00 59.62 488 LEU A CA 1
ATOM 3578 C C . LEU A 1 488 ? 23.689 -47.996 107.000 1.00 59.62 488 LEU A C 1
ATOM 3580 O O . LEU A 1 488 ? 24.745 -47.442 107.296 1.00 59.62 488 LEU A O 1
ATOM 3584 N N . ASN A 1 489 ? 23.204 -49.030 107.697 1.00 56.34 489 ASN A N 1
ATOM 3585 C CA . ASN A 1 489 ? 23.805 -49.574 108.926 1.00 56.34 489 ASN A CA 1
ATOM 3586 C C . ASN A 1 489 ? 24.268 -51.043 108.813 1.00 56.34 489 ASN A C 1
ATOM 3588 O O . ASN A 1 489 ? 24.532 -51.673 109.835 1.00 56.34 489 ASN A O 1
ATOM 3592 N N . ALA A 1 490 ? 24.395 -51.597 107.603 1.00 45.47 490 ALA A N 1
ATOM 3593 C CA . ALA A 1 490 ? 24.920 -52.948 107.393 1.00 45.47 490 ALA A CA 1
ATOM 3594 C C . ALA A 1 490 ? 26.255 -52.910 106.629 1.00 45.47 490 ALA A C 1
ATOM 3596 O O . ALA A 1 490 ? 26.349 -52.373 105.525 1.00 45.47 490 ALA A O 1
ATOM 3597 N N . GLU A 1 491 ? 27.300 -53.471 107.239 1.00 40.34 491 GLU A N 1
ATOM 3598 C CA . GLU A 1 491 ? 28.601 -53.709 106.616 1.00 40.34 491 GLU A CA 1
ATOM 3599 C C . GLU A 1 491 ? 28.458 -54.647 105.407 1.00 40.34 491 GLU A C 1
ATOM 3601 O O . GLU A 1 491 ? 28.043 -55.795 105.545 1.00 40.34 491 GLU A O 1
ATOM 3606 N N . GLY A 1 492 ? 28.881 -54.176 104.231 1.00 41.25 492 GLY A N 1
ATOM 3607 C CA . GLY A 1 492 ? 29.239 -55.043 103.109 1.00 41.25 492 GLY A CA 1
ATOM 3608 C C . GLY A 1 492 ? 28.307 -55.012 101.894 1.00 41.25 492 GLY A C 1
ATOM 3609 O O . GLY A 1 492 ? 27.298 -55.701 101.856 1.00 41.25 492 GLY A O 1
ATOM 3610 N N . SER A 1 493 ? 28.823 -54.371 100.834 1.00 39.28 493 SER A N 1
ATOM 3611 C CA . SER A 1 493 ? 28.647 -54.720 99.409 1.00 39.28 493 SER A CA 1
ATOM 3612 C C . SER A 1 493 ? 27.324 -54.339 98.722 1.00 39.28 493 SER A C 1
ATOM 3614 O O . SER A 1 493 ? 26.254 -54.596 99.245 1.00 39.28 493 SER A O 1
ATOM 3616 N N . VAL A 1 494 ? 27.257 -53.792 97.502 1.00 41.78 494 VAL A N 1
ATOM 3617 C CA . VAL A 1 494 ? 28.203 -53.283 96.488 1.00 41.78 494 VAL A CA 1
ATOM 3618 C C . VAL A 1 494 ? 27.323 -52.501 95.491 1.00 41.78 494 VAL A C 1
ATOM 3620 O O . VAL A 1 494 ? 26.234 -52.952 95.152 1.00 41.78 494 VAL A O 1
ATOM 3623 N N . GLY A 1 495 ? 27.835 -51.390 94.950 1.00 38.72 495 GLY A N 1
ATOM 3624 C CA . GLY A 1 495 ? 27.518 -50.970 93.578 1.00 38.72 495 GLY A CA 1
ATOM 3625 C C . GLY A 1 495 ? 26.472 -49.867 93.392 1.00 38.72 495 GLY A C 1
ATOM 3626 O O . GLY A 1 495 ? 25.302 -50.150 93.179 1.00 38.72 495 GLY A O 1
ATOM 3627 N N . LEU A 1 496 ? 26.928 -48.611 93.337 1.00 41.94 496 LEU A N 1
ATOM 3628 C CA . LEU A 1 496 ? 26.944 -47.773 92.120 1.00 41.94 496 LEU A CA 1
ATOM 3629 C C . LEU A 1 496 ? 27.298 -46.323 92.499 1.00 41.94 496 LEU A C 1
ATOM 3631 O O . LEU A 1 496 ? 26.565 -45.663 93.226 1.00 41.94 496 LEU A O 1
ATOM 3635 N N . GLY A 1 497 ? 28.413 -45.822 91.962 1.00 46.09 497 GLY A N 1
ATOM 3636 C CA . GLY A 1 497 ? 28.766 -44.398 91.988 1.00 46.09 497 GLY A CA 1
ATOM 3637 C C . GLY A 1 497 ? 30.021 -44.076 92.799 1.00 46.09 497 GLY A C 1
ATOM 3638 O O . GLY A 1 497 ? 29.986 -43.963 94.020 1.00 46.09 497 GLY A O 1
ATOM 3639 N N . ARG A 1 498 ? 31.144 -43.922 92.089 1.00 59.75 498 ARG A N 1
ATOM 3640 C CA . ARG A 1 498 ? 32.457 -43.480 92.587 1.00 59.75 498 ARG A CA 1
ATOM 3641 C C . ARG A 1 498 ? 32.311 -42.197 93.421 1.00 59.75 498 ARG A C 1
ATOM 3643 O O . ARG A 1 498 ? 31.716 -41.232 92.951 1.00 59.75 498 ARG A O 1
ATOM 3650 N N . ARG A 1 499 ? 32.866 -42.171 94.640 1.00 56.88 499 ARG A N 1
ATOM 3651 C CA . ARG A 1 499 ? 32.938 -40.945 95.453 1.00 56.88 499 ARG A CA 1
ATOM 3652 C C . ARG A 1 499 ? 33.864 -39.956 94.743 1.00 56.88 499 ARG A C 1
ATOM 3654 O O . ARG A 1 499 ? 35.049 -40.239 94.589 1.00 56.88 499 ARG A O 1
ATOM 3661 N N . ILE A 1 500 ? 33.301 -38.845 94.283 1.00 59.91 500 ILE A N 1
ATOM 3662 C CA . ILE A 1 500 ? 34.040 -37.731 93.684 1.00 59.91 500 ILE A CA 1
ATOM 3663 C C . ILE A 1 500 ? 34.930 -37.141 94.780 1.00 59.91 500 ILE A C 1
ATOM 3665 O O . ILE A 1 500 ? 34.451 -36.791 95.861 1.00 59.91 500 ILE A O 1
ATOM 3669 N N . GLY A 1 501 ? 36.238 -37.121 94.533 1.00 71.31 501 GLY A N 1
ATOM 3670 C CA . GLY A 1 501 ? 37.218 -36.632 95.498 1.00 71.31 501 GLY A CA 1
ATOM 3671 C C . GLY A 1 501 ? 37.173 -35.104 95.623 1.00 71.31 501 GLY A C 1
ATOM 3672 O O . GLY A 1 501 ? 36.767 -34.423 94.681 1.00 71.31 501 GLY A O 1
ATOM 3673 N N . PRO A 1 502 ? 37.630 -34.533 96.749 1.00 66.12 502 PRO A N 1
ATOM 3674 C CA . PRO A 1 502 ? 37.605 -33.082 96.981 1.00 66.12 502 PRO A CA 1
ATOM 3675 C C . PRO A 1 502 ? 38.396 -32.278 95.930 1.00 66.12 502 PRO A C 1
ATOM 3677 O O . PRO A 1 502 ? 38.070 -31.127 95.652 1.00 66.12 502 PRO A O 1
ATOM 3680 N N . GLU A 1 503 ? 39.398 -32.895 95.302 1.00 68.62 503 GLU A N 1
ATOM 3681 C CA . GLU A 1 503 ? 40.162 -32.337 94.176 1.00 68.62 503 GLU A CA 1
ATOM 3682 C C . GLU A 1 503 ? 39.298 -32.156 92.913 1.00 68.62 503 GLU A C 1
ATOM 3684 O O . GLU A 1 503 ? 39.368 -31.135 92.235 1.00 68.62 503 GLU A O 1
ATOM 3689 N N . GLU A 1 504 ? 38.432 -33.128 92.624 1.00 70.88 504 GLU A N 1
ATOM 3690 C CA . GLU A 1 504 ? 37.547 -33.144 91.452 1.00 70.88 504 GLU A CA 1
ATOM 3691 C C . GLU A 1 504 ? 36.404 -32.118 91.635 1.00 70.88 504 GLU A C 1
ATOM 3693 O O . GLU A 1 504 ? 35.999 -31.460 90.679 1.00 70.88 504 GLU A O 1
ATOM 3698 N N . VAL A 1 505 ? 35.959 -31.883 92.880 1.00 70.38 505 VAL A N 1
ATOM 3699 C CA . VAL A 1 505 ? 35.013 -30.802 93.228 1.00 70.38 505 VAL A CA 1
ATOM 3700 C C . VAL A 1 505 ? 35.651 -29.422 93.050 1.00 70.38 505 VAL A C 1
ATOM 3702 O O . VAL A 1 505 ? 35.037 -28.548 92.441 1.00 70.38 505 VAL A O 1
ATOM 3705 N N . ARG A 1 506 ? 36.909 -29.233 93.478 1.00 74.69 506 ARG A N 1
ATOM 3706 C CA . ARG A 1 506 ? 37.643 -27.976 93.237 1.00 74.69 506 ARG A CA 1
ATOM 3707 C C . ARG A 1 506 ? 37.858 -27.693 91.753 1.00 74.69 506 ARG A C 1
ATOM 3709 O O . ARG A 1 506 ? 37.787 -26.537 91.345 1.00 74.69 506 ARG A O 1
ATOM 3716 N N . ALA A 1 507 ? 38.091 -28.722 90.940 1.00 73.06 507 ALA A N 1
ATOM 3717 C CA . ALA A 1 507 ? 38.213 -28.563 89.493 1.00 73.06 507 ALA A CA 1
ATOM 3718 C C . ALA A 1 507 ? 36.891 -28.091 88.855 1.00 73.06 507 ALA A C 1
ATOM 3720 O O . ALA A 1 507 ? 36.901 -27.222 87.984 1.00 73.06 507 ALA A O 1
ATOM 3721 N N . ILE A 1 508 ? 35.749 -28.601 89.324 1.00 72.69 508 ILE A N 1
ATOM 3722 C CA . ILE A 1 508 ? 34.421 -28.190 88.842 1.00 72.69 508 ILE A CA 1
ATOM 3723 C C . ILE A 1 508 ? 34.078 -26.768 89.315 1.00 72.69 508 ILE A C 1
ATOM 3725 O O . ILE A 1 508 ? 33.579 -25.966 88.526 1.00 72.69 508 ILE A O 1
ATOM 3729 N N . GLU A 1 509 ? 34.411 -26.406 90.557 1.00 77.31 509 GLU A N 1
ATOM 3730 C CA . GLU A 1 509 ? 34.245 -25.036 91.062 1.00 77.31 509 GLU A CA 1
ATOM 3731 C C . GLU A 1 509 ? 35.129 -24.025 90.313 1.00 77.31 509 GLU A C 1
ATOM 3733 O O . GLU A 1 509 ? 34.683 -22.913 90.021 1.00 77.31 509 GLU A O 1
ATOM 3738 N N . ALA A 1 510 ? 36.343 -24.416 89.912 1.00 74.62 510 ALA A N 1
ATOM 3739 C CA . ALA A 1 510 ? 37.217 -23.582 89.087 1.00 74.62 510 ALA A CA 1
ATOM 3740 C C . ALA A 1 510 ? 36.641 -23.336 87.677 1.00 74.62 510 ALA A C 1
ATOM 3742 O O . ALA A 1 510 ? 36.712 -22.214 87.173 1.00 74.62 510 ALA A O 1
ATOM 3743 N N . ILE A 1 511 ? 36.015 -24.345 87.058 1.00 72.44 511 ILE A N 1
ATOM 3744 C CA . ILE A 1 511 ? 35.373 -24.225 85.735 1.00 72.44 511 ILE A CA 1
ATOM 3745 C C . ILE A 1 511 ? 34.120 -23.336 85.805 1.00 72.44 511 ILE A C 1
ATOM 3747 O O . ILE A 1 511 ? 33.911 -22.487 84.938 1.00 72.44 511 ILE A O 1
ATOM 3751 N N . VAL A 1 512 ? 33.317 -23.459 86.865 1.00 74.06 512 VAL A N 1
ATOM 3752 C CA . VAL A 1 512 ? 32.146 -22.591 87.094 1.00 74.06 512 VAL A CA 1
ATOM 3753 C C . VAL A 1 512 ? 32.573 -21.145 87.391 1.00 74.06 512 VAL A C 1
ATOM 3755 O O . VAL A 1 512 ? 31.929 -20.201 86.932 1.00 74.06 512 VAL A O 1
ATOM 3758 N N . GLY A 1 513 ? 33.697 -20.951 88.089 1.00 72.31 513 GLY A N 1
ATOM 3759 C CA . GLY A 1 513 ? 34.311 -19.637 88.294 1.00 72.31 513 GLY A CA 1
ATOM 3760 C C . GLY A 1 513 ? 34.831 -18.986 87.005 1.00 72.31 513 GLY A C 1
ATOM 3761 O O . GLY A 1 513 ? 34.737 -17.766 86.863 1.00 72.31 513 GLY A O 1
ATOM 3762 N N . ALA A 1 514 ? 35.327 -19.779 86.049 1.00 66.81 514 ALA A N 1
ATOM 3763 C CA . ALA A 1 514 ? 35.769 -19.298 84.739 1.00 66.81 514 ALA A CA 1
ATOM 3764 C C . ALA A 1 514 ? 34.585 -18.871 83.846 1.00 66.81 514 ALA A C 1
ATOM 3766 O O . ALA A 1 514 ? 34.599 -17.772 83.299 1.00 66.81 514 ALA A O 1
ATOM 3767 N N . LEU A 1 515 ? 33.502 -19.658 83.809 1.00 66.12 515 LEU A N 1
ATOM 3768 C CA . LEU A 1 515 ? 32.274 -19.336 83.059 1.00 66.12 515 LEU A CA 1
ATOM 3769 C C . LEU A 1 515 ? 31.549 -18.075 83.563 1.00 66.12 515 LEU A C 1
ATOM 3771 O O . LEU A 1 515 ? 30.845 -17.419 82.799 1.00 66.12 515 LEU A O 1
ATOM 3775 N N . ARG A 1 516 ? 31.723 -17.711 84.840 1.00 65.06 516 ARG A N 1
ATOM 3776 C CA . ARG A 1 516 ? 31.120 -16.503 85.426 1.00 65.06 516 ARG A CA 1
ATOM 3777 C C . ARG A 1 516 ? 31.933 -15.226 85.160 1.00 65.06 516 ARG A C 1
ATOM 3779 O O . ARG A 1 516 ? 31.366 -14.142 85.252 1.00 65.06 516 ARG A O 1
ATOM 3786 N N . ARG A 1 517 ? 33.226 -15.327 84.815 1.00 58.84 517 ARG A N 1
ATOM 3787 C CA . ARG A 1 517 ? 34.069 -14.166 84.456 1.00 58.84 517 ARG A CA 1
ATOM 3788 C C . ARG A 1 517 ? 33.953 -13.752 82.987 1.00 58.84 517 ARG A C 1
ATOM 3790 O O . ARG A 1 517 ? 34.052 -12.561 82.719 1.00 58.84 517 ARG A O 1
ATOM 3797 N N . ASP A 1 518 ? 33.633 -14.669 82.075 1.00 54.00 518 ASP A N 1
ATOM 3798 C CA . ASP A 1 518 ? 33.425 -14.330 80.654 1.00 54.00 518 ASP A CA 1
ATOM 3799 C C . ASP A 1 518 ? 32.076 -13.631 80.369 1.00 54.00 518 ASP A C 1
ATOM 3801 O O . ASP A 1 518 ? 31.867 -13.092 79.286 1.00 54.00 518 ASP A O 1
ATOM 3805 N N . GLY A 1 519 ? 31.163 -13.572 81.348 1.00 53.25 519 GLY A N 1
ATOM 3806 C CA . GLY A 1 519 ? 29.871 -12.879 81.235 1.00 53.25 519 GLY A CA 1
ATOM 3807 C C . GLY A 1 519 ? 29.857 -11.413 81.693 1.00 53.25 519 GLY A C 1
ATOM 3808 O O . GLY A 1 519 ? 28.805 -10.780 81.632 1.00 53.25 519 GLY A O 1
ATOM 3809 N N . GLN A 1 520 ? 30.980 -10.862 82.175 1.00 47.97 520 GLN A N 1
ATOM 3810 C CA . GLN A 1 520 ? 31.024 -9.532 82.806 1.00 47.97 520 GLN A CA 1
ATOM 3811 C C . GLN A 1 520 ? 32.229 -8.690 82.342 1.00 47.97 520 GLN A C 1
ATOM 3813 O O . GLN A 1 520 ? 32.921 -8.075 83.146 1.00 47.97 520 GLN A O 1
ATOM 3818 N N . ALA A 1 521 ? 32.468 -8.655 81.026 1.00 47.19 521 ALA A N 1
ATOM 3819 C CA . ALA A 1 521 ? 33.452 -7.789 80.361 1.00 47.19 521 ALA A CA 1
ATOM 3820 C C . ALA A 1 521 ? 32.881 -7.126 79.082 1.00 47.19 521 ALA A C 1
ATOM 3822 O O . ALA A 1 521 ? 33.529 -7.114 78.040 1.00 47.19 521 ALA A O 1
ATOM 3823 N N . GLY A 1 522 ? 31.651 -6.592 79.139 1.00 44.97 522 GLY A N 1
ATOM 3824 C CA . GLY A 1 522 ? 30.997 -5.997 77.960 1.00 44.97 522 GLY A CA 1
ATOM 3825 C C . GLY A 1 522 ? 29.924 -4.930 78.204 1.00 44.97 522 GLY A C 1
ATOM 3826 O O . GLY A 1 522 ? 29.123 -4.693 77.308 1.00 44.97 522 GLY A O 1
ATOM 3827 N N . ALA A 1 523 ? 29.858 -4.292 79.377 1.00 42.56 523 ALA A N 1
ATOM 3828 C CA . ALA A 1 523 ? 28.942 -3.165 79.597 1.00 42.56 523 ALA A CA 1
ATOM 3829 C C . ALA A 1 523 ? 29.423 -2.284 80.759 1.00 42.56 523 ALA A C 1
ATOM 3831 O O . ALA A 1 523 ? 29.144 -2.569 81.921 1.00 42.56 523 ALA A O 1
ATOM 3832 N N . GLY A 1 524 ? 30.183 -1.233 80.450 1.00 35.78 524 GLY A N 1
ATOM 3833 C CA . GLY A 1 524 ? 30.691 -0.308 81.463 1.00 35.78 524 GLY A CA 1
ATOM 3834 C C . GLY A 1 524 ? 31.584 0.798 80.911 1.00 35.78 524 GLY A C 1
ATOM 3835 O O . GLY A 1 524 ? 32.655 1.022 81.458 1.00 35.78 524 GLY A O 1
ATOM 3836 N N . ALA A 1 525 ? 31.178 1.456 79.824 1.00 36.03 525 ALA A N 1
ATOM 3837 C CA . ALA A 1 525 ? 31.718 2.752 79.420 1.00 36.03 525 ALA A CA 1
ATOM 3838 C C . ALA A 1 525 ? 30.690 3.454 78.523 1.00 36.03 525 ALA A C 1
ATOM 3840 O O . ALA A 1 525 ? 30.480 3.025 77.394 1.00 36.03 525 ALA A O 1
ATOM 3841 N N . ASP A 1 526 ? 30.004 4.452 79.081 1.00 33.88 526 ASP A N 1
ATOM 3842 C CA . ASP A 1 526 ? 29.817 5.793 78.503 1.00 33.88 526 ASP A CA 1
ATOM 3843 C C . ASP A 1 526 ? 28.480 6.406 78.953 1.00 33.88 526 ASP A C 1
ATOM 3845 O O . ASP A 1 526 ? 27.414 6.141 78.398 1.00 33.88 526 ASP A O 1
ATOM 3849 N N . ALA A 1 527 ? 28.545 7.189 80.030 1.00 33.47 527 ALA A N 1
ATOM 3850 C CA . ALA A 1 527 ? 27.541 8.182 80.388 1.00 33.47 527 ALA A CA 1
ATOM 3851 C C . ALA A 1 527 ? 28.182 9.192 81.349 1.00 33.47 527 ALA A C 1
ATOM 3853 O O . ALA A 1 527 ? 28.324 8.919 82.542 1.00 33.47 527 ALA A O 1
ATOM 3854 N N . GLY A 1 528 ? 28.553 10.364 80.829 1.00 31.94 528 GLY A N 1
ATOM 3855 C CA . GLY A 1 528 ? 28.787 11.547 81.654 1.00 31.94 528 GLY A CA 1
ATOM 3856 C C . GLY A 1 528 ? 29.651 12.621 81.001 1.00 31.94 528 GLY A C 1
ATOM 3857 O O . GLY A 1 528 ? 30.867 12.560 81.145 1.00 31.94 528 GLY A O 1
ATOM 3858 N N . ALA A 1 529 ? 29.015 13.611 80.354 1.00 35.16 529 ALA A N 1
ATOM 3859 C CA . ALA A 1 529 ? 29.157 15.053 80.648 1.00 35.16 529 ALA A CA 1
ATOM 3860 C C . ALA A 1 529 ? 28.803 15.954 79.435 1.00 35.16 529 ALA A C 1
ATOM 3862 O O . ALA A 1 529 ? 29.604 16.129 78.522 1.00 35.16 529 ALA A O 1
ATOM 3863 N N . GLU A 1 530 ? 27.628 16.590 79.481 1.00 36.78 530 GLU A N 1
ATOM 3864 C CA . GLU A 1 530 ? 27.428 17.998 79.074 1.00 36.78 530 GLU A CA 1
ATOM 3865 C C . GLU A 1 530 ? 27.657 18.835 80.366 1.00 36.78 530 GLU A C 1
ATOM 3867 O O . GLU A 1 530 ? 27.305 18.344 81.438 1.00 36.78 530 GLU A O 1
ATOM 3872 N N . ALA A 1 531 ? 28.242 20.039 80.447 1.00 35.75 531 ALA A N 1
ATOM 3873 C CA . ALA A 1 531 ? 28.411 21.162 79.521 1.00 35.75 531 ALA A CA 1
ATOM 3874 C C . ALA A 1 531 ? 29.482 22.178 80.034 1.00 35.75 531 ALA A C 1
ATOM 3876 O O . ALA A 1 531 ? 29.842 22.121 81.210 1.00 35.75 531 ALA A O 1
ATOM 3877 N N . MET A 1 532 ? 29.819 23.166 79.172 1.00 34.69 532 MET A N 1
ATOM 3878 C CA . MET A 1 532 ? 30.450 24.500 79.412 1.00 34.69 532 MET A CA 1
ATOM 3879 C C . MET A 1 532 ? 31.976 24.530 79.683 1.00 34.69 532 MET A C 1
ATOM 3881 O O . MET A 1 532 ? 32.466 23.725 80.458 1.00 34.69 532 MET A O 1
ATOM 3885 N N . GLU A 1 533 ? 32.828 25.381 79.087 1.00 37.31 533 GLU A N 1
ATOM 3886 C CA . GLU A 1 533 ? 32.731 26.752 78.535 1.00 37.31 533 GLU A CA 1
ATOM 3887 C C . GLU A 1 533 ? 33.919 27.008 77.562 1.00 37.31 533 GLU A C 1
ATOM 3889 O O . GLU A 1 533 ? 35.062 26.782 77.957 1.00 37.31 533 GLU A O 1
ATOM 3894 N N . GLU A 1 534 ? 33.660 27.458 76.325 1.00 33.19 534 GLU A N 1
ATOM 3895 C CA . GLU A 1 534 ? 34.247 28.653 75.657 1.00 33.19 534 GLU A CA 1
ATOM 3896 C C . GLU A 1 534 ? 33.542 28.923 74.316 1.00 33.19 534 GLU A C 1
ATOM 3898 O O . GLU A 1 534 ? 33.314 27.952 73.553 1.00 33.19 534 GLU A O 1
#

pLDDT: mean 70.97, std 24.08, range [22.97, 98.31]